Protein 3FI9 (pdb70)

Sequence (641 aa):
SLSYLTEEKLTIVGAAGMIGSNMAQTAAMMRLTPNLCLYDPFAVGLEGVAEEIRHCGFEGLNLTFTSDIKEALTDAKYIVSSGGTREDLLKGNAEIAAQLGKDIKSYCPDCKHVIIIFNPADITGLVTLIYSGLKPSQVTTLAGLDSTRLQSELAKHFGIKQSLVTNTRTYGGHGEQMAVFASTAKVNGTPLTDLIGTDKLTNEQWAELKQRVVKGGANIIKLRGRSSFQSPSYVSIEMIRAAMGGEAFRWPAGCYVNVPGFEHIMMAMETTITKDGVKHSDINQLGNEAERAALKESYSHLAKLRDEVIAMGIIPAIADWLSYLTEEKLTIVGAAGMIGSNMAQTAAMMRLTPNLCLYDPFAVGLEGVAEEIRHCGFEGLNLTFTSDIKEALTDAKYIVSSGGTREDLLKGNAEIAAQLGKDIKSYCPDCKHVIIIFNPADITGLVTLIYSGLKPSQVTTLAGLDSTRLQSELAKHFGIKQSLVTNTRTYGGHGEQMAVFASTAKVNGTPLTDLIGTDKLTNEQWAELKQRVVKGGANIIKLRGRSSFQSPSYVSIEMIRAAMGGEAFRWPAGCYVNVPGFEHIMMAMETTITKDGVKHSDINQLGNEAERAALKESYSHLAKLRDEVIAMGIIPAIADW

Structure (mmCIF, N/CA/C/O backbone):
data_3FI9
#
_entry.id   3FI9
#
_cell.length_a   71.385
_cell.length_b   74.133
_cell.length_c   135.296
_cell.angle_alpha   90.000
_cell.angle_beta   90.000
_cell.angle_gamma   90.000
#
_symmetry.space_group_name_H-M   'P 21 21 21'
#
loop_
_entity.id
_entity.type
_entity.pdbx_description
1 polymer 'Malate dehydrogenase'
2 water water
#
loop_
_atom_site.group_PDB
_atom_site.id
_atom_site.type_symbol
_atom_site.label_atom_id
_atom_site.label_alt_id
_atom_site.label_comp_id
_atom_site.label_asym_id
_atom_site.label_entity_id
_atom_site.label_seq_id
_atom_site.pdbx_PDB_ins_code
_atom_site.Cartn_x
_atom_site.Cartn_y
_atom_site.Cartn_z
_atom_site.occupancy
_atom_site.B_iso_or_equiv
_atom_site.auth_seq_id
_atom_site.auth_comp_id
_atom_site.auth_asym_id
_atom_site.auth_atom_id
_atom_site.pdbx_PDB_model_num
ATOM 1 N N . SER A 1 2 ? 30.800 53.699 -7.326 1.00 38.01 0 SER A N 1
ATOM 2 C CA . SER A 1 2 ? 30.707 54.420 -6.030 1.00 37.00 0 SER A CA 1
ATOM 3 C C . SER A 1 2 ? 30.418 53.452 -4.890 1.00 35.99 0 SER A C 1
ATOM 4 O O . SER A 1 2 ? 29.812 52.398 -5.099 1.00 36.35 0 SER A O 1
ATOM 7 N N . LEU A 1 3 ? 30.860 53.822 -3.691 1.00 33.73 1 LEU A N 1
ATOM 8 C CA . LEU A 1 3 ? 30.451 53.157 -2.472 1.00 31.38 1 LEU A CA 1
ATOM 9 C C . LEU A 1 3 ? 28.970 53.421 -2.262 1.00 28.57 1 LEU A C 1
ATOM 10 O O . LEU A 1 3 ? 28.421 54.285 -2.882 1.00 27.00 1 LEU A O 1
ATOM 12 N N . SER A 1 4 ? 28.318 52.641 -1.408 1.00 26.20 2 SER A N 1
ATOM 13 C CA . SER A 1 4 ? 26.970 52.958 -0.979 1.00 23.99 2 SER A CA 1
ATOM 14 C C . SER A 1 4 ? 27.034 54.077 0.074 1.00 22.14 2 SER A C 1
ATOM 15 O O . SER A 1 4 ? 28.061 54.271 0.720 1.00 21.69 2 SER A O 1
ATOM 18 N N . TYR A 1 5 ? 25.941 54.806 0.255 1.00 19.21 3 TYR A N 1
ATOM 19 C CA . TYR A 1 5 ? 25.904 55.850 1.290 1.00 19.04 3 TYR A CA 1
ATOM 20 C C . TYR A 1 5 ? 26.134 55.218 2.638 1.00 19.04 3 TYR A C 1
ATOM 21 O O . TYR A 1 5 ? 25.677 54.084 2.898 1.00 17.81 3 TYR A O 1
ATOM 30 N N . LEU A 1 6 ? 26.803 55.946 3.524 1.00 19.07 4 LEU A N 1
ATOM 31 C CA . LEU A 1 6 ? 27.164 55.366 4.837 1.00 19.97 4 LEU A CA 1
ATOM 32 C C . LEU A 1 6 ? 25.934 55.186 5.721 1.00 19.53 4 LEU A C 1
ATOM 33 O O . LEU A 1 6 ? 25.858 54.259 6.522 1.00 20.40 4 LEU A O 1
ATOM 38 N N . THR A 1 7 ? 24.986 56.091 5.616 1.00 19.98 5 THR A N 1
ATOM 39 C CA . THR A 1 7 ? 23.796 55.973 6.402 1.00 21.01 5 THR A CA 1
ATOM 40 C C . THR A 1 7 ? 22.663 56.660 5.647 1.00 21.60 5 THR A C 1
ATOM 41 O O . THR A 1 7 ? 22.924 57.363 4.669 1.00 21.88 5 THR A O 1
ATOM 45 N N . GLU A 1 8 ? 21.417 56.454 6.070 1.00 20.27 6 GLU A N 1
ATOM 46 C CA . GLU A 1 8 ? 20.304 57.260 5.555 1.00 20.96 6 GLU A CA 1
ATOM 47 C C . GLU A 1 8 ? 19.934 58.410 6.510 1.00 19.96 6 GLU A C 1
ATOM 48 O O . GLU A 1 8 ? 19.090 59.256 6.206 1.00 19.51 6 GLU A O 1
ATOM 54 N N . GLU A 1 9 ? 20.541 58.447 7.691 1.00 19.49 7 GLU A N 1
ATOM 55 C CA . GLU A 1 9 ? 20.181 59.495 8.653 1.00 19.74 7 GLU A CA 1
ATOM 56 C C . GLU A 1 9 ? 20.582 60.902 8.171 1.00 19.66 7 GLU A C 1
ATOM 57 O O . GLU A 1 9 ? 21.515 61.042 7.404 1.00 19.63 7 GLU A O 1
ATOM 63 N N . LYS A 1 10 ? 19.864 61.920 8.632 1.00 18.02 8 LYS A N 1
ATOM 64 C CA . LYS A 1 10 ? 20.036 63.298 8.147 1.00 17.64 8 LYS A CA 1
ATOM 65 C C . LYS A 1 10 ? 21.276 63.943 8.769 1.00 18.57 8 LYS A C 1
ATOM 66 O O . LYS A 1 10 ? 21.522 63.836 9.992 1.00 18.44 8 LYS A O 1
ATOM 72 N N . LEU A 1 11 ? 22.078 64.528 7.879 1.00 17.58 9 LEU A N 1
ATOM 73 C CA . LEU A 1 11 ? 23.197 65.365 8.229 1.00 17.95 9 LEU A CA 1
ATOM 74 C C . LEU A 1 11 ? 22.846 66.811 7.878 1.00 17.27 9 LEU A C 1
ATOM 75 O O . LEU A 1 11 ? 22.514 67.171 6.716 1.00 17.01 9 LEU A O 1
ATOM 80 N N . THR A 1 12 ? 22.909 67.653 8.895 1.00 16.75 10 THR A N 1
ATOM 81 C CA . THR A 1 12 ? 22.708 69.072 8.690 1.00 15.66 10 THR A CA 1
ATOM 82 C C . THR A 1 12 ? 23.966 69.924 8.867 1.00 16.18 10 THR A C 1
ATOM 83 O O . THR A 1 12 ? 24.624 69.921 9.925 1.00 16.30 10 THR A O 1
ATOM 87 N N . ILE A 1 13 ? 24.249 70.716 7.850 1.00 16.07 11 ILE A N 1
ATOM 88 C CA . ILE A 1 13 ? 25.370 71.664 7.902 1.00 16.56 11 ILE A CA 1
ATOM 89 C C . ILE A 1 13 ? 24.834 72.994 8.294 1.00 16.58 11 ILE A C 1
ATOM 90 O O . ILE A 1 13 ? 23.988 73.528 7.594 1.00 17.11 11 ILE A O 1
ATOM 95 N N . VAL A 1 14 ? 25.304 73.548 9.414 1.00 16.28 12 VAL A N 1
ATOM 96 C CA . VAL A 1 14 ? 24.915 74.895 9.777 1.00 16.75 12 VAL A CA 1
ATOM 97 C C . VAL A 1 14 ? 25.983 75.882 9.299 1.00 16.48 12 VAL A C 1
ATOM 98 O O . VAL A 1 14 ? 27.156 75.632 9.474 1.00 16.04 12 VAL A O 1
ATOM 102 N N . GLY A 1 15 ? 25.580 76.978 8.667 1.00 14.64 13 GLY A N 1
ATOM 103 C CA . GLY A 1 15 ? 26.551 77.922 8.150 1.00 17.17 13 GLY A CA 1
ATOM 104 C C . GLY A 1 15 ? 26.901 77.589 6.717 1.00 16.50 13 GLY A C 1
ATOM 105 O O . GLY A 1 15 ? 27.980 77.919 6.256 1.00 17.04 13 GLY A O 1
ATOM 106 N N . ALA A 1 16 ? 25.977 76.917 6.031 1.00 16.88 14 ALA A N 1
ATOM 107 C CA . ALA A 1 16 ? 26.221 76.356 4.687 1.00 17.41 14 ALA A CA 1
ATOM 108 C C . ALA A 1 16 ? 26.393 77.387 3.555 1.00 18.05 14 ALA A C 1
ATOM 109 O O . ALA A 1 16 ? 26.892 77.042 2.478 1.00 16.25 14 ALA A O 1
ATOM 111 N N . ALA A 1 17 ? 25.976 78.643 3.776 1.00 18.24 15 ALA A N 1
ATOM 112 C CA . ALA A 1 17 ? 26.077 79.630 2.696 1.00 19.35 15 ALA A CA 1
ATOM 113 C C . ALA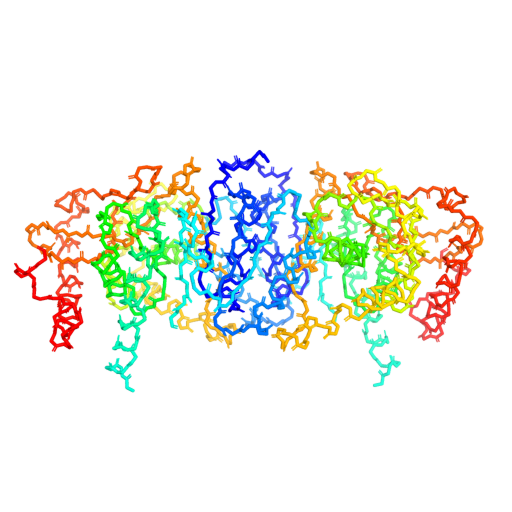 A 1 17 ? 27.497 80.149 2.501 1.00 19.16 15 ALA A C 1
ATOM 114 O O . ALA A 1 17 ? 27.820 80.677 1.444 1.00 19.64 15 ALA A O 1
ATOM 116 N N . GLY A 1 18 ? 28.319 80.024 3.545 1.00 18.99 16 GLY A N 1
ATOM 117 C CA . GLY A 1 18 ? 29.706 80.463 3.521 1.00 18.52 16 GLY A CA 1
ATOM 118 C C . GLY A 1 18 ? 30.705 79.610 2.736 1.00 18.45 16 GLY A C 1
ATOM 119 O O . GLY A 1 18 ? 30.389 78.516 2.226 1.00 17.89 16 GLY A O 1
ATOM 120 N N . MET A 1 19 ? 31.918 80.140 2.623 1.00 17.85 17 MET A N 1
ATOM 121 C CA . MET A 1 19 ? 32.990 79.469 1.917 1.00 17.72 17 MET A CA 1
ATOM 122 C C . MET A 1 19 ? 33.340 78.139 2.574 1.00 17.24 17 MET A C 1
ATOM 123 O O . MET A 1 19 ? 33.480 77.108 1.896 1.00 15.71 17 MET A O 1
ATOM 128 N N . ILE A 1 20 ? 33.446 78.133 3.896 1.00 15.80 18 ILE A N 1
ATOM 129 C CA . ILE A 1 20 ? 33.578 76.855 4.594 1.00 15.09 18 ILE A CA 1
ATOM 130 C C . ILE A 1 20 ? 32.359 75.881 4.466 1.00 16.21 18 ILE A C 1
ATOM 131 O O . ILE A 1 20 ? 32.508 74.692 4.088 1.00 13.82 18 ILE A O 1
ATOM 136 N N . GLY A 1 21 ? 31.170 76.367 4.813 1.00 15.68 19 GLY A N 1
ATOM 137 C CA . GLY A 1 21 ? 29.965 75.488 4.771 1.00 15.66 19 GLY A CA 1
ATOM 138 C C . GLY A 1 21 ? 29.671 74.955 3.372 1.00 14.92 19 GLY A C 1
ATOM 139 O O . GLY A 1 21 ? 29.222 73.813 3.201 1.00 15.74 19 GLY A O 1
ATOM 140 N N . SER A 1 22 ? 29.875 75.781 2.359 1.00 15.20 20 SER A N 1
ATOM 141 C CA . SER A 1 22 ? 29.596 75.321 0.981 1.00 15.13 20 SER A CA 1
ATOM 142 C C . SER A 1 22 ? 30.576 74.172 0.589 1.00 14.08 20 SER A C 1
ATOM 143 O O . SER A 1 22 ? 30.214 73.166 -0.087 1.00 14.51 20 SER A O 1
ATOM 146 N N . ASN A 1 23 ? 31.830 74.333 0.993 1.00 14.34 21 ASN A N 1
ATOM 147 C CA . ASN A 1 23 ? 32.840 73.305 0.741 1.00 13.40 21 ASN A CA 1
ATOM 148 C C . ASN A 1 23 ? 32.479 72.067 1.528 1.00 13.88 21 ASN A C 1
ATOM 149 O O . ASN A 1 23 ? 32.642 70.971 1.043 1.00 13.74 21 ASN A O 1
ATOM 154 N N . MET A 1 24 ? 31.919 72.232 2.728 1.00 13.36 22 MET A N 1
ATOM 155 C CA . MET A 1 24 ? 31.502 71.075 3.513 1.00 13.21 22 MET A CA 1
ATOM 156 C C . MET A 1 24 ? 30.401 70.308 2.800 1.00 14.53 22 MET A C 1
ATOM 157 O O . MET A 1 24 ? 30.382 69.078 2.815 1.00 14.49 22 MET A O 1
ATOM 162 N N . ALA A 1 25 ? 29.506 71.042 2.174 1.00 14.49 23 ALA A N 1
ATOM 163 C CA . ALA A 1 25 ? 28.400 70.406 1.503 1.00 13.52 23 ALA A CA 1
ATOM 164 C C . ALA A 1 25 ? 28.911 69.544 0.372 1.00 13.57 23 ALA A C 1
ATOM 165 O O . ALA A 1 25 ? 28.446 68.432 0.184 1.00 13.26 23 ALA A O 1
ATOM 167 N N . GLN A 1 26 ? 29.834 70.080 -0.406 1.00 12.69 24 GLN A N 1
ATOM 168 C CA . GLN A 1 26 ? 30.412 69.345 -1.534 1.00 13.40 24 GLN A CA 1
ATOM 169 C C . GLN A 1 26 ? 31.194 68.142 -0.979 1.00 14.11 24 GLN A C 1
ATOM 170 O O . GLN A 1 26 ? 31.144 67.070 -1.521 1.00 13.66 24 GLN A O 1
ATOM 176 N N . THR A 1 27 ? 31.906 68.327 0.131 1.00 13.67 25 THR A N 1
ATOM 177 C CA . THR A 1 27 ? 32.689 67.231 0.681 1.00 14.07 25 THR A CA 1
ATOM 178 C C . THR A 1 27 ? 31.813 66.107 1.216 1.00 14.86 25 THR A C 1
ATOM 179 O O . THR A 1 27 ? 32.106 64.898 1.015 1.00 15.87 25 THR A O 1
ATOM 183 N N . ALA A 1 28 ? 30.761 66.480 1.924 1.00 13.50 26 ALA A N 1
ATOM 184 C CA . ALA A 1 28 ? 29.854 65.466 2.477 1.00 13.98 26 ALA A CA 1
ATOM 185 C C . ALA A 1 28 ? 29.187 64.667 1.357 1.00 14.93 26 ALA A C 1
ATOM 186 O O . ALA A 1 28 ? 29.046 63.436 1.442 1.00 13.96 26 ALA A O 1
ATOM 188 N N . ALA A 1 29 ? 28.785 65.366 0.309 1.00 14.80 27 ALA A N 1
ATOM 189 C CA . ALA A 1 29 ? 28.192 64.689 -0.849 1.00 15.76 27 ALA A CA 1
ATOM 190 C C . ALA A 1 29 ? 29.194 63.776 -1.544 1.00 15.89 27 ALA A C 1
ATOM 191 O O . ALA A 1 29 ? 28.868 62.642 -1.880 1.00 16.38 27 ALA A O 1
ATOM 193 N N . MET A 1 30 ? 30.428 64.243 -1.780 1.00 14.76 28 MET A N 1
ATOM 194 C CA . MET A 1 30 ? 31.407 63.355 -2.403 1.00 14.30 28 MET A CA 1
ATOM 195 C C . MET A 1 30 ? 31.655 62.104 -1.590 1.00 15.11 28 MET A C 1
ATOM 196 O O . MET A 1 30 ? 31.870 61.008 -2.140 1.00 14.87 28 MET A O 1
ATOM 201 N N . MET A 1 31 ? 31.706 62.274 -0.263 1.00 14.78 29 MET A N 1
ATOM 202 C CA . MET A 1 31 ? 32.013 61.154 0.630 1.00 14.01 29 MET A CA 1
ATOM 203 C C . MET A 1 31 ? 30.817 60.176 0.756 1.00 14.52 29 MET A C 1
ATOM 204 O O . MET A 1 31 ? 30.924 59.169 1.417 1.00 14.36 29 MET A O 1
ATOM 209 N N . ARG A 1 32 ? 29.681 60.548 0.173 1.00 14.18 30 ARG A N 1
ATOM 210 C CA . ARG A 1 32 ? 28.454 59.764 0.252 1.00 14.08 30 ARG A CA 1
ATOM 211 C C . ARG A 1 32 ? 28.143 59.365 1.682 1.00 14.60 30 ARG A C 1
ATOM 212 O O . ARG A 1 32 ? 27.930 58.185 1.980 1.00 14.60 30 ARG A O 1
ATOM 220 N N . LEU A 1 33 ? 28.102 60.368 2.567 1.00 14.97 31 LEU A N 1
ATOM 221 C CA . LEU A 1 33 ? 27.826 60.095 3.978 1.00 14.60 31 LEU A CA 1
ATOM 222 C C . LEU A 1 33 ? 26.352 59.732 4.128 1.00 13.98 31 LEU A C 1
ATOM 223 O O . LEU A 1 33 ? 26.026 58.710 4.751 1.00 15.28 31 LEU A O 1
ATOM 228 N N . THR A 1 34 ? 25.489 60.563 3.560 1.00 15.84 32 THR A N 1
ATOM 229 C CA . THR A 1 34 ? 24.025 60.317 3.555 1.00 15.97 32 THR A CA 1
ATOM 230 C C . THR A 1 34 ? 23.405 61.026 2.346 1.00 17.34 32 THR A C 1
ATOM 231 O O . THR A 1 34 ? 23.799 62.159 1.994 1.00 16.11 32 THR A O 1
ATOM 235 N N . PRO A 1 35 ? 22.340 60.449 1.786 1.00 16.65 33 PRO A N 1
ATOM 236 C CA . PRO A 1 35 ? 21.609 61.178 0.757 1.00 17.04 33 PRO A CA 1
ATOM 237 C C . PRO A 1 35 ? 20.828 62.360 1.347 1.00 17.25 33 PRO A C 1
ATOM 238 O O . PRO A 1 35 ? 20.515 63.340 0.641 1.00 18.80 33 PRO A O 1
ATOM 242 N N . ASN A 1 36 ? 20.547 62.294 2.649 1.00 16.20 34 ASN A N 1
ATOM 243 C CA . ASN A 1 36 ? 19.724 63.318 3.276 1.00 17.23 34 ASN A CA 1
ATOM 244 C C . ASN A 1 36 ? 20.617 64.392 3.877 1.00 16.58 34 ASN A C 1
ATOM 245 O O . ASN A 1 36 ? 20.884 64.439 5.078 1.00 17.49 34 ASN A O 1
ATOM 250 N N . LEU A 1 37 ? 21.131 65.220 2.989 1.00 17.12 35 LEU A N 1
ATOM 251 C CA . LEU A 1 37 ? 22.053 66.282 3.384 1.00 16.29 35 LEU A CA 1
ATOM 252 C C . LEU A 1 37 ? 21.275 67.580 3.389 1.00 15.26 35 LEU A C 1
ATOM 253 O O . LEU A 1 37 ? 20.674 67.963 2.387 1.00 15.60 35 LEU A O 1
ATOM 258 N N . CYS A 1 38 ? 21.256 68.257 4.537 1.00 15.68 36 CYS A N 1
ATOM 259 C CA . CYS A 1 38 ? 20.457 69.462 4.696 1.00 16.37 36 CYS A CA 1
ATOM 260 C C . CYS A 1 38 ? 21.335 70.669 5.000 1.00 15.92 36 CYS A C 1
ATOM 261 O O . CYS A 1 38 ? 22.195 70.613 5.900 1.00 14.84 36 CYS A O 1
ATOM 264 N N . LEU A 1 39 ? 21.142 71.736 4.222 1.00 15.00 37 LEU A N 1
ATOM 265 C CA . LEU A 1 39 ? 21.970 72.929 4.324 1.00 15.47 37 LEU A CA 1
ATOM 266 C C . LEU A 1 39 ? 21.173 74.044 4.985 1.00 17.22 37 LEU A C 1
ATOM 267 O O . LEU A 1 39 ? 20.071 74.423 4.500 1.00 17.18 37 LEU A O 1
ATOM 272 N N . TYR A 1 40 ? 21.704 74.577 6.097 1.00 17.18 38 TYR A N 1
ATOM 273 C CA . TYR A 1 40 ? 20.997 75.643 6.811 1.00 17.44 38 TYR A CA 1
ATOM 274 C C . TYR A 1 40 ? 21.872 76.908 6.864 1.00 17.79 38 TYR A C 1
ATOM 275 O O . TYR A 1 40 ? 23.071 76.815 7.149 1.00 16.99 38 TYR A O 1
ATOM 284 N N . ASP A 1 41 ? 21.284 78.071 6.577 1.00 17.78 39 ASP A N 1
ATOM 285 C CA . ASP A 1 41 ? 21.939 79.333 6.813 1.00 19.05 39 ASP A CA 1
ATOM 286 C C . ASP A 1 41 ? 20.842 80.373 6.909 1.00 20.94 39 ASP A C 1
ATOM 287 O O . ASP A 1 41 ? 19.871 80.338 6.117 1.00 21.44 39 ASP A O 1
ATOM 292 N N . PRO A 1 42 ? 21.001 81.335 7.839 1.00 22.36 40 PRO A N 1
ATOM 293 C CA . PRO A 1 42 ? 20.090 82.533 7.851 1.00 23.26 40 PRO A CA 1
ATOM 294 C C . PRO A 1 42 ? 20.159 83.330 6.565 1.00 24.11 40 PRO A C 1
ATOM 295 O O . PRO A 1 42 ? 19.220 84.058 6.253 1.00 25.04 40 PRO A O 1
ATOM 299 N N . PHE A 1 43 ? 21.257 83.234 5.816 1.00 24.77 41 PHE A N 1
ATOM 300 C CA . PHE A 1 43 ? 21.405 84.067 4.613 1.00 25.29 41 PHE A CA 1
ATOM 301 C C . PHE A 1 43 ? 20.784 83.348 3.423 1.00 25.54 41 PHE A C 1
ATOM 302 O O . PHE A 1 43 ? 21.463 82.599 2.723 1.00 25.51 41 PHE A O 1
ATOM 310 N N . ALA A 1 44 ? 19.490 83.570 3.190 1.00 25.46 42 ALA A N 1
ATOM 311 C CA . ALA A 1 44 ? 18.740 82.714 2.265 1.00 25.78 42 ALA A CA 1
ATOM 312 C C . ALA A 1 44 ? 19.244 82.812 0.816 1.00 25.15 42 ALA A C 1
ATOM 313 O O . ALA A 1 44 ? 19.252 81.831 0.082 1.00 25.90 42 ALA A O 1
ATOM 315 N N . VAL A 1 45 ? 19.668 83.986 0.389 1.00 24.13 43 VAL A N 1
ATOM 316 C CA . VAL A 1 45 ? 20.060 84.111 -1.003 1.00 23.78 43 VAL A CA 1
ATOM 317 C C . VAL A 1 45 ? 21.399 83.399 -1.267 1.00 22.69 43 VAL A C 1
ATOM 318 O O . VAL A 1 45 ? 21.527 82.650 -2.229 1.00 23.45 43 VAL A O 1
ATOM 322 N N . GLY A 1 46 ? 22.360 83.590 -0.373 1.00 21.89 44 GLY A N 1
ATOM 323 C CA . GLY A 1 46 ? 23.633 82.954 -0.503 1.00 20.33 44 GLY A CA 1
ATOM 324 C C . GLY A 1 46 ? 23.441 81.469 -0.422 1.00 19.84 44 GLY A C 1
ATOM 325 O O . GLY A 1 46 ? 24.075 80.760 -1.180 1.00 21.45 44 GLY A O 1
ATOM 326 N N . LEU A 1 47 ? 22.538 81.012 0.463 1.00 18.24 45 LEU A N 1
ATOM 327 C CA . LEU A 1 47 ? 22.254 79.588 0.652 1.00 18.75 45 LEU A CA 1
ATOM 328 C C . LEU A 1 47 ? 21.740 78.984 -0.635 1.00 18.54 45 LEU A C 1
ATOM 329 O O . LEU A 1 47 ? 22.143 77.894 -1.030 1.00 15.18 45 LEU A O 1
ATOM 334 N N . GLU A 1 48 ? 20.804 79.684 -1.269 1.00 17.74 46 GLU A N 1
ATOM 335 C CA . GLU A 1 48 ? 20.240 79.158 -2.499 1.00 18.78 46 GLU A CA 1
ATOM 336 C C . GLU A 1 48 ? 21.307 78.967 -3.580 1.00 17.61 46 GLU A C 1
ATOM 337 O O . GLU A 1 48 ? 21.219 78.017 -4.358 1.00 17.96 46 GLU A O 1
ATOM 343 N N . GLY A 1 49 ? 22.288 79.867 -3.643 1.00 16.75 47 GLY A N 1
ATOM 344 C CA . GLY A 1 49 ? 23.310 79.769 -4.683 1.00 16.44 47 GLY A CA 1
ATOM 345 C C . GLY A 1 49 ? 24.174 78.551 -4.416 1.00 15.62 47 GLY A C 1
ATOM 346 O O . GLY A 1 49 ? 24.649 77.890 -5.358 1.00 16.30 47 GLY A O 1
ATOM 347 N N . VAL A 1 50 ? 24.408 78.287 -3.131 1.00 15.88 48 VAL A N 1
ATOM 348 C CA . VAL A 1 50 ? 25.185 77.119 -2.751 1.00 15.96 48 VAL A CA 1
ATOM 349 C C . VAL A 1 50 ? 24.450 75.852 -3.161 1.00 16.96 48 VAL A C 1
ATOM 350 O O . VAL A 1 50 ? 25.067 74.985 -3.753 1.00 16.96 48 VAL A O 1
ATOM 354 N N . ALA A 1 51 ? 23.156 75.744 -2.814 1.00 16.33 49 ALA A N 1
ATOM 355 C CA . ALA A 1 51 ? 22.371 74.549 -3.139 1.00 17.68 49 ALA A CA 1
ATOM 356 C C . ALA A 1 51 ? 22.333 74.304 -4.649 1.00 16.99 49 ALA A C 1
ATOM 357 O O . ALA A 1 51 ? 22.409 73.173 -5.081 1.00 18.33 49 ALA A O 1
ATOM 359 N N . GLU A 1 52 ? 22.188 75.379 -5.422 1.00 19.08 50 GLU A N 1
ATOM 360 C CA . GLU A 1 52 ? 22.147 75.290 -6.888 1.00 19.40 50 GLU A CA 1
ATOM 361 C C . GLU A 1 52 ? 23.464 74.694 -7.380 1.00 18.14 50 GLU A C 1
ATOM 362 O O . GLU A 1 52 ? 23.467 73.789 -8.201 1.00 18.81 50 GLU A O 1
ATOM 368 N N . GLU A 1 53 ? 24.580 75.162 -6.849 1.00 17.41 51 GLU A N 1
ATOM 369 C CA . GLU A 1 53 ? 25.884 74.598 -7.231 1.00 16.70 51 GLU A CA 1
ATOM 370 C C . GLU A 1 53 ? 25.982 73.089 -6.911 1.00 17.04 51 GLU A C 1
ATOM 371 O O . GLU A 1 53 ? 26.467 72.310 -7.721 1.00 16.82 51 GLU A O 1
ATOM 377 N N . ILE A 1 54 ? 25.537 72.684 -5.727 1.00 15.26 52 ILE A N 1
ATOM 378 C CA . ILE A 1 54 ? 25.603 71.271 -5.359 1.00 15.41 52 ILE A CA 1
ATOM 379 C C . ILE A 1 54 ? 24.735 70.435 -6.288 1.00 14.74 52 ILE A C 1
ATOM 380 O O . ILE A 1 54 ? 25.162 69.403 -6.821 1.00 13.61 52 ILE A O 1
ATOM 385 N N . ARG A 1 55 ? 23.520 70.918 -6.523 1.00 15.45 53 ARG A N 1
ATOM 386 C CA . ARG A 1 55 ? 22.628 70.238 -7.444 1.00 14.80 53 ARG A CA 1
ATOM 387 C C . ARG A 1 55 ? 23.250 70.047 -8.845 1.00 14.97 53 ARG A C 1
ATOM 388 O O . ARG A 1 55 ? 23.045 69.027 -9.472 1.00 16.19 53 ARG A O 1
ATOM 396 N N . HIS A 1 56 ? 23.959 71.044 -9.325 1.00 14.86 54 HIS A N 1
ATOM 397 C CA . HIS A 1 56 ? 24.572 70.987 -10.646 1.00 15.31 54 HIS A CA 1
ATOM 398 C C . HIS A 1 56 ? 25.822 70.082 -10.740 1.00 15.25 54 HIS A C 1
ATOM 399 O O . HIS A 1 56 ? 26.331 69.839 -11.844 1.00 14.46 54 HIS A O 1
ATOM 406 N N . CYS A 1 57 ? 26.320 69.591 -9.597 1.00 14.42 55 CYS A N 1
ATOM 407 C CA . CYS A 1 57 ? 27.408 68.588 -9.617 1.00 14.74 55 CYS A CA 1
ATOM 408 C C . CYS A 1 57 ? 26.880 67.242 -10.071 1.00 15.18 55 CYS A C 1
ATOM 409 O O . CYS A 1 57 ? 27.647 66.386 -10.545 1.00 15.87 55 CYS A O 1
ATOM 412 N N . GLY A 1 58 ? 25.586 67.027 -9.853 1.00 16.09 56 GLY A N 1
ATOM 413 C CA . GLY A 1 58 ? 24.927 65.751 -10.225 1.00 15.42 56 GLY A CA 1
ATOM 414 C C . GLY A 1 58 ? 25.328 64.580 -9.351 1.00 17.35 56 GLY A C 1
ATOM 415 O O . GLY A 1 58 ? 25.732 63.534 -9.871 1.00 16.36 56 GLY A O 1
ATOM 416 N N . PHE A 1 59 ? 25.235 64.736 -8.028 1.00 16.80 57 PHE A N 1
ATOM 417 C CA . PHE A 1 59 ? 25.572 63.648 -7.133 1.00 17.26 57 PHE A CA 1
ATOM 418 C C . PHE A 1 59 ? 24.475 62.602 -7.154 1.00 18.50 57 PHE A C 1
ATOM 419 O O . PHE A 1 59 ? 23.332 62.912 -6.796 1.00 17.55 57 PHE A O 1
ATOM 427 N N . GLU A 1 60 ? 24.847 61.363 -7.522 1.00 19.57 58 GLU A N 1
ATOM 428 C CA . GLU A 1 60 ? 23.872 60.262 -7.681 1.00 21.09 58 GLU A CA 1
ATOM 429 C C . GLU A 1 60 ? 23.151 59.935 -6.359 1.00 20.71 58 GLU A C 1
ATOM 430 O O . GLU A 1 60 ? 23.798 59.616 -5.355 1.00 20.83 58 GLU A O 1
ATOM 436 N N . GLY A 1 61 ? 21.820 60.010 -6.357 1.00 19.24 59 GLY A N 1
ATOM 437 C CA . GLY A 1 61 ? 21.023 59.644 -5.157 1.00 19.09 59 GLY A CA 1
ATOM 438 C C . GLY A 1 61 ? 20.937 60.682 -4.042 1.00 17.57 59 GLY A C 1
ATOM 439 O O . GLY A 1 61 ? 20.358 60.433 -2.958 1.00 15.70 59 GLY A O 1
ATOM 440 N N . LEU A 1 62 ? 21.519 61.856 -4.271 1.00 16.64 60 LEU A N 1
ATOM 441 C CA . LEU A 1 62 ? 21.514 62.855 -3.213 1.00 17.18 60 LEU A CA 1
ATOM 442 C C . LEU A 1 62 ? 20.104 63.411 -3.069 1.00 18.05 60 LEU A C 1
ATOM 443 O O . LEU A 1 62 ? 19.476 63.729 -4.070 1.00 19.48 60 LEU A O 1
ATOM 448 N N . ASN A 1 63 ? 19.642 63.563 -1.848 1.00 17.56 61 ASN A N 1
ATOM 449 C CA . ASN A 1 63 ? 18.368 64.243 -1.561 1.00 19.64 61 ASN A CA 1
ATOM 450 C C . ASN A 1 63 ? 18.663 65.582 -0.848 1.00 17.71 61 ASN A C 1
ATOM 451 O O . ASN A 1 63 ? 18.400 65.728 0.354 1.00 17.03 61 ASN A O 1
ATOM 456 N N . LEU A 1 64 ? 19.222 66.541 -1.560 1.00 18.21 62 LEU A N 1
ATOM 457 C CA . LEU A 1 64 ? 19.641 67.779 -0.921 1.00 17.55 62 LEU A CA 1
ATOM 458 C C . LEU A 1 64 ? 18.423 68.649 -0.515 1.00 18.69 62 LEU A C 1
ATOM 459 O O . LEU A 1 64 ? 17.485 68.808 -1.284 1.00 18.17 62 LEU A O 1
ATOM 464 N N . THR A 1 65 ? 18.460 69.209 0.682 1.00 18.54 63 THR A N 1
ATOM 465 C CA . THR A 1 65 ? 17.450 70.144 1.129 1.00 18.64 63 THR A CA 1
ATOM 466 C C . THR A 1 65 ? 18.188 71.390 1.616 1.00 19.47 63 THR A C 1
ATOM 467 O O . THR A 1 65 ? 19.354 71.324 2.018 1.00 19.32 63 THR A O 1
ATOM 471 N N . PHE A 1 66 ? 17.541 72.539 1.535 1.00 19.13 64 PHE A N 1
ATOM 472 C CA . PHE A 1 66 ? 18.128 73.727 2.147 1.00 19.73 64 PHE A CA 1
ATOM 473 C C . PHE A 1 66 ? 17.041 74.555 2.764 1.00 20.15 64 PHE A C 1
ATOM 474 O O . PHE A 1 66 ? 15.890 74.539 2.297 1.00 18.84 64 PHE A O 1
ATOM 482 N N . THR A 1 67 ? 17.402 75.273 3.820 1.00 20.91 65 THR A N 1
ATOM 483 C CA . THR A 1 67 ? 16.423 76.051 4.549 1.00 20.51 65 THR A CA 1
ATOM 484 C C . THR A 1 67 ? 17.089 77.094 5.439 1.00 21.17 65 THR A C 1
ATOM 485 O O . THR A 1 67 ? 18.232 76.905 5.920 1.00 19.77 65 THR A O 1
ATOM 489 N N . SER A 1 68 ? 16.378 78.206 5.646 1.00 21.60 66 SER A N 1
ATOM 490 C CA . SER A 1 68 ? 16.776 79.220 6.642 1.00 22.04 66 SER A CA 1
ATOM 491 C C . SER A 1 68 ? 15.946 79.161 7.925 1.00 22.58 66 SER A C 1
ATOM 492 O O . SER A 1 68 ? 16.030 80.078 8.761 1.00 22.66 66 SER A O 1
ATOM 495 N N . ASP A 1 69 ? 15.180 78.085 8.072 1.00 22.41 67 ASP A N 1
ATOM 496 C CA . ASP A 1 69 ? 14.345 77.829 9.246 1.00 23.62 67 ASP A CA 1
ATOM 497 C C . ASP A 1 69 ? 15.010 76.751 10.080 1.00 24.00 67 ASP A C 1
ATOM 498 O O . ASP A 1 69 ? 15.134 75.591 9.651 1.00 24.15 67 ASP A O 1
ATOM 503 N N . ILE A 1 70 ? 15.437 77.125 11.280 1.00 24.51 68 ILE A N 1
ATOM 504 C CA . ILE A 1 70 ? 16.175 76.185 12.093 1.00 25.35 68 ILE A CA 1
ATOM 505 C C . ILE A 1 70 ? 15.373 74.965 12.509 1.00 24.08 68 ILE A C 1
ATOM 506 O O . ILE A 1 70 ? 15.925 73.914 12.601 1.00 23.09 68 ILE A O 1
ATOM 511 N N . LYS A 1 71 ? 14.072 75.111 12.790 1.00 23.82 69 LYS A N 1
ATOM 512 C CA . LYS A 1 71 ? 13.267 73.953 13.138 1.00 23.79 69 LYS A CA 1
ATOM 513 C C . LYS A 1 71 ? 13.278 72.947 11.997 1.00 23.30 69 LYS A C 1
ATOM 514 O O . LYS A 1 71 ? 13.426 71.762 12.216 1.00 22.97 69 LYS A O 1
ATOM 520 N N . GLU A 1 72 ? 13.106 73.430 10.778 1.00 23.67 70 GLU A N 1
ATOM 521 C CA . GLU A 1 72 ? 13.087 72.527 9.623 1.00 23.84 70 GLU A CA 1
ATOM 522 C C . GLU A 1 72 ? 14.411 71.786 9.442 1.00 22.45 70 GLU A C 1
ATOM 523 O O . GLU A 1 72 ? 14.436 70.569 9.201 1.00 23.41 70 GLU A O 1
ATOM 529 N N . ALA A 1 73 ? 15.490 72.529 9.606 1.00 21.27 71 ALA A N 1
ATOM 530 C CA . ALA A 1 73 ? 16.873 72.050 9.436 1.00 21.52 71 ALA A CA 1
ATOM 531 C C . ALA A 1 73 ? 17.243 71.005 10.483 1.00 21.73 71 ALA A C 1
ATOM 532 O O . ALA A 1 73 ? 17.879 69.997 10.176 1.00 20.72 71 ALA A O 1
ATOM 534 N N . LEU A 1 74 ? 16.886 71.265 11.741 1.00 22.27 72 LEU A N 1
ATOM 535 C CA . LEU A 1 74 ? 17.251 70.302 12.801 1.00 22.52 72 LEU A CA 1
ATOM 536 C C . LEU A 1 74 ? 16.268 69.141 12.973 1.00 22.06 72 LEU A C 1
ATOM 537 O O . LEU A 1 74 ? 16.597 68.098 13.541 1.00 22.46 72 LEU A O 1
ATOM 542 N N . THR A 1 75 ? 15.048 69.281 12.478 1.00 23.29 73 THR A N 1
ATOM 543 C CA . THR A 1 75 ? 14.099 68.139 12.565 1.00 23.85 73 THR A CA 1
ATOM 544 C C . THR A 1 75 ? 14.606 66.879 11.866 1.00 24.45 73 THR A C 1
ATOM 545 O O . THR A 1 75 ? 14.936 66.921 10.685 1.00 25.00 73 THR A O 1
ATOM 549 N N . ASP A 1 76 ? 14.673 65.764 12.600 1.00 24.98 74 ASP A N 1
ATOM 550 C CA . ASP A 1 76 ? 15.221 64.486 12.108 1.00 24.51 74 ASP A CA 1
ATOM 551 C C . ASP A 1 76 ? 16.758 64.512 11.997 1.00 23.77 74 ASP A C 1
ATOM 552 O O . ASP A 1 76 ? 17.368 63.493 11.655 1.00 24.93 74 ASP A O 1
ATOM 557 N N . ALA A 1 77 ? 17.399 65.639 12.306 1.00 23.74 75 ALA A N 1
ATOM 558 C CA . ALA A 1 77 ? 18.881 65.702 12.226 1.00 22.47 75 ALA A CA 1
ATOM 559 C C . ALA A 1 77 ? 19.469 64.686 13.186 1.00 21.66 75 ALA A C 1
ATOM 560 O O . ALA A 1 77 ? 19.099 64.677 14.354 1.00 22.28 75 ALA A O 1
ATOM 562 N N . LYS A 1 78 ? 20.372 63.832 12.719 1.00 19.90 76 LYS A N 1
ATOM 563 C CA . LYS A 1 78 ? 21.143 62.988 13.612 1.00 19.37 76 LYS A CA 1
ATOM 564 C C . LYS A 1 78 ? 22.624 63.366 13.713 1.00 18.25 76 LYS A C 1
ATOM 565 O O . LYS A 1 78 ? 23.312 62.921 14.627 1.00 17.81 76 LYS A O 1
ATO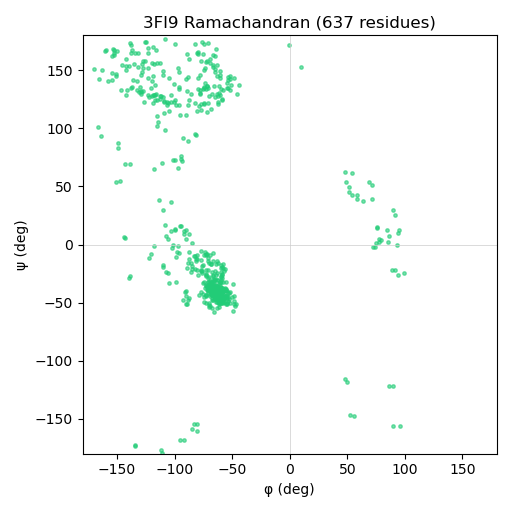M 571 N N . TYR A 1 79 ? 23.107 64.099 12.729 1.00 17.91 77 TYR A N 1
ATOM 572 C CA . TYR A 1 79 ? 24.494 64.634 12.735 1.00 17.06 77 TYR A CA 1
ATOM 573 C C . TYR A 1 79 ? 24.421 66.072 12.354 1.00 17.86 77 TYR A C 1
ATOM 574 O O . TYR A 1 79 ? 23.631 66.461 11.494 1.00 18.33 77 TYR A O 1
ATOM 583 N N . ILE A 1 80 ? 25.244 66.890 13.017 1.00 17.51 78 ILE A N 1
ATOM 584 C CA . ILE A 1 80 ? 25.258 68.298 12.752 1.00 16.99 78 ILE A CA 1
ATOM 585 C C . ILE A 1 80 ? 26.691 68.768 12.725 1.00 17.28 78 ILE A C 1
ATOM 586 O O . ILE A 1 80 ? 27.476 68.419 13.614 1.00 17.45 78 ILE A O 1
ATOM 591 N N . VAL A 1 81 ? 27.028 69.579 11.735 1.00 16.43 79 VAL A N 1
ATOM 592 C CA . VAL A 1 81 ? 28.329 70.237 11.719 1.00 15.94 79 VAL A CA 1
ATOM 593 C C . VAL A 1 81 ? 28.081 71.709 11.557 1.00 17.20 79 VAL A C 1
ATOM 594 O O . VAL A 1 81 ? 27.490 72.109 10.579 1.00 16.70 79 VAL A O 1
ATOM 598 N N . SER A 1 82 ? 28.565 72.528 12.488 1.00 18.17 80 SER A N 1
ATOM 599 C CA . SER A 1 82 ? 28.372 73.994 12.357 1.00 17.37 80 SER A CA 1
ATOM 600 C C . SER A 1 82 ? 29.594 74.851 12.179 1.00 18.59 80 SER A C 1
ATOM 601 O O . SER A 1 82 ? 30.503 74.814 13.025 1.00 17.68 80 SER A O 1
ATOM 604 N N . SER A 1 83 ? 29.601 75.645 11.104 1.00 17.99 81 SER A N 1
ATOM 605 C CA . SER A 1 83 ? 30.545 76.740 11.002 1.00 21.77 81 SER A CA 1
ATOM 606 C C . SER A 1 83 ? 29.787 78.028 11.129 1.00 22.73 81 SER A C 1
ATOM 607 O O . SER A 1 83 ? 30.176 79.017 10.543 1.00 24.09 81 SER A O 1
ATOM 610 N N . GLY A 1 84 ? 28.679 78.018 11.857 1.00 23.06 82 GLY A N 1
ATOM 611 C CA . GLY A 1 84 ? 27.844 79.225 11.892 1.00 24.00 82 GLY A CA 1
ATOM 612 C C . GLY A 1 84 ? 28.185 80.079 13.077 1.00 24.65 82 GLY A C 1
ATOM 613 O O . GLY A 1 84 ? 27.425 80.129 14.023 1.00 26.63 82 GLY A O 1
ATOM 614 N N . GLY A 1 85 ? 29.324 80.761 13.026 1.00 25.29 83 GLY A N 1
ATOM 615 C CA . GLY A 1 85 ? 29.703 81.688 14.098 1.00 25.44 83 GLY A CA 1
ATOM 616 C C . GLY A 1 85 ? 29.031 83.073 14.020 1.00 26.38 83 GLY A C 1
ATOM 617 O O . GLY A 1 85 ? 28.107 83.281 13.220 1.00 25.95 83 GLY A O 1
ATOM 618 N N . THR A 1 93 ? 35.203 94.690 19.947 1.00 45.46 91 THR A N 1
ATOM 619 C CA . THR A 1 93 ? 35.959 94.352 21.152 1.00 45.51 91 THR A CA 1
ATOM 620 C C . THR A 1 93 ? 36.094 92.836 21.316 1.00 45.38 91 THR A C 1
ATOM 621 O O . THR A 1 93 ? 35.245 92.079 20.838 1.00 45.41 91 THR A O 1
ATOM 625 N N . ARG A 1 94 ? 37.162 92.403 21.980 1.00 45.20 92 ARG A N 1
ATOM 626 C CA . ARG A 1 94 ? 37.414 90.977 22.202 1.00 45.48 92 ARG A CA 1
ATOM 627 C C . ARG A 1 94 ? 36.292 90.376 23.033 1.00 45.37 92 ARG A C 1
ATOM 628 O O . ARG A 1 94 ? 35.895 89.230 22.815 1.00 45.76 92 ARG A O 1
ATOM 630 N N . GLU A 1 95 ? 35.787 91.156 23.987 1.00 44.87 93 GLU A N 1
ATOM 631 C CA . GLU A 1 95 ? 34.723 90.685 24.853 1.00 44.34 93 GLU A CA 1
ATOM 632 C C . GLU A 1 95 ? 33.452 90.513 24.037 1.00 44.00 93 GLU A C 1
ATOM 633 O O . GLU A 1 95 ? 32.660 89.623 24.301 1.00 43.52 93 GLU A O 1
ATOM 635 N N . ASP A 1 96 ? 33.263 91.373 23.043 1.00 43.59 94 ASP A N 1
ATOM 636 C CA . ASP A 1 96 ? 32.042 91.349 22.248 1.00 43.14 94 ASP A CA 1
ATOM 637 C C . ASP A 1 96 ? 31.956 90.144 21.278 1.00 41.81 94 ASP A C 1
ATOM 638 O O . ASP A 1 96 ? 30.913 89.496 21.160 1.00 41.63 94 ASP A O 1
ATOM 643 N N . LEU A 1 97 ? 33.051 89.841 20.597 1.00 40.62 95 LEU A N 1
ATOM 644 C CA . LEU A 1 97 ? 33.121 88.637 19.765 1.00 39.31 95 LEU A CA 1
ATOM 645 C C . LEU A 1 97 ? 32.967 87.368 20.610 1.00 37.49 95 LEU A C 1
ATOM 646 O O . LEU A 1 97 ? 32.319 86.407 20.197 1.00 36.12 95 LEU A O 1
ATOM 651 N N . LEU A 1 98 ? 33.589 87.382 21.785 1.00 35.01 96 LEU A N 1
ATOM 652 C CA . LEU A 1 98 ? 33.548 86.261 22.701 1.00 33.40 96 LEU A CA 1
ATOM 653 C C . LEU A 1 98 ? 32.114 85.985 23.132 1.00 31.87 96 LEU A C 1
ATOM 654 O O . LEU A 1 98 ? 31.615 84.868 23.009 1.00 31.19 96 LEU A O 1
ATOM 659 N N . LYS A 1 99 ? 31.461 87.026 23.626 1.00 30.79 97 LYS A N 1
ATOM 660 C CA . LYS A 1 99 ? 30.069 86.960 24.036 1.00 30.05 97 LYS A CA 1
ATOM 661 C C . LYS A 1 99 ? 29.153 86.608 22.864 1.00 28.78 9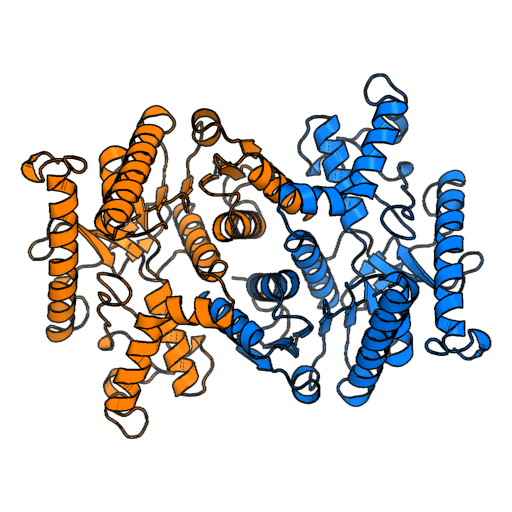7 LYS A C 1
ATOM 662 O O . LYS A 1 99 ? 28.237 85.793 23.000 1.00 28.23 97 LYS A O 1
ATOM 668 N N . GLY A 1 100 ? 29.395 87.241 21.721 1.00 27.07 98 GLY A N 1
ATOM 669 C CA . GLY A 1 100 ? 28.602 86.986 20.537 1.00 25.74 98 GLY A CA 1
ATOM 670 C C . GLY A 1 100 ? 28.675 85.531 20.113 1.00 24.38 98 GLY A C 1
ATOM 671 O O . GLY A 1 100 ? 27.644 84.892 19.849 1.00 23.92 98 GLY A O 1
ATOM 672 N N . ASN A 1 101 ? 29.878 84.973 20.075 1.00 23.87 99 ASN A N 1
ATOM 673 C CA . ASN A 1 101 ? 29.995 83.555 19.692 1.00 23.73 99 ASN A CA 1
ATOM 674 C C . ASN A 1 101 ? 29.511 82.596 20.778 1.00 23.44 99 ASN A C 1
ATOM 675 O O . ASN A 1 101 ? 28.948 81.519 20.474 1.00 22.72 99 ASN A O 1
ATOM 680 N N . ALA A 1 102 ? 29.729 82.963 22.041 1.00 22.47 100 ALA A N 1
ATOM 681 C CA . ALA A 1 102 ? 29.192 82.123 23.113 1.00 22.98 100 ALA A CA 1
ATOM 682 C C . ALA A 1 102 ? 27.667 82.075 23.033 1.00 22.45 100 ALA A C 1
ATOM 683 O O . ALA A 1 102 ? 27.060 81.000 23.246 1.00 21.79 100 ALA A O 1
ATOM 685 N N . GLU A 1 103 ? 27.051 83.221 22.745 1.00 22.70 101 GLU A N 1
ATOM 686 C CA . GLU A 1 103 ? 25.573 83.297 22.603 1.00 23.42 101 GLU A CA 1
ATOM 687 C C . GLU A 1 103 ? 25.055 82.491 21.406 1.00 22.25 101 GLU A C 1
ATOM 688 O O . GLU A 1 103 ? 24.007 81.871 21.490 1.00 22.26 101 GLU A O 1
ATOM 694 N N . ILE A 1 104 ? 25.743 82.530 20.274 1.00 21.29 102 ILE A N 1
ATOM 695 C CA . ILE A 1 104 ? 25.231 81.730 19.149 1.00 21.26 102 ILE A CA 1
ATOM 696 C C . ILE A 1 104 ? 25.404 80.261 19.481 1.00 19.16 102 ILE A C 1
ATOM 697 O O . ILE A 1 104 ? 24.559 79.450 19.144 1.00 16.51 102 ILE A O 1
ATOM 702 N N . ALA A 1 105 ? 26.478 79.930 20.192 1.00 19.38 103 ALA A N 1
ATOM 703 C CA . ALA A 1 105 ? 26.693 78.544 20.607 1.00 19.25 103 ALA A CA 1
ATOM 704 C C . ALA A 1 105 ? 25.598 78.119 21.592 1.00 19.23 103 ALA A C 1
ATOM 705 O O . ALA A 1 105 ? 25.105 77.009 21.520 1.00 17.79 103 ALA A O 1
ATOM 707 N N . ALA A 1 106 ? 25.195 78.994 22.512 1.00 19.58 104 ALA A N 1
ATOM 708 C CA . ALA A 1 106 ? 24.085 78.590 23.464 1.00 19.48 104 ALA A CA 1
ATOM 709 C C . ALA A 1 106 ? 22.762 78.341 22.743 1.00 18.98 104 ALA A C 1
ATOM 710 O O . ALA A 1 106 ? 22.016 77.362 23.014 1.00 19.05 104 ALA A O 1
ATOM 712 N N . GLN A 1 107 ? 22.460 79.248 21.841 1.00 19.53 105 GLN A N 1
ATOM 713 C CA . GLN A 1 107 ? 21.269 79.127 21.002 1.00 20.86 105 GLN A CA 1
ATOM 714 C C . GLN A 1 107 ? 21.299 77.875 20.164 1.00 20.03 105 GLN A C 1
ATOM 715 O O . GLN A 1 107 ? 20.263 77.255 19.987 1.00 20.86 105 GLN A O 1
ATOM 721 N N . LEU A 1 108 ? 22.470 77.465 19.653 1.00 19.52 106 LEU A N 1
ATOM 722 C CA . LEU A 1 108 ? 22.516 76.203 18.913 1.00 19.49 106 LEU A CA 1
ATOM 723 C C . LEU A 1 108 ? 22.217 75.021 19.823 1.00 18.64 106 LEU A C 1
ATOM 724 O O . LEU A 1 108 ? 21.455 74.136 19.464 1.00 17.67 106 LEU A O 1
ATOM 729 N N . GLY A 1 109 ? 22.811 75.011 21.015 1.00 18.90 107 GLY A N 1
ATOM 730 C CA . GLY A 1 109 ? 22.433 74.008 22.006 1.00 19.66 107 GLY A CA 1
ATOM 731 C C . GLY A 1 109 ? 20.922 73.973 22.313 1.00 19.43 107 GLY A C 1
ATOM 732 O O . GLY A 1 109 ? 20.298 72.912 22.313 1.00 20.26 107 GLY A O 1
ATOM 733 N N . LYS A 1 110 ? 20.333 75.111 22.628 1.00 19.76 108 LYS A N 1
ATOM 734 C CA . LYS A 1 110 ? 18.893 75.159 22.953 1.00 20.62 108 LYS A CA 1
ATOM 735 C C . LYS A 1 110 ? 18.044 74.574 21.795 1.00 20.26 108 LYS A C 1
ATOM 736 O O . LYS A 1 110 ? 17.055 73.847 21.992 1.00 19.49 108 LYS A O 1
ATOM 742 N N . ASP A 1 111 ? 18.465 74.892 20.574 1.00 20.93 109 ASP A N 1
ATOM 743 C CA . ASP A 1 111 ? 17.770 74.437 19.346 1.00 20.89 109 ASP A CA 1
ATOM 744 C C . ASP A 1 111 ? 17.886 72.940 19.157 1.00 21.11 109 ASP A C 1
ATOM 745 O O . ASP A 1 111 ? 16.928 72.264 18.737 1.00 20.98 109 ASP A O 1
ATOM 750 N N . ILE A 1 112 ? 19.067 72.413 19.445 1.00 20.50 110 ILE A N 1
ATOM 751 C CA . ILE A 1 112 ? 19.275 70.977 19.367 1.00 21.12 110 ILE A CA 1
ATOM 752 C C . ILE A 1 112 ? 18.358 70.356 20.404 1.00 21.65 110 ILE A C 1
ATOM 753 O O . ILE A 1 112 ? 17.801 69.278 20.181 1.00 20.70 110 ILE A O 1
ATOM 758 N N . LYS A 1 113 ? 18.189 71.036 21.540 1.00 21.57 111 LYS A N 1
ATOM 759 C CA . LYS A 1 113 ? 17.452 70.430 22.642 1.00 22.94 111 LYS A CA 1
ATOM 760 C C . LYS A 1 113 ? 15.964 70.368 22.325 1.00 23.09 111 LYS A C 1
ATOM 761 O O . LYS A 1 113 ? 15.287 69.384 22.639 1.00 22.74 111 LYS A O 1
ATOM 767 N N . SER A 1 114 ? 15.491 71.406 21.652 1.00 24.71 112 SER A N 1
ATOM 768 C CA . SER A 1 114 ? 14.094 71.529 21.256 1.00 25.64 112 SER A CA 1
ATOM 769 C C . SER A 1 114 ? 13.749 70.632 20.087 1.00 25.68 112 SER A C 1
ATOM 770 O O . SER A 1 114 ? 12.698 70.001 20.088 1.00 25.72 112 SER A O 1
ATOM 773 N N . TYR A 1 115 ? 14.633 70.583 19.093 1.00 24.77 113 TYR A N 1
ATOM 774 C CA . TYR A 1 115 ? 14.290 69.978 17.800 1.00 25.68 113 TYR A CA 1
ATOM 775 C C . TYR A 1 115 ? 14.939 68.619 17.493 1.00 25.13 113 TYR A C 1
ATOM 776 O O . TYR A 1 115 ? 14.416 67.843 16.692 1.00 25.49 113 TYR A O 1
ATOM 785 N N . CYS A 1 116 ? 16.071 68.307 18.125 1.00 23.61 114 CYS A N 1
ATOM 786 C CA . CYS A 1 116 ? 16.701 67.019 17.876 1.00 23.97 114 CYS A CA 1
ATOM 787 C C . CYS A 1 116 ? 17.518 66.486 19.080 1.00 24.23 114 CYS A C 1
ATOM 788 O O . CYS A 1 116 ? 18.699 66.137 18.962 1.00 24.33 114 CYS A O 1
ATOM 791 N N . PRO A 1 117 ? 16.866 66.410 20.257 1.00 24.30 115 PRO A N 1
ATOM 792 C CA . PRO A 1 117 ? 17.538 65.960 21.472 1.00 24.36 115 PRO A CA 1
ATOM 793 C C . PRO A 1 117 ? 18.108 64.572 21.280 1.00 24.77 115 PRO A C 1
ATOM 794 O O . PRO A 1 117 ? 19.040 64.197 22.009 1.00 26.57 115 PRO A O 1
ATOM 798 N N . ASP A 1 118 ? 17.592 63.822 20.296 1.00 24.75 116 ASP A N 1
ATOM 799 C CA . ASP A 1 118 ? 18.139 62.488 19.925 1.00 25.04 116 ASP A CA 1
ATOM 800 C C . ASP A 1 118 ? 19.285 62.488 18.890 1.00 24.61 116 ASP A C 1
ATOM 801 O O . ASP A 1 118 ? 19.693 61.419 18.407 1.00 23.93 116 ASP A O 1
ATOM 806 N N . CYS A 1 119 ? 19.806 63.669 18.565 1.00 23.93 117 CYS A N 1
ATOM 807 C CA . CYS A 1 119 ? 21.001 63.815 17.704 1.00 24.22 117 CYS A CA 1
ATOM 808 C C . CYS A 1 119 ? 22.102 62.881 18.179 1.00 23.21 117 CYS A C 1
ATOM 809 O O . CYS A 1 119 ? 22.256 62.692 19.383 1.00 24.47 117 CYS A O 1
ATOM 812 N N . LYS A 1 120 ? 22.882 62.304 17.264 1.00 20.27 118 LYS A N 1
ATOM 813 C CA . LYS A 1 120 ? 23.941 61.383 17.646 1.00 20.67 118 LYS A CA 1
ATOM 814 C C . LYS A 1 120 ? 25.278 62.130 17.895 1.00 20.44 118 LYS A C 1
ATOM 815 O O . LYS A 1 120 ? 25.997 61.828 18.827 1.00 21.26 118 LYS A O 1
ATOM 821 N N . HIS A 1 121 ? 25.620 63.059 17.020 1.00 17.55 119 HIS A N 1
ATOM 822 C CA . HIS A 1 121 ? 26.895 63.789 17.158 1.00 16.99 119 HIS A CA 1
ATOM 823 C C . HIS A 1 121 ? 26.863 65.185 16.607 1.00 15.70 119 HIS A C 1
ATOM 824 O O . HIS A 1 121 ? 26.239 65.442 15.584 1.00 15.12 119 HIS A O 1
ATOM 831 N N . VAL A 1 122 ? 27.606 66.095 17.242 1.00 15.22 120 VAL A N 1
ATOM 832 C CA . VAL A 1 122 ? 27.592 67.464 16.826 1.00 15.91 120 VAL A CA 1
ATOM 833 C C . VAL A 1 122 ? 29.036 67.943 16.851 1.00 15.48 120 VAL A C 1
ATOM 834 O O . VAL A 1 122 ? 29.746 67.666 17.813 1.00 14.56 120 VAL A O 1
ATOM 838 N N . ILE A 1 123 ? 29.426 68.651 15.799 1.00 15.58 121 ILE A N 1
ATOM 839 C CA . ILE A 1 123 ? 30.774 69.241 15.675 1.00 15.36 121 ILE A CA 1
ATOM 840 C C . ILE A 1 123 ? 30.691 70.741 15.493 1.00 15.32 121 ILE A C 1
ATOM 841 O O . ILE A 1 123 ? 30.000 71.261 14.581 1.00 15.02 121 ILE A O 1
ATOM 846 N N . ILE A 1 124 ? 31.428 71.460 16.348 1.00 16.32 122 ILE A N 1
ATOM 847 C CA . ILE A 1 124 ? 31.387 72.890 16.367 1.00 16.56 122 ILE A CA 1
ATOM 848 C C . ILE A 1 124 ? 32.752 73.377 15.868 1.00 18.05 122 ILE A C 1
ATOM 849 O O . ILE A 1 124 ? 33.778 72.926 16.393 1.00 18.08 122 ILE A O 1
ATOM 854 N N . ILE A 1 125 ? 32.800 74.261 14.871 1.00 17.84 123 ILE A N 1
ATOM 855 C CA . ILE A 1 125 ? 34.127 74.640 14.374 1.00 20.32 123 ILE A CA 1
ATOM 856 C C . ILE A 1 125 ? 34.443 76.132 14.477 1.00 21.51 123 ILE A C 1
ATOM 857 O O . ILE A 1 125 ? 35.599 76.539 14.300 1.00 22.72 123 ILE A O 1
ATOM 862 N N . PHE A 1 126 ? 33.448 76.922 14.836 1.00 21.07 124 PHE A N 1
ATOM 863 C CA . PHE A 1 126 ? 33.630 78.345 14.972 1.00 22.19 124 PHE A CA 1
ATOM 864 C C . PHE A 1 126 ? 34.298 78.723 16.307 1.00 23.24 124 PHE A C 1
ATOM 865 O O . PHE A 1 126 ? 34.109 78.082 17.348 1.00 22.82 124 PHE A O 1
ATOM 873 N N . ASN A 1 127 ? 35.151 79.729 16.246 1.00 23.90 125 ASN A N 1
ATOM 874 C CA . ASN A 1 127 ? 35.964 80.069 17.400 1.00 25.43 125 ASN A CA 1
ATOM 875 C C . ASN A 1 127 ? 35.279 81.037 18.351 1.00 25.52 125 ASN A C 1
ATOM 876 O O . ASN A 1 127 ? 34.344 81.726 17.963 1.00 25.10 125 ASN A O 1
ATOM 881 N N . PRO A 1 128 ? 35.745 81.081 19.606 1.00 26.19 126 PRO A N 1
ATOM 882 C CA . PRO A 1 128 ? 36.839 80.245 20.121 1.00 25.89 126 PRO A CA 1
ATOM 883 C C . PRO A 1 128 ? 36.311 78.850 20.481 1.00 25.79 126 PRO A C 1
ATOM 884 O O . PRO A 1 128 ? 35.473 78.735 21.374 1.00 25.08 126 PRO A O 1
ATOM 888 N N . ALA A 1 129 ? 36.770 77.805 19.779 1.00 24.89 127 ALA A N 1
ATOM 889 C CA . ALA A 1 129 ? 36.137 76.468 19.892 1.00 25.01 127 ALA A CA 1
ATOM 890 C C . ALA A 1 129 ? 36.120 75.820 21.277 1.00 24.64 127 ALA A C 1
ATOM 891 O O . ALA A 1 129 ? 35.196 75.062 21.590 1.00 23.90 127 ALA A O 1
ATOM 893 N N . ASP A 1 130 ? 37.093 76.141 22.137 1.00 25.51 128 ASP A N 1
ATOM 894 C CA . ASP A 1 130 ? 37.020 75.667 23.538 1.00 26.26 128 ASP A CA 1
ATOM 895 C C . ASP A 1 130 ? 35.774 76.176 24.263 1.00 24.85 128 ASP A C 1
ATOM 896 O O . ASP A 1 130 ? 35.260 75.517 25.156 1.00 25.57 128 ASP A O 1
ATOM 901 N N . ILE A 1 131 ? 35.326 77.369 23.913 1.00 23.84 129 ILE A N 1
ATOM 902 C CA . ILE A 1 131 ? 34.166 77.957 24.570 1.00 22.02 129 ILE A CA 1
ATOM 903 C C . ILE A 1 131 ? 32.948 77.514 23.816 1.00 21.00 129 ILE A C 1
ATOM 904 O O . ILE A 1 131 ? 32.010 76.989 24.405 1.00 21.28 129 ILE A O 1
ATOM 909 N N . THR A 1 132 ? 32.957 77.702 22.495 1.00 20.29 130 THR A N 1
ATOM 910 C CA . THR A 1 132 ? 31.756 77.402 21.700 1.00 18.37 130 THR A CA 1
ATOM 911 C C . THR A 1 132 ? 31.352 75.948 21.785 1.00 18.91 130 THR A C 1
ATOM 912 O O . THR A 1 132 ? 30.160 75.599 21.913 1.00 18.03 130 THR A O 1
ATOM 916 N N . GLY A 1 133 ? 32.341 75.067 21.688 1.00 17.43 131 GLY A N 1
ATOM 917 C CA . GLY A 1 133 ? 32.059 73.683 21.862 1.00 18.33 131 GLY A CA 1
ATOM 918 C C . GLY A 1 133 ? 31.526 73.366 23.256 1.00 17.88 131 GLY A C 1
ATOM 919 O O . GLY A 1 133 ? 30.608 72.536 23.391 1.00 17.33 131 GLY A O 1
ATOM 920 N N . LEU A 1 134 ? 32.089 73.984 24.300 1.00 17.27 132 LEU A N 1
ATOM 921 C CA . LEU A 1 134 ? 31.626 73.630 25.681 1.00 17.37 132 LEU A CA 1
ATOM 922 C C . LEU A 1 134 ? 30.205 74.170 25.942 1.00 17.31 132 LEU A C 1
ATOM 923 O O . LEU A 1 134 ? 29.354 73.508 26.548 1.00 18.39 132 LEU A O 1
ATOM 928 N N . VAL A 1 135 ? 29.949 75.374 25.452 1.00 17.29 133 VAL A N 1
ATOM 929 C CA . VAL A 1 135 ? 28.628 75.982 25.619 1.00 17.15 133 VAL A CA 1
ATOM 930 C C . VAL A 1 135 ? 27.602 75.175 24.851 1.00 17.44 133 VAL A C 1
ATOM 931 O O . VAL A 1 135 ? 26.508 74.879 25.356 1.00 16.96 133 VAL A O 1
ATOM 935 N N . THR A 1 136 ? 27.932 74.798 23.620 1.00 17.91 134 THR A N 1
ATOM 936 C CA . THR A 1 136 ? 26.976 73.948 22.900 1.00 18.27 134 THR A CA 1
ATOM 937 C C . THR A 1 136 ? 26.664 72.663 23.632 1.00 19.27 134 THR A C 1
ATOM 938 O O . THR A 1 136 ? 25.493 72.277 23.718 1.00 20.07 134 THR A O 1
ATOM 942 N N . LEU A 1 137 ? 27.699 71.942 24.104 1.00 18.27 135 LEU A N 1
ATOM 943 C CA . LEU A 1 137 ? 27.497 70.725 24.878 1.00 18.67 135 LEU A CA 1
ATOM 944 C C . LEU A 1 137 ? 26.540 70.950 26.059 1.00 19.14 135 LEU A C 1
ATOM 945 O O . LEU A 1 137 ? 25.577 70.201 26.263 1.00 18.41 135 LEU A O 1
ATOM 950 N N . ILE A 1 138 ? 26.816 71.988 26.838 1.00 18.11 136 ILE A N 1
ATOM 951 C CA . ILE A 1 138 ? 26.037 72.268 28.040 1.00 19.66 136 ILE A CA 1
ATOM 952 C C . ILE A 1 138 ? 24.551 72.555 27.745 1.00 20.08 136 ILE A C 1
ATOM 953 O O . ILE A 1 138 ? 23.654 71.889 28.302 1.00 21.52 136 ILE A O 1
ATOM 958 N N . TYR A 1 139 ? 24.295 73.456 26.803 1.00 19.34 137 TYR A N 1
ATOM 959 C CA . TYR A 1 139 ? 22.919 73.774 26.432 1.00 19.24 137 TYR A CA 1
ATOM 960 C C . TYR A 1 139 ? 22.180 72.693 25.613 1.00 20.45 137 TYR A C 1
ATOM 961 O O . TYR A 1 139 ? 20.937 72.664 25.591 1.00 19.87 137 TYR A O 1
ATOM 970 N N . SER A 1 140 ? 22.922 71.814 24.941 1.00 18.92 138 SER A N 1
ATOM 971 C CA . SER A 1 140 ? 22.299 70.844 24.041 1.00 19.30 138 SER A CA 1
ATOM 972 C C . SER A 1 140 ? 21.667 69.689 24.817 1.00 19.85 138 SER A C 1
ATOM 973 O O . SER A 1 140 ? 20.824 68.963 24.281 1.00 20.37 138 SER A O 1
ATOM 976 N N . GLY A 1 141 ? 22.134 69.464 26.043 1.00 20.94 139 GLY A N 1
ATOM 977 C CA . GLY A 1 141 ? 21.684 68.309 26.847 1.00 21.12 139 GLY A CA 1
ATOM 978 C C . GLY A 1 141 ? 22.306 66.986 26.441 1.00 21.77 139 GLY A C 1
ATOM 979 O O . GLY A 1 141 ? 21.933 65.933 26.985 1.00 21.82 139 GLY A O 1
ATOM 980 N N . LEU A 1 142 ? 23.247 67.011 25.484 1.00 20.08 140 LEU A N 1
ATOM 981 C CA . LEU A 1 142 ? 23.824 65.764 24.985 1.00 20.01 140 LEU A CA 1
ATOM 982 C C . LEU A 1 142 ? 24.887 65.255 25.967 1.00 20.57 140 LEU A C 1
ATOM 983 O O . LEU A 1 142 ? 25.300 66.004 26.843 1.00 21.44 140 LEU A O 1
ATOM 988 N N . LYS A 1 143 ? 25.278 63.979 25.844 1.00 21.47 141 LYS A N 1
ATOM 989 C CA . LYS A 1 143 ? 26.438 63.425 26.566 1.00 22.23 141 LYS A CA 1
ATOM 990 C C . LYS A 1 143 ? 27.784 63.999 26.061 1.00 22.28 141 LYS A C 1
ATOM 991 O O . LYS A 1 143 ? 27.886 64.456 24.913 1.00 22.01 141 LYS A O 1
ATOM 997 N N . PRO A 1 144 ? 28.825 63.977 26.912 1.00 22.43 142 PRO A N 1
ATOM 998 C CA . PRO A 1 144 ? 30.140 64.480 26.443 1.00 21.93 142 PRO A CA 1
ATOM 999 C C . PRO A 1 144 ? 30.670 63.742 25.213 1.00 21.40 142 PRO A C 1
ATOM 1000 O O . PRO A 1 144 ? 31.356 64.345 24.382 1.00 20.78 142 PRO A O 1
ATOM 1004 N N . SER A 1 145 ? 30.356 62.446 25.082 1.00 19.97 143 SER A N 1
ATOM 1005 C CA . SER A 1 145 ? 30.808 61.708 23.931 1.00 19.50 143 SER A CA 1
ATOM 1006 C C . SER A 1 145 ? 30.173 62.159 22.596 1.00 18.85 143 SER A C 1
ATOM 1007 O O . SER A 1 145 ? 30.591 61.728 21.524 1.00 18.90 143 SER A O 1
ATOM 1010 N N . GLN A 1 146 ? 29.193 63.050 22.651 1.00 18.47 144 GLN A N 1
ATOM 1011 C CA . GLN A 1 146 ? 28.453 63.395 21.451 1.00 17.87 144 GLN A CA 1
ATOM 1012 C C . GLN A 1 146 ? 28.861 64.716 20.825 1.00 17.17 144 GLN A C 1
ATOM 1013 O O . GLN A 1 146 ? 28.280 65.120 19.824 1.00 18.78 144 GLN A O 1
ATOM 1019 N N . VAL A 1 147 ? 29.784 65.447 21.442 1.00 16.99 145 VAL A N 1
ATOM 1020 C CA . VAL A 1 147 ? 30.177 66.761 20.900 1.00 16.90 145 VAL A CA 1
ATOM 1021 C C . VAL A 1 147 ? 31.681 66.883 20.767 1.00 17.12 145 VAL A C 1
ATOM 1022 O O . VAL A 1 147 ? 32.384 66.604 21.724 1.00 18.92 145 VAL A O 1
ATOM 1026 N N . THR A 1 148 ? 32.167 67.292 19.587 1.00 17.06 146 THR A N 1
ATOM 1027 C CA . THR A 1 148 ? 33.601 67.555 19.363 1.00 17.18 146 THR A CA 1
ATOM 1028 C C . THR A 1 148 ? 33.785 68.905 18.675 1.00 16.71 146 THR A C 1
ATOM 1029 O O . THR A 1 148 ? 32.828 69.495 18.159 1.00 16.10 146 THR A O 1
ATOM 1033 N N . THR A 1 149 ? 35.020 69.412 18.687 1.00 15.56 147 THR A N 1
ATOM 1034 C CA . THR A 1 149 ? 35.358 70.577 17.907 1.00 14.82 147 THR A CA 1
ATOM 1035 C C . THR A 1 149 ? 36.519 70.249 16.966 1.00 14.75 147 THR A C 1
ATOM 1036 O O . THR A 1 149 ? 37.310 69.374 17.247 1.00 13.85 147 THR A O 1
ATOM 1040 N N . LEU A 1 150 ? 36.587 70.950 15.837 1.00 15.70 148 LEU A N 1
ATOM 1041 C CA . LEU A 1 150 ? 37.746 70.922 14.959 1.00 15.44 148 LEU A CA 1
ATOM 1042 C C . LEU A 1 150 ? 38.968 71.472 15.722 1.00 16.09 148 LEU A C 1
ATOM 1043 O O . LEU A 1 150 ? 38.954 72.625 16.180 1.00 18.08 148 LEU A O 1
ATOM 1048 N N . ALA A 1 151 ? 40.006 70.650 15.843 1.00 16.13 149 ALA A N 1
ATOM 1049 C CA . ALA A 1 151 ? 41.213 70.997 16.538 1.00 18.57 149 ALA A CA 1
ATOM 1050 C C . ALA A 1 151 ? 42.450 70.403 15.868 1.00 19.03 149 ALA A C 1
ATOM 1051 O O . ALA A 1 151 ? 43.543 70.509 16.430 1.00 19.92 149 ALA A O 1
ATOM 1053 N N . GLY A 1 152 ? 42.287 69.780 14.692 1.00 18.11 150 GLY A N 1
ATOM 1054 C CA . GLY A 1 152 ? 43.387 68.977 14.075 1.00 18.71 150 GLY A CA 1
ATOM 1055 C C . GLY A 1 152 ? 44.332 69.805 13.182 1.00 18.92 150 GLY A C 1
ATOM 1056 O O . GLY A 1 152 ? 45.419 69.344 12.782 1.00 18.71 150 GLY A O 1
ATOM 1057 N N . LEU A 1 153 ? 43.900 71.006 12.807 1.00 18.30 151 LEU A N 1
ATOM 1058 C CA . LEU A 1 153 ? 44.700 71.828 11.865 1.00 18.13 151 LEU A CA 1
ATOM 1059 C C . LEU A 1 153 ? 46.064 72.195 12.421 1.00 17.30 151 LEU A C 1
ATOM 1060 O O . LEU A 1 153 ? 46.995 72.362 11.645 1.00 16.47 151 LEU A O 1
ATOM 1065 N N . ASP A 1 154 ? 46.193 72.343 13.734 1.00 16.38 152 ASP A N 1
ATOM 1066 C CA . ASP A 1 154 ? 47.522 72.643 14.294 1.00 18.52 152 ASP A CA 1
ATOM 1067 C C . ASP A 1 154 ? 48.446 71.437 14.015 1.00 17.91 152 ASP A C 1
ATOM 1068 O O . ASP A 1 154 ? 49.630 71.606 13.695 1.00 17.43 152 ASP A O 1
ATOM 1073 N N . SER A 1 155 ? 47.885 70.232 14.113 1.00 15.56 153 SER A N 1
ATOM 1074 C CA . SER A 1 155 ? 48.659 69.020 13.862 1.00 15.27 153 SER A CA 1
ATOM 1075 C C . SER A 1 155 ? 49.023 68.795 12.371 1.00 15.65 153 SER A C 1
ATOM 1076 O O . SER A 1 155 ? 50.141 68.369 12.060 1.00 14.55 153 SER A O 1
ATOM 1079 N N . THR A 1 156 ? 48.108 69.105 11.447 1.00 15.78 154 THR A N 1
ATOM 1080 C CA . THR A 1 156 ? 48.391 68.924 10.003 1.00 15.26 154 THR A CA 1
ATOM 1081 C C . THR A 1 156 ? 49.334 70.023 9.549 1.00 14.41 154 THR A C 1
ATOM 1082 O O . THR A 1 156 ? 50.205 69.797 8.697 1.00 14.57 154 THR A O 1
ATOM 1086 N N . ARG A 1 157 ? 49.216 71.191 10.160 1.00 14.32 155 ARG A N 1
ATOM 1087 C CA . ARG A 1 157 ? 50.118 72.278 9.801 1.00 14.53 155 ARG A CA 1
ATOM 1088 C C . ARG A 1 157 ? 51.523 71.939 10.342 1.00 14.44 155 ARG A C 1
ATOM 1089 O O . ARG A 1 157 ? 52.524 72.105 9.658 1.00 15.36 155 ARG A O 1
ATOM 1097 N N . LEU A 1 158 ? 51.595 71.410 11.547 1.00 14.53 156 LEU A N 1
ATOM 1098 C CA . LEU A 1 158 ? 52.917 70.981 12.034 1.00 15.07 156 LEU A CA 1
ATOM 1099 C C . LEU A 1 158 ? 53.531 69.919 11.114 1.00 15.36 156 LEU A C 1
ATOM 1100 O O . LEU A 1 158 ? 54.725 69.958 10.805 1.00 15.79 156 LEU A O 1
ATOM 1105 N N . GLN A 1 159 ? 52.715 68.969 10.682 1.00 14.19 157 GLN A N 1
ATOM 1106 C CA . GLN A 1 159 ? 53.183 67.949 9.743 1.00 14.68 157 GLN A CA 1
ATOM 1107 C C . GLN A 1 159 ? 53.704 68.575 8.463 1.00 15.12 157 GLN A C 1
ATOM 1108 O O . GLN A 1 159 ? 54.800 68.237 7.981 1.00 16.73 157 GLN A O 1
ATOM 1114 N N . SER A 1 160 ? 52.926 69.485 7.900 1.00 15.14 158 SER A N 1
ATOM 1115 C CA . SER A 1 160 ? 53.338 70.149 6.674 1.00 15.98 158 SER A CA 1
ATOM 1116 C C . SER A 1 160 ? 54.651 70.938 6.825 1.00 16.41 158 SER A C 1
ATOM 1117 O O . SER A 1 160 ? 55.579 70.812 6.016 1.00 16.59 158 SER A O 1
ATOM 1120 N N . GLU A 1 161 ? 54.727 71.740 7.872 1.00 16.37 159 GLU A N 1
ATOM 1121 C CA . GLU A 1 161 ? 55.900 72.568 8.107 1.00 16.73 159 GLU A CA 1
ATOM 1122 C C . GLU A 1 161 ? 57.148 71.717 8.325 1.00 16.21 159 GLU A C 1
ATOM 1123 O O . GLU A 1 161 ? 58.189 72.042 7.777 1.00 17.40 159 GLU A O 1
ATOM 1129 N N . LEU A 1 162 ? 57.038 70.594 9.056 1.00 16.73 160 LEU A N 1
ATOM 1130 C CA . LEU A 1 162 ? 58.148 69.620 9.185 1.00 16.24 160 LEU A CA 1
ATOM 1131 C C . LEU A 1 162 ? 58.550 68.976 7.860 1.00 17.00 160 LEU A C 1
ATOM 1132 O O . LEU A 1 162 ? 59.758 68.860 7.552 1.00 16.28 160 LEU A O 1
ATOM 1137 N N . ALA A 1 163 ? 57.564 68.570 7.060 1.00 15.77 161 ALA A N 1
ATOM 1138 C CA . ALA A 1 163 ? 57.886 67.987 5.761 1.00 16.41 161 ALA A CA 1
ATOM 1139 C C . ALA A 1 163 ? 58.583 68.998 4.829 1.00 17.36 161 ALA A C 1
ATOM 1140 O O . ALA A 1 163 ? 59.555 68.649 4.156 1.00 17.31 161 ALA A O 1
ATOM 1142 N N . LYS A 1 164 ? 58.146 70.249 4.854 1.00 18.15 162 LYS A N 1
ATOM 1143 C CA . LYS A 1 164 ? 58.820 71.302 4.085 1.00 20.24 162 LYS A CA 1
ATOM 1144 C C . LYS A 1 164 ? 60.275 71.533 4.522 1.00 21.04 162 LYS A C 1
ATOM 1145 O O . LYS A 1 164 ? 61.170 71.673 3.673 1.00 20.97 162 LYS A O 1
ATOM 1151 N N . HIS A 1 165 ? 60.494 71.626 5.838 1.00 21.59 163 HIS A N 1
ATOM 1152 C CA . HIS A 1 165 ? 61.843 71.782 6.400 1.00 22.78 163 HIS A CA 1
ATOM 1153 C C . HIS A 1 165 ? 62.783 70.682 5.916 1.00 22.76 163 HIS A C 1
ATOM 1154 O O . HIS A 1 165 ? 63.913 70.946 5.500 1.00 22.17 163 HIS A O 1
ATOM 1161 N N . PHE A 1 166 ? 62.313 69.448 5.971 1.00 22.86 164 PHE A N 1
ATOM 1162 C CA . PHE A 1 166 ? 63.162 68.283 5.660 1.00 23.32 164 PHE A CA 1
ATOM 1163 C C . PHE A 1 166 ? 63.154 67.964 4.175 1.00 23.81 164 PHE A C 1
ATOM 1164 O O . PHE A 1 166 ? 63.923 67.145 3.702 1.00 23.51 164 PHE A O 1
ATOM 1172 N N . GLY A 1 167 ? 62.305 68.669 3.434 1.00 23.67 165 GLY A N 1
ATOM 1173 C CA . GLY A 1 167 ? 62.225 68.469 2.001 1.00 23.91 165 GLY A CA 1
ATOM 1174 C C . GLY A 1 167 ? 61.750 67.074 1.655 1.00 23.12 165 GLY A C 1
ATOM 1175 O O . GLY A 1 167 ? 62.255 66.472 0.710 1.00 23.50 165 GLY A O 1
ATOM 1176 N N . ILE A 1 168 ? 60.809 66.523 2.426 1.00 22.30 166 ILE A N 1
ATOM 1177 C CA . ILE A 1 168 ? 60.295 65.185 2.133 1.00 21.66 166 ILE A CA 1
ATOM 1178 C C . ILE A 1 168 ? 58.782 65.151 1.938 1.00 21.35 166 ILE A C 1
ATOM 1179 O O . ILE A 1 168 ? 58.051 66.068 2.318 1.00 20.80 166 ILE A O 1
ATOM 1184 N N . LYS A 1 169 ? 58.315 64.063 1.375 1.00 20.17 167 LYS A N 1
ATOM 1185 C CA . LYS A 1 169 ? 56.872 63.924 1.211 1.00 19.87 167 LYS A CA 1
ATOM 1186 C C . LYS A 1 169 ? 56.108 64.008 2.566 1.00 18.72 167 LYS A C 1
ATOM 1187 O O . LYS A 1 169 ? 56.447 63.330 3.554 1.00 18.23 167 LYS A O 1
ATOM 1193 N N . GLN A 1 170 ? 55.048 64.804 2.600 1.00 16.52 168 GLN A N 1
ATOM 1194 C CA . GLN A 1 170 ? 54.411 65.111 3.871 1.00 16.17 168 GLN A CA 1
ATOM 1195 C C . GLN A 1 170 ? 54.012 63.919 4.737 1.00 17.40 168 GLN A C 1
ATOM 1196 O O . GLN A 1 170 ? 54.191 63.957 5.954 1.00 16.67 168 GLN A O 1
ATOM 1202 N N . SER A 1 171 ? 53.470 62.872 4.109 1.00 16.54 169 SER A N 1
ATOM 1203 C CA . SER A 1 171 ? 52.976 61.675 4.810 1.00 19.11 169 SER A CA 1
ATOM 1204 C C . SER A 1 171 ? 54.081 60.942 5.537 1.00 18.25 169 SER A C 1
ATOM 1205 O O . SER A 1 171 ? 53.807 60.098 6.364 1.00 18.50 169 SER A O 1
ATOM 1208 N N . LEU A 1 172 ? 55.327 61.275 5.232 1.00 19.06 170 LEU A N 1
ATOM 1209 C CA . LEU A 1 172 ? 56.466 60.610 5.881 1.00 19.47 170 LEU A CA 1
ATOM 1210 C C . LEU A 1 172 ? 56.760 61.184 7.263 1.00 20.18 170 LEU A C 1
ATOM 1211 O O . LEU A 1 172 ? 57.565 60.638 8.014 1.00 20.96 170 LEU A O 1
ATOM 1216 N N . VAL A 1 173 ? 56.110 62.289 7.601 1.00 20.71 171 VAL A N 1
ATOM 1217 C CA . VAL A 1 173 ? 56.210 62.830 8.969 1.00 19.74 171 VAL A CA 1
ATOM 1218 C C . VAL A 1 173 ? 54.976 62.260 9.712 1.00 20.89 171 VAL A C 1
ATOM 1219 O O . VAL A 1 173 ? 53.848 62.625 9.414 1.00 21.47 171 VAL A O 1
ATOM 1223 N N . THR A 1 174 ? 55.180 61.373 10.666 1.00 19.97 172 THR A N 1
ATOM 1224 C CA . THR A 1 174 ? 54.053 60.628 11.165 1.00 20.79 172 THR A CA 1
ATOM 1225 C C . THR A 1 174 ? 53.737 61.064 12.586 1.00 21.33 172 THR A C 1
ATOM 1226 O O . THR A 1 174 ? 54.627 61.497 13.306 1.00 20.45 172 THR A O 1
ATOM 1230 N N . ASN A 1 175 ? 52.456 61.003 12.967 1.00 21.96 173 ASN A N 1
ATOM 1231 C CA . ASN A 1 175 ? 52.062 61.223 14.368 1.00 22.50 173 ASN A CA 1
ATOM 1232 C C . ASN A 1 175 ? 52.466 62.582 14.948 1.00 22.20 173 ASN A C 1
ATOM 1233 O O . ASN A 1 175 ? 52.888 62.671 16.124 1.00 21.80 173 ASN A O 1
ATOM 1238 N N . THR A 1 176 ? 52.291 63.646 14.167 1.00 20.79 174 THR A N 1
ATOM 1239 C CA . THR A 1 176 ? 52.561 64.994 14.667 1.00 21.52 174 THR A CA 1
ATOM 1240 C C . THR A 1 176 ? 51.337 65.377 15.486 1.00 20.41 174 THR A C 1
ATOM 1241 O O . THR A 1 176 ? 50.189 65.180 15.039 1.00 20.93 174 THR A O 1
ATOM 1245 N N . ARG A 1 177 ? 51.565 65.921 16.669 1.00 18.97 175 ARG A N 1
ATOM 1246 C CA . ARG A 1 177 ? 50.471 66.151 17.599 1.00 18.61 175 ARG A CA 1
ATOM 1247 C C . ARG A 1 177 ? 50.646 67.451 18.353 1.00 18.12 175 ARG A C 1
ATOM 1248 O O . ARG A 1 177 ? 51.716 67.703 18.887 1.00 17.95 175 ARG A O 1
ATOM 1256 N N . THR A 1 178 ? 49.602 68.291 18.360 1.00 18.99 176 THR A N 1
ATOM 1257 C CA . THR A 1 178 ? 49.505 69.352 19.341 1.00 18.35 176 THR A CA 1
ATOM 1258 C C . THR A 1 178 ? 48.229 69.080 20.159 1.00 18.04 176 THR A C 1
ATOM 1259 O O . THR A 1 178 ? 47.204 68.670 19.609 1.00 18.81 176 THR A O 1
ATOM 1263 N N . TYR A 1 179 ? 48.267 69.391 21.450 1.00 17.48 177 TYR A N 1
ATOM 1264 C CA . TYR A 1 179 ? 47.109 69.271 22.318 1.00 18.10 177 TYR A CA 1
ATOM 1265 C C . TYR A 1 179 ? 46.821 70.597 23.040 1.00 18.97 177 TYR A C 1
ATOM 1266 O O . TYR A 1 179 ? 47.579 71.596 22.908 1.00 19.60 177 TYR A O 1
ATOM 1275 N N . GLY A 1 180 ? 45.702 70.629 23.766 1.00 18.94 178 GLY A N 1
ATOM 1276 C CA . GLY A 1 180 ? 45.318 71.836 24.547 1.00 19.45 178 GLY A CA 1
ATOM 1277 C C . GLY A 1 180 ? 44.468 72.833 23.788 1.00 19.98 178 GLY A C 1
ATOM 1278 O O . GLY A 1 180 ? 43.400 72.479 23.296 1.00 20.27 178 GLY A O 1
ATOM 1279 N N . GLY A 1 181 ? 44.962 74.067 23.682 1.00 19.54 179 GLY A N 1
ATOM 1280 C CA . GLY A 1 181 ? 44.262 75.156 22.972 1.00 20.82 179 GLY A CA 1
ATOM 1281 C C . GLY A 1 181 ? 44.816 75.204 21.569 1.00 21.48 179 GLY A C 1
ATOM 1282 O O . GLY A 1 181 ? 45.555 74.302 21.172 1.00 21.01 179 GLY A O 1
ATOM 1283 N N . HIS A 1 182 ? 44.501 76.251 20.822 1.00 22.44 180 HIS A N 1
ATOM 1284 C CA . HIS A 1 182 ? 45.040 76.408 19.483 1.00 24.44 180 HIS A CA 1
ATOM 1285 C C . HIS A 1 182 ? 45.878 77.663 19.295 1.00 25.15 180 HIS A C 1
ATOM 1286 O O . HIS A 1 182 ? 45.892 78.564 20.151 1.00 25.39 180 HIS A O 1
ATOM 1293 N N . GLY A 1 183 ? 46.549 77.724 18.151 1.00 25.57 181 GLY A N 1
ATOM 1294 C CA . GLY A 1 183 ? 47.447 78.803 17.824 1.00 25.27 181 GLY A CA 1
ATOM 1295 C C . GLY A 1 183 ? 48.420 79.044 18.973 1.00 25.46 181 GLY A C 1
ATOM 1296 O O . GLY A 1 183 ? 49.199 78.163 19.394 1.00 24.59 181 GLY A O 1
ATOM 1297 N N . GLU A 1 184 ? 48.338 80.233 19.523 1.00 25.25 182 GLU A N 1
ATOM 1298 C CA . GLU A 1 184 ? 49.312 80.643 20.517 1.00 25.52 182 GLU A CA 1
ATOM 1299 C C . GLU A 1 184 ? 49.184 79.765 21.740 1.00 25.78 182 GLU A C 1
ATOM 1300 O O . GLU A 1 184 ? 50.127 79.652 22.505 1.00 25.91 182 GLU A O 1
ATOM 1302 N N . GLN A 1 185 ? 48.017 79.149 21.934 1.00 25.24 183 GLN A N 1
ATOM 1303 C CA . GLN A 1 185 ? 47.832 78.300 23.123 1.00 24.97 183 GLN A CA 1
ATOM 1304 C C . GLN A 1 185 ? 47.990 76.811 22.843 1.00 23.83 183 GLN A C 1
ATOM 1305 O O . GLN A 1 185 ? 47.619 75.965 23.674 1.00 23.73 183 GLN A O 1
ATOM 1311 N N . MET A 1 186 ? 48.526 76.463 21.683 1.00 22.17 184 MET A N 1
ATOM 1312 C CA . MET A 1 186 ? 48.714 75.035 21.430 1.00 20.97 184 MET A CA 1
ATOM 1313 C C . MET A 1 186 ? 49.869 74.532 22.275 1.00 21.19 184 MET A C 1
ATOM 1314 O O . MET A 1 186 ? 50.799 75.286 22.551 1.00 21.62 184 MET A O 1
ATOM 1319 N N . ALA A 1 187 ? 49.826 73.246 22.624 1.00 19.86 185 ALA A N 1
ATOM 1320 C CA . ALA A 1 187 ? 50.954 72.547 23.259 1.00 20.43 185 ALA A CA 1
ATOM 1321 C C . ALA A 1 187 ? 51.471 71.450 22.306 1.00 20.28 185 ALA A C 1
ATOM 1322 O O . ALA A 1 187 ? 50.784 70.468 22.061 1.00 18.95 185 ALA A O 1
ATOM 1324 N N . VAL A 1 188 ? 52.667 71.655 21.767 1.00 20.58 186 VAL A N 1
ATOM 1325 C CA . VAL A 1 188 ? 53.305 70.727 20.854 1.00 20.53 186 VAL A CA 1
ATOM 1326 C C . VAL A 1 188 ? 53.919 69.551 21.623 1.00 20.51 186 VAL A C 1
ATOM 1327 O O . VAL A 1 188 ? 54.748 69.735 22.527 1.00 21.07 186 VAL A O 1
ATOM 1331 N N . PHE A 1 189 ? 53.454 68.347 21.327 1.00 19.12 187 PHE A N 1
ATOM 1332 C CA . PHE A 1 189 ? 54.018 67.124 21.912 1.00 19.13 187 PHE A CA 1
ATOM 1333 C C . PHE A 1 189 ? 54.974 66.466 20.927 1.00 19.66 187 PHE A C 1
ATOM 1334 O O . PHE A 1 189 ? 54.664 65.432 20.333 1.00 19.82 187 PHE A O 1
ATOM 1342 N N . ALA A 1 190 ? 56.141 67.072 20.748 1.00 20.03 188 ALA A N 1
ATOM 1343 C CA . ALA A 1 190 ? 57.117 66.539 19.753 1.00 21.38 188 ALA A CA 1
ATOM 1344 C C . ALA A 1 190 ? 57.552 65.091 20.026 1.00 21.50 188 ALA A C 1
ATOM 1345 O O . ALA A 1 190 ? 57.972 64.342 19.125 1.00 21.02 188 ALA A O 1
ATOM 1347 N N . SER A 1 191 ? 57.486 64.665 21.274 1.00 21.99 189 SER A N 1
ATOM 1348 C CA . SER A 1 191 ? 57.809 63.281 21.539 1.00 21.84 189 SER A CA 1
ATOM 1349 C C . SER A 1 191 ? 56.933 62.257 20.759 1.00 22.80 189 SER A C 1
ATOM 1350 O O . SER A 1 191 ? 57.309 61.103 20.660 1.00 23.17 189 SER A O 1
ATOM 1353 N N . THR A 1 192 ? 55.784 62.654 20.210 1.00 22.39 190 THR A N 1
ATOM 1354 C CA . THR A 1 192 ? 54.929 61.701 19.505 1.00 22.13 190 THR A CA 1
ATOM 1355 C C . THR A 1 192 ? 55.384 61.455 18.065 1.00 21.76 190 THR A C 1
ATOM 1356 O O . THR A 1 192 ? 54.981 60.479 17.458 1.00 22.37 190 THR A O 1
ATOM 1360 N N . ALA A 1 193 ? 56.153 62.367 17.499 1.00 20.33 191 ALA A N 1
ATOM 1361 C CA . ALA A 1 193 ? 56.355 62.389 16.048 1.00 20.03 191 ALA A CA 1
ATOM 1362 C C . ALA A 1 193 ? 57.639 61.714 15.549 1.00 19.84 191 ALA A C 1
ATOM 1363 O O . ALA A 1 193 ? 58.648 61.687 16.233 1.00 19.98 191 ALA A O 1
ATOM 1365 N N . LYS A 1 194 ? 57.579 61.218 14.316 1.00 20.02 192 LYS A N 1
ATOM 1366 C CA . LYS A 1 194 ? 58.767 60.719 13.619 1.00 20.42 192 LYS A CA 1
ATOM 1367 C C . LYS A 1 194 ? 58.882 61.358 12.259 1.00 21.21 192 LYS A C 1
ATOM 1368 O O . LYS A 1 194 ? 57.875 61.629 11.608 1.00 20.82 192 LYS A O 1
ATOM 1374 N N . VAL A 1 195 ? 60.112 61.537 11.799 1.00 21.82 193 VAL A N 1
ATOM 1375 C CA . VAL A 1 195 ? 60.338 62.112 10.499 1.00 22.40 193 VAL A CA 1
ATOM 1376 C C . VAL A 1 195 ? 60.986 61.057 9.624 1.00 23.26 193 VAL A C 1
ATOM 1377 O O . VAL A 1 195 ? 62.187 60.798 9.755 1.00 23.51 193 VAL A O 1
ATOM 1381 N N . ASN A 1 196 ? 60.202 60.440 8.740 1.00 23.87 194 ASN A N 1
ATOM 1382 C CA . ASN A 1 196 ? 60.688 59.304 7.957 1.00 25.05 194 ASN A CA 1
ATOM 1383 C C . ASN A 1 196 ? 61.315 58.236 8.854 1.00 25.00 194 ASN A C 1
ATOM 1384 O O . ASN A 1 196 ? 62.401 57.729 8.557 1.00 25.15 194 ASN A O 1
ATOM 1389 N N . GLY A 1 197 ? 60.647 57.908 9.960 1.00 24.78 195 GLY A N 1
ATOM 1390 C CA . GLY A 1 197 ? 61.124 56.867 10.864 1.00 23.01 195 GLY A CA 1
ATOM 1391 C C . GLY A 1 197 ? 61.979 57.288 12.060 1.00 22.74 195 GLY A C 1
ATOM 1392 O O . GLY A 1 197 ? 62.014 56.601 13.096 1.00 23.32 195 GLY A O 1
ATOM 1393 N N . THR A 1 198 ? 62.657 58.408 11.936 1.00 22.73 196 THR A N 1
ATOM 1394 C CA . THR A 1 198 ? 63.469 58.968 13.030 1.00 23.22 196 THR A CA 1
ATOM 1395 C C . THR A 1 198 ? 62.660 59.888 13.967 1.00 22.87 196 THR A C 1
ATOM 1396 O O . THR A 1 198 ? 62.042 60.863 13.503 1.00 22.32 196 THR A O 1
ATOM 1400 N N . PRO A 1 199 ? 62.669 59.588 15.278 1.00 22.74 197 PRO A N 1
ATOM 1401 C CA . PRO A 1 199 ? 61.931 60.398 16.240 1.00 22.14 197 PRO A CA 1
ATOM 1402 C C . PRO A 1 199 ? 62.285 61.863 16.095 1.00 21.56 197 PRO A C 1
ATOM 1403 O O . PRO A 1 199 ? 63.438 62.211 15.942 1.00 20.15 197 PRO A O 1
ATOM 1407 N N . LEU A 1 200 ? 61.262 62.703 16.064 1.00 20.99 198 LEU A N 1
ATOM 1408 C CA . LEU A 1 200 ? 61.470 64.125 15.968 1.00 20.36 198 LEU A CA 1
ATOM 1409 C C . LEU A 1 200 ? 62.385 64.637 17.099 1.00 21.66 198 LEU A C 1
ATOM 1410 O O . LEU A 1 200 ? 63.195 65.567 16.903 1.00 22.31 198 LEU A O 1
ATOM 1415 N N . THR A 1 201 ? 62.315 64.007 18.268 1.00 22.76 199 THR A N 1
ATOM 1416 C CA . THR A 1 201 ? 63.063 64.554 19.403 1.00 25.16 199 THR A CA 1
ATOM 1417 C C . THR A 1 201 ? 64.554 64.220 19.284 1.00 26.30 199 THR A C 1
ATOM 1418 O O . THR A 1 201 ? 65.372 64.842 19.953 1.00 27.52 199 THR A O 1
ATOM 1422 N N . ASP A 1 202 ? 64.902 63.297 18.388 1.00 25.99 200 ASP A N 1
ATOM 1423 C CA . ASP A 1 202 ? 66.299 63.049 18.041 1.00 27.08 200 ASP A CA 1
ATOM 1424 C C . ASP A 1 202 ? 66.835 64.061 17.045 1.00 26.78 200 ASP A C 1
ATOM 1425 O O . ASP A 1 202 ? 68.032 64.117 16.803 1.00 27.09 200 ASP A O 1
ATOM 1430 N N . LEU A 1 203 ? 65.952 64.845 16.428 1.00 26.20 201 LEU A N 1
ATOM 1431 C CA . LEU A 1 203 ? 66.404 65.767 15.389 1.00 24.99 201 LEU A CA 1
ATOM 1432 C C . LEU A 1 203 ? 66.435 67.192 15.869 1.00 24.50 201 LEU A C 1
ATOM 1433 O O . LEU A 1 203 ? 67.281 67.956 15.431 1.00 23.81 201 LEU A O 1
ATOM 1438 N N . ILE A 1 204 ? 65.514 67.549 16.764 1.00 25.11 202 ILE A N 1
ATOM 1439 C CA . ILE A 1 204 ? 65.452 68.926 17.285 1.00 26.16 202 ILE A CA 1
ATOM 1440 C C . ILE A 1 204 ? 66.735 69.299 18.037 1.00 27.73 202 ILE A C 1
ATOM 1441 O O . ILE A 1 204 ? 67.162 68.574 18.932 1.00 27.69 202 ILE A O 1
ATOM 1446 N N . GLY A 1 205 ? 67.342 70.431 17.676 1.00 29.49 203 GLY A N 1
ATOM 1447 C CA . GLY A 1 205 ? 68.596 70.866 18.301 1.00 31.59 203 GLY A CA 1
ATOM 1448 C C . GLY A 1 205 ? 69.850 70.249 17.699 1.00 33.24 203 GLY A C 1
ATOM 1449 O O . GLY A 1 205 ? 70.918 70.327 18.298 1.00 34.06 203 GLY A O 1
ATOM 1450 N N . THR A 1 206 ? 69.721 69.605 16.535 1.00 33.45 204 THR A N 1
ATOM 1451 C CA . THR A 1 206 ? 70.865 69.104 15.783 1.00 33.68 204 THR A CA 1
ATOM 1452 C C . THR A 1 206 ? 71.060 69.963 14.544 1.00 34.49 204 THR A C 1
ATOM 1453 O O . THR A 1 206 ? 70.247 70.868 14.271 1.00 34.06 204 THR A O 1
ATOM 1457 N N . ASP A 1 207 ? 72.107 69.674 13.773 1.00 34.22 205 ASP A N 1
ATOM 1458 C CA . ASP A 1 207 ? 72.365 70.408 12.531 1.00 34.72 205 ASP A CA 1
ATOM 1459 C C . ASP A 1 207 ? 71.220 70.298 11.514 1.00 33.85 205 ASP A C 1
ATOM 1460 O O . ASP A 1 207 ? 71.126 71.105 10.595 1.00 34.26 205 ASP A O 1
ATOM 1465 N N . LYS A 1 208 ? 70.376 69.289 11.663 1.00 33.10 206 LYS A N 1
ATOM 1466 C CA . LYS A 1 208 ? 69.267 69.065 10.728 1.00 32.06 206 LYS A CA 1
ATOM 1467 C C . LYS A 1 208 ? 68.014 69.875 11.078 1.00 30.82 206 LYS A C 1
ATOM 1468 O O . LYS A 1 208 ? 67.111 70.052 10.248 1.00 29.88 206 LYS A O 1
ATOM 1474 N N . LEU A 1 209 ? 67.971 70.385 12.300 1.00 29.08 207 LEU A N 1
ATOM 1475 C CA . LEU A 1 209 ? 66.851 71.204 12.752 1.00 27.21 207 LEU A CA 1
ATOM 1476 C C . LEU A 1 209 ? 67.332 71.903 13.992 1.00 27.41 207 LEU A C 1
ATOM 1477 O O . LEU A 1 209 ? 67.271 71.339 15.099 1.00 26.54 207 LEU A O 1
ATOM 1482 N N . THR A 1 210 ? 67.845 73.119 13.809 1.00 27.26 208 THR A N 1
ATOM 1483 C CA . THR A 1 210 ? 68.489 73.791 14.898 1.00 27.85 208 THR A CA 1
ATOM 1484 C C . THR A 1 210 ? 67.422 74.293 15.844 1.00 28.51 208 THR A C 1
ATOM 1485 O O . THR A 1 210 ? 66.246 74.399 15.498 1.00 27.80 208 THR A O 1
ATOM 1489 N N . ASN A 1 211 ? 67.859 74.635 17.039 1.00 29.38 209 ASN A N 1
ATOM 1490 C CA . ASN A 1 211 ? 67.006 75.262 18.023 1.00 29.90 209 ASN A CA 1
ATOM 1491 C C . ASN A 1 211 ? 66.193 76.393 17.424 1.00 29.94 209 ASN A C 1
ATOM 1492 O O . ASN A 1 211 ? 64.978 76.440 17.603 1.00 30.28 209 ASN A O 1
ATOM 1497 N N . GLU A 1 212 ? 66.854 77.315 16.723 1.00 29.50 210 GLU A N 1
ATOM 1498 C CA . GLU A 1 212 ? 66.163 78.493 16.188 1.00 29.37 210 GLU A CA 1
ATOM 1499 C C . GLU A 1 212 ? 65.231 78.146 15.039 1.00 27.83 210 GLU A C 1
ATOM 1500 O O . GLU A 1 212 ? 64.173 78.747 14.882 1.00 27.80 210 GLU A O 1
ATOM 1506 N N . GLN A 1 213 ? 65.617 77.183 14.225 1.00 27.31 211 GLN A N 1
ATOM 1507 C CA . GLN A 1 213 ? 64.731 76.754 13.133 1.00 26.24 211 GLN A CA 1
ATOM 1508 C C . GLN A 1 213 ? 63.440 76.128 13.708 1.00 25.47 211 GLN A C 1
ATOM 1509 O O . GLN A 1 213 ? 62.344 76.349 13.198 1.00 24.53 211 GLN A O 1
ATOM 1515 N N . TRP A 1 214 ? 63.577 75.356 14.776 1.00 24.97 212 TRP A N 1
ATOM 1516 C CA . TRP A 1 214 ? 62.423 74.722 15.391 1.00 25.07 212 TRP A CA 1
ATOM 1517 C C . TRP A 1 214 ? 61.480 75.801 15.947 1.00 25.57 212 TRP A C 1
ATOM 1518 O O . TRP A 1 214 ? 60.263 75.760 15.705 1.00 26.17 212 TRP A O 1
ATOM 1529 N N . ALA A 1 215 ? 62.029 76.785 16.662 1.00 25.81 213 ALA A N 1
ATOM 1530 C CA . ALA A 1 215 ? 61.204 77.892 17.142 1.00 25.77 213 ALA A CA 1
ATOM 1531 C C . ALA A 1 215 ? 60.474 78.567 15.974 1.00 25.99 213 ALA A C 1
ATOM 1532 O O . ALA A 1 215 ? 59.272 78.860 16.068 1.00 25.87 213 ALA A O 1
ATOM 1534 N N . GLU A 1 216 ? 61.189 78.826 14.880 1.00 25.02 214 GLU A N 1
ATOM 1535 C CA . GLU A 1 216 ? 60.580 79.506 13.750 1.00 25.60 214 GLU A CA 1
ATOM 1536 C C . GLU A 1 216 ? 59.513 78.601 13.110 1.00 24.60 214 GLU A C 1
ATOM 1537 O O . GLU A 1 216 ? 58.455 79.057 12.705 1.00 24.96 214 GLU A O 1
ATOM 1543 N N . LEU A 1 217 ? 59.805 77.320 13.030 1.00 23.67 215 LEU A N 1
ATOM 1544 C CA . LEU A 1 217 ? 58.855 76.364 12.459 1.00 23.19 215 LEU A CA 1
ATOM 1545 C C . LEU A 1 217 ? 57.568 76.319 13.305 1.00 22.75 215 LEU A C 1
ATOM 1546 O O . LEU A 1 217 ? 56.451 76.400 12.770 1.00 21.18 215 LEU A O 1
ATOM 1551 N N . LYS A 1 218 ? 57.713 76.199 14.621 1.00 22.37 216 LYS A N 1
ATOM 1552 C CA . LYS A 1 218 ? 56.544 76.241 15.491 1.00 23.12 216 LYS A CA 1
ATOM 1553 C C . LYS A 1 218 ? 55.724 77.521 15.307 1.00 23.94 216 LYS A C 1
ATOM 1554 O O . LYS A 1 218 ? 54.471 77.497 15.298 1.00 23.49 216 LYS A O 1
ATOM 1560 N N . GLN A 1 219 ? 56.427 78.646 15.151 1.00 23.23 217 GLN A N 1
ATOM 1561 C CA . GLN A 1 219 ? 55.750 79.916 14.947 1.00 23.79 217 GLN A CA 1
ATOM 1562 C C . GLN A 1 219 ? 54.997 79.947 13.608 1.00 21.90 217 GLN A C 1
ATOM 1563 O O . GLN A 1 219 ? 53.952 80.595 13.513 1.00 22.46 217 GLN A O 1
ATOM 1569 N N . ARG A 1 220 ? 55.482 79.246 12.580 1.00 20.64 218 ARG A N 1
ATOM 1570 C CA . ARG A 1 220 ? 54.726 79.212 11.309 1.00 19.49 218 ARG A CA 1
ATOM 1571 C C . ARG A 1 220 ? 53.437 78.403 11.479 1.00 19.13 218 ARG A C 1
ATOM 1572 O O . ARG A 1 220 ? 52.466 78.639 10.767 1.00 18.89 218 ARG A O 1
ATOM 1580 N N . VAL A 1 221 ? 53.443 77.435 12.397 1.00 18.13 219 VAL A N 1
ATOM 1581 C CA . VAL A 1 221 ? 52.206 76.727 12.748 1.00 18.57 219 VAL A CA 1
ATOM 1582 C C . VAL A 1 221 ? 51.246 77.629 13.500 1.00 20.09 219 VAL A C 1
ATOM 1583 O O . VAL A 1 221 ? 50.098 77.788 13.102 1.00 18.09 219 VAL A O 1
ATOM 1587 N N . VAL A 1 222 ? 51.736 78.258 14.578 1.00 21.48 220 VAL A N 1
ATOM 1588 C CA . VAL A 1 222 ? 50.934 79.234 15.337 1.00 22.74 220 VAL A CA 1
ATOM 1589 C C . VAL A 1 222 ? 50.240 80.291 14.458 1.00 24.20 220 VAL A C 1
ATOM 1590 O O . VAL A 1 222 ? 49.042 80.605 14.645 1.00 24.56 220 VAL A O 1
ATOM 1594 N N . LYS A 1 223 ? 50.987 80.828 13.496 1.00 24.36 221 LYS A N 1
ATOM 1595 C CA . LYS A 1 223 ? 50.515 81.869 12.579 1.00 24.99 221 LYS A CA 1
ATOM 1596 C C . LYS A 1 223 ? 49.978 81.303 11.263 1.00 24.52 221 LYS A C 1
ATOM 1597 O O . LYS A 1 223 ? 49.830 82.028 10.297 1.00 23.10 221 LYS A O 1
ATOM 1603 N N . GLY A 1 224 ? 49.697 80.004 11.242 1.00 24.31 222 GLY A N 1
ATOM 1604 C CA . GLY A 1 224 ? 49.272 79.352 9.995 1.00 23.64 222 GLY A CA 1
ATOM 1605 C C . GLY A 1 224 ? 48.014 79.955 9.376 1.00 23.57 222 GLY A C 1
ATOM 1606 O O . GLY A 1 224 ? 47.914 80.048 8.154 1.00 23.78 222 GLY A O 1
ATOM 1607 N N . GLY A 1 225 ? 47.037 80.320 10.205 1.00 23.80 223 GLY A N 1
ATOM 1608 C CA . GLY A 1 225 ? 45.788 80.973 9.722 1.00 22.54 223 GLY A CA 1
ATOM 1609 C C . GLY A 1 225 ? 45.964 82.392 9.150 1.00 21.96 223 GLY A C 1
ATOM 1610 O O . GLY A 1 225 ? 45.414 82.726 8.084 1.00 20.99 223 GLY A O 1
ATOM 1611 N N . ALA A 1 226 ? 46.719 83.232 9.854 1.00 20.23 224 ALA A N 1
ATOM 1612 C CA . ALA A 1 226 ? 47.192 84.505 9.294 1.00 19.50 224 ALA A CA 1
ATOM 1613 C C . ALA A 1 226 ? 47.931 84.368 7.967 1.00 19.58 224 ALA A C 1
ATOM 1614 O O . ALA A 1 226 ? 47.798 85.199 7.062 1.00 19.61 224 ALA A O 1
ATOM 1616 N N . ASN A 1 227 ? 48.781 83.347 7.861 1.00 19.95 225 ASN A N 1
ATOM 1617 C CA . ASN A 1 227 ? 49.534 83.133 6.626 1.00 19.90 225 ASN A CA 1
ATOM 1618 C C . ASN A 1 227 ? 48.565 82.798 5.465 1.00 19.37 225 ASN A C 1
ATOM 1619 O O . ASN A 1 227 ? 48.702 83.351 4.372 1.00 17.85 225 ASN A O 1
ATOM 1624 N N . ILE A 1 228 ? 47.590 81.898 5.678 1.00 18.87 226 ILE A N 1
ATOM 1625 C CA . ILE A 1 228 ? 46.614 81.631 4.596 1.00 18.55 226 ILE A CA 1
ATOM 1626 C C . ILE A 1 228 ? 45.936 82.958 4.183 1.00 19.81 226 ILE A C 1
ATOM 1627 O O . ILE A 1 228 ? 45.788 83.258 3.009 1.00 20.11 226 ILE A O 1
ATOM 1632 N N . ILE A 1 229 ? 45.549 83.764 5.156 1.00 22.22 227 ILE A N 1
ATOM 1633 C CA . ILE A 1 229 ? 44.904 85.052 4.853 1.00 24.00 227 ILE A CA 1
ATOM 1634 C C . ILE A 1 229 ? 45.791 85.948 4.001 1.00 24.91 227 ILE A C 1
ATOM 1635 O O . ILE A 1 229 ? 45.329 86.603 3.044 1.00 25.24 227 ILE A O 1
ATOM 1640 N N . LYS A 1 230 ? 47.072 85.956 4.322 1.00 25.33 228 LYS A N 1
ATOM 1641 C CA . LYS A 1 230 ? 48.006 86.830 3.616 1.00 26.39 228 LYS A CA 1
ATOM 1642 C C . LYS A 1 230 ? 48.190 86.282 2.198 1.00 25.51 228 LYS A C 1
ATOM 1643 O O . LYS A 1 230 ? 48.402 87.007 1.252 1.00 24.83 228 LYS A O 1
ATOM 1649 N N . LEU A 1 231 ? 48.110 84.975 2.045 1.00 24.28 229 LEU A N 1
ATOM 1650 C CA . LEU A 1 231 ? 48.398 84.409 0.722 1.00 24.43 229 LEU A CA 1
ATOM 1651 C C . LEU A 1 231 ? 47.147 84.288 -0.161 1.00 24.54 229 LEU A C 1
ATOM 1652 O O . LEU A 1 231 ? 47.222 84.563 -1.358 1.00 23.20 229 LEU A O 1
ATOM 1657 N N . ARG A 1 232 ? 46.020 83.861 0.431 1.00 23.79 230 ARG A N 1
ATOM 1658 C CA . ARG A 1 232 ? 44.777 83.695 -0.305 1.00 24.36 230 ARG A CA 1
ATOM 1659 C C . ARG A 1 232 ? 43.925 84.917 -0.336 1.00 25.41 230 ARG A C 1
ATOM 1660 O O . ARG A 1 232 ? 43.032 84.977 -1.154 1.00 26.86 230 ARG A O 1
ATOM 1668 N N . GLY A 1 233 ? 44.122 85.856 0.585 1.00 25.72 231 GLY A N 1
ATOM 1669 C CA . GLY A 1 233 ? 43.260 87.036 0.618 1.00 26.90 231 GLY A CA 1
ATOM 1670 C C . GLY A 1 233 ? 41.979 86.807 1.402 1.00 27.62 231 GLY A C 1
ATOM 1671 O O . GLY A 1 233 ? 41.150 87.692 1.477 1.00 29.18 231 GLY A O 1
ATOM 1672 N N . ARG A 1 234 ? 41.808 85.621 1.994 1.00 27.27 232 ARG A N 1
ATOM 1673 C CA . ARG A 1 234 ? 40.661 85.341 2.871 1.00 27.20 232 ARG A CA 1
ATOM 1674 C C . ARG A 1 234 ? 41.079 84.251 3.847 1.00 25.44 232 ARG A C 1
ATOM 1675 O O . ARG A 1 234 ? 42.124 83.656 3.666 1.00 25.43 232 ARG A O 1
ATOM 1683 N N . SER A 1 235 ? 40.292 84.011 4.881 1.00 24.02 233 SER A N 1
ATOM 1684 C CA . SER A 1 235 ? 40.577 82.915 5.831 1.00 24.39 233 SER A CA 1
ATOM 1685 C C . SER A 1 235 ? 40.520 81.550 5.152 1.00 22.88 233 SER A C 1
ATOM 1686 O O . SER A 1 235 ? 39.829 81.386 4.144 1.00 21.90 233 SER A O 1
ATOM 1689 N N . SER A 1 236 ? 41.242 80.575 5.710 1.00 21.91 234 SER A N 1
ATOM 1690 C CA . SER A 1 236 ? 41.183 79.202 5.213 1.00 21.40 234 SER A CA 1
ATOM 1691 C C . SER A 1 236 ? 39.733 78.697 5.159 1.00 19.44 234 SER A C 1
ATOM 1692 O O . SER A 1 236 ? 38.925 79.001 6.030 1.00 19.62 234 SER A O 1
ATOM 1695 N N . PHE A 1 237 ? 39.387 77.937 4.134 1.00 18.96 235 PHE A N 1
ATOM 1696 C CA . PHE A 1 237 ? 38.029 77.381 4.081 1.00 17.36 235 PHE A CA 1
ATOM 1697 C C . PHE A 1 237 ? 38.021 75.947 3.594 1.00 17.54 235 PHE A C 1
ATOM 1698 O O . PHE A 1 237 ? 37.144 75.131 3.983 1.00 17.82 235 PHE A O 1
ATOM 1706 N N . GLN A 1 238 ? 39.011 75.589 2.796 1.00 15.82 236 GLN A N 1
ATOM 1707 C CA . GLN A 1 238 ? 39.014 74.226 2.308 1.00 16.08 236 GLN A CA 1
ATOM 1708 C C . GLN A 1 238 ? 39.536 73.255 3.375 1.00 15.64 236 GLN A C 1
ATOM 1709 O O . GLN A 1 238 ? 38.936 72.157 3.583 1.00 15.49 236 GLN A O 1
ATOM 1715 N N . SER A 1 239 ? 40.618 73.614 4.080 1.00 13.87 237 SER A N 1
ATOM 1716 C CA . SER A 1 239 ? 41.101 72.647 5.083 1.00 14.73 237 SER A CA 1
ATOM 1717 C C . SER A 1 239 ? 40.176 72.458 6.308 1.00 14.47 237 SER A C 1
ATOM 1718 O O . SER A 1 239 ? 39.930 71.327 6.703 1.00 14.93 237 SER A O 1
ATOM 1721 N N . PRO A 1 240 ? 39.649 73.561 6.897 1.00 15.10 238 PRO A N 1
ATOM 1722 C CA . PRO A 1 240 ? 38.750 73.357 8.008 1.00 15.09 238 PRO A CA 1
ATOM 1723 C C . PRO A 1 240 ? 37.533 72.570 7.570 1.00 15.81 238 PRO A C 1
ATOM 1724 O O . PRO A 1 240 ? 37.003 71.815 8.348 1.00 16.20 238 PRO A O 1
ATOM 1728 N N . SER A 1 241 ? 37.098 72.775 6.339 1.00 15.06 239 SER A N 1
ATOM 1729 C CA . SER A 1 241 ? 35.931 72.075 5.815 1.00 16.26 239 SER A CA 1
ATOM 1730 C C . SER A 1 241 ? 36.216 70.596 5.699 1.00 16.26 239 SER A C 1
ATOM 1731 O O . SER A 1 241 ? 35.522 69.743 6.284 1.00 16.87 239 SER A O 1
ATOM 1734 N N . TYR A 1 242 ? 37.249 70.263 4.929 1.00 15.89 240 TYR A N 1
ATOM 1735 C CA . TYR A 1 242 ? 37.543 68.864 4.681 1.00 15.71 240 TYR A CA 1
ATOM 1736 C C . TYR A 1 242 ? 37.773 68.093 6.009 1.00 15.66 240 TYR A C 1
ATOM 1737 O O . TYR A 1 242 ? 37.233 67.012 6.218 1.00 12.05 240 TYR A O 1
ATOM 1746 N N . VAL A 1 243 ? 38.537 68.681 6.922 1.00 15.46 241 VAL A N 1
ATOM 1747 C CA . VAL A 1 243 ? 38.915 67.946 8.153 1.00 14.42 241 VAL A CA 1
ATOM 1748 C C . VAL A 1 243 ? 37.672 67.696 9.055 1.00 15.49 241 VAL A C 1
ATOM 1749 O O . VAL A 1 243 ? 37.420 66.561 9.531 1.00 13.47 241 VAL A O 1
ATOM 1753 N N . SER A 1 244 ? 36.855 68.744 9.191 1.00 15.16 242 SER A N 1
ATOM 1754 C CA . SER A 1 244 ? 35.580 68.643 9.909 1.00 15.43 242 SER A CA 1
ATOM 1755 C C . SER A 1 244 ? 34.682 67.548 9.314 1.00 15.49 242 SER A C 1
ATOM 1756 O O . SER A 1 244 ? 34.018 66.795 10.036 1.00 15.53 242 SER A O 1
ATOM 1759 N N . ILE A 1 245 ? 34.612 67.508 8.005 1.00 15.29 243 ILE A N 1
ATOM 1760 C CA . ILE A 1 245 ? 33.742 66.475 7.418 1.00 15.89 243 ILE A CA 1
ATOM 1761 C C . ILE A 1 245 ? 34.335 65.070 7.582 1.00 15.26 243 ILE A C 1
ATOM 1762 O O . ILE A 1 245 ? 33.576 64.084 7.728 1.00 14.47 243 ILE A O 1
ATOM 1767 N N . GLU A 1 246 ? 35.665 64.952 7.569 1.00 14.33 244 GLU A N 1
ATOM 1768 C CA . GLU A 1 246 ? 36.247 63.650 7.914 1.00 14.31 244 GLU A CA 1
ATOM 1769 C C . GLU A 1 246 ? 35.837 63.300 9.312 1.00 13.86 244 GLU A C 1
ATOM 1770 O O . GLU A 1 246 ? 35.601 62.111 9.595 1.00 13.56 244 GLU A O 1
ATOM 1776 N N . MET A 1 247 ? 35.802 64.297 10.221 1.00 13.00 245 MET A N 1
ATOM 1777 C CA . MET A 1 247 ? 35.346 63.993 11.614 1.00 13.62 245 MET A CA 1
ATOM 1778 C C . MET A 1 247 ? 33.910 63.439 11.653 1.00 14.32 245 MET A C 1
ATOM 1779 O O . MET A 1 247 ? 33.666 62.416 12.349 1.00 14.73 245 MET A O 1
ATOM 1784 N N . ILE A 1 248 ? 32.960 64.114 10.997 1.00 14.13 246 ILE A N 1
ATOM 1785 C CA . ILE A 1 248 ? 31.562 63.636 11.052 1.00 15.96 246 ILE A CA 1
ATOM 1786 C C . ILE A 1 248 ? 31.423 62.257 10.334 1.00 16.65 246 ILE A C 1
ATOM 1787 O O . ILE A 1 248 ? 30.662 61.372 10.748 1.00 17.63 246 ILE A O 1
ATOM 1792 N N . ARG A 1 249 ? 32.190 62.049 9.280 1.00 17.57 247 ARG A N 1
ATOM 1793 C CA . ARG A 1 249 ? 32.233 60.701 8.705 1.00 18.37 247 ARG A CA 1
ATOM 1794 C C . ARG A 1 249 ? 32.595 59.609 9.738 1.00 19.24 247 ARG A C 1
ATOM 1795 O O . ARG A 1 249 ? 31.968 58.550 9.769 1.00 19.59 247 ARG A O 1
ATOM 1803 N N . ALA A 1 250 ? 33.593 59.863 10.585 1.00 18.75 248 ALA A N 1
ATOM 1804 C CA . ALA A 1 250 ? 33.983 58.914 11.632 1.00 19.15 248 ALA A CA 1
ATOM 1805 C C . ALA A 1 250 ? 32.853 58.695 12.624 1.00 18.59 248 ALA A C 1
ATOM 1806 O O . ALA A 1 250 ? 32.575 57.574 13.027 1.00 19.43 248 ALA A O 1
ATOM 1808 N N . ALA A 1 251 ? 32.214 59.780 13.039 1.00 18.83 249 ALA A N 1
ATOM 1809 C CA . ALA A 1 251 ? 31.088 59.684 13.972 1.00 19.51 249 ALA A CA 1
ATOM 1810 C C . ALA A 1 251 ? 29.915 58.918 13.375 1.00 20.41 249 ALA A C 1
ATOM 1811 O O . ALA A 1 251 ? 29.090 58.417 14.119 1.00 20.13 249 ALA A O 1
ATOM 1813 N N . MET A 1 252 ? 29.822 58.890 12.046 1.00 21.52 250 MET A N 1
ATOM 1814 C CA . MET A 1 252 ? 28.701 58.230 11.370 1.00 21.86 250 MET A CA 1
ATOM 1815 C C . MET A 1 252 ? 29.023 56.752 11.100 1.00 23.34 250 MET A C 1
ATOM 1816 O O . MET A 1 252 ? 28.231 56.060 10.441 1.00 24.18 250 MET A O 1
ATOM 1821 N N . GLY A 1 253 ? 30.178 56.285 11.587 1.00 23.17 251 GLY A N 1
ATOM 1822 C CA . GLY A 1 253 ? 30.590 54.878 11.485 1.00 24.52 251 GLY A CA 1
ATOM 1823 C C . GLY A 1 253 ? 31.468 54.571 10.285 1.00 25.04 251 GLY A C 1
ATOM 1824 O O . GLY A 1 253 ? 31.746 53.403 9.974 1.00 24.79 251 GLY A O 1
ATOM 1825 N N . GLY A 1 254 ? 31.920 55.624 9.609 1.00 24.97 252 GLY A N 1
ATOM 1826 C CA . GLY A 1 254 ? 32.856 55.483 8.520 1.00 24.44 252 GLY A CA 1
ATOM 1827 C C . GLY A 1 254 ? 34.282 55.325 8.998 1.00 25.25 252 GLY A C 1
ATOM 1828 O O . GLY A 1 254 ? 34.551 54.955 10.155 1.00 25.12 252 GLY A O 1
ATOM 1829 N N . GLU A 1 255 ? 35.187 55.593 8.076 1.00 25.32 253 GLU A N 1
ATOM 1830 C CA . GLU A 1 255 ? 36.617 55.555 8.293 1.00 26.49 253 GLU A CA 1
ATOM 1831 C C . GLU A 1 255 ? 37.000 56.391 9.538 1.00 25.84 253 GLU A C 1
ATOM 1832 O O . GLU A 1 255 ? 36.455 57.454 9.762 1.00 22.96 253 GLU A O 1
ATOM 1838 N N . ALA A 1 256 ? 37.902 55.880 10.367 1.00 25.75 254 ALA A N 1
ATOM 1839 C CA . ALA A 1 256 ? 38.307 56.588 11.572 1.00 26.09 254 ALA A CA 1
ATOM 1840 C C . ALA A 1 256 ? 39.050 57.872 11.249 1.00 25.79 254 ALA A C 1
ATOM 1841 O O . AL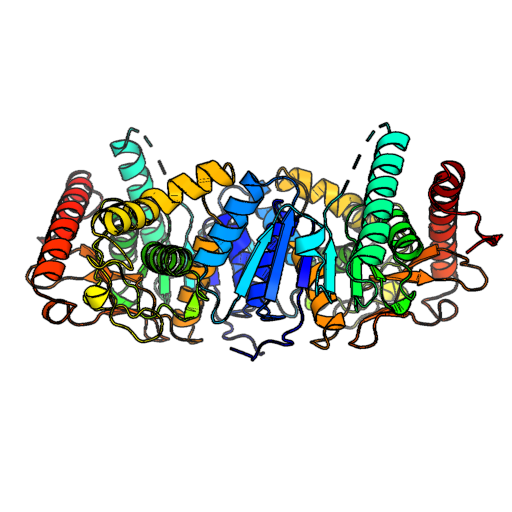A A 1 256 ? 39.670 58.049 10.169 1.00 25.48 254 ALA A O 1
ATOM 1843 N N . PHE A 1 257 ? 38.972 58.788 12.189 1.00 26.00 255 PHE A N 1
ATOM 1844 C CA . PHE A 1 257 ? 39.606 60.076 12.011 1.00 24.85 255 PHE A CA 1
ATOM 1845 C C . PHE A 1 257 ? 40.960 60.111 12.770 1.00 25.08 255 PHE A C 1
ATOM 1846 O O . PHE A 1 257 ? 41.011 59.842 13.960 1.00 25.48 255 PHE A O 1
ATOM 1854 N N . ARG A 1 258 ? 42.058 60.417 12.075 1.00 25.86 256 ARG A N 1
ATOM 1855 C CA . ARG A 1 258 ? 43.402 60.230 12.659 1.00 25.63 256 ARG A CA 1
ATOM 1856 C C . ARG A 1 258 ? 44.154 61.451 13.163 1.00 25.40 256 ARG A C 1
ATOM 1857 O O . ARG A 1 258 ? 45.399 61.490 13.034 1.00 26.67 256 ARG A O 1
ATOM 1859 N N . TRP A 1 259 ? 43.450 62.424 13.753 1.00 22.71 257 TRP A N 1
ATOM 1860 C CA . TRP A 1 259 ? 44.091 63.665 14.236 1.00 20.13 257 TRP A CA 1
ATOM 1861 C C . TRP A 1 259 ? 43.370 64.004 15.538 1.00 17.69 257 TRP A C 1
ATOM 1862 O O . TRP A 1 259 ? 42.288 63.543 15.787 1.00 16.78 257 TRP A O 1
ATOM 1873 N N . PRO A 1 260 ? 43.986 64.796 16.372 1.00 17.22 258 PRO A N 1
ATOM 1874 C CA . PRO A 1 260 ? 43.340 65.323 17.587 1.00 16.97 258 PRO A CA 1
ATOM 1875 C C . PRO A 1 260 ? 41.993 66.040 17.290 1.00 16.58 258 PRO A C 1
ATOM 1876 O O . PRO A 1 260 ? 41.861 66.700 16.242 1.00 17.09 258 PRO A O 1
ATOM 1880 N N . ALA A 1 261 ? 41.016 65.901 18.194 1.00 16.04 259 ALA A N 1
ATOM 1881 C CA . ALA A 1 261 ? 39.764 66.656 18.121 1.00 16.35 259 ALA A CA 1
ATOM 1882 C C . ALA A 1 261 ? 39.576 67.330 19.469 1.00 15.80 259 ALA A C 1
ATOM 1883 O O . ALA A 1 261 ? 40.150 66.899 20.461 1.00 15.19 259 ALA A O 1
ATOM 1885 N N . GLY A 1 262 ? 38.790 68.380 19.506 1.00 15.89 260 GLY A N 1
ATOM 1886 C CA . GLY A 1 262 ? 38.398 68.966 20.802 1.00 16.41 260 GLY A CA 1
ATOM 1887 C C . GLY A 1 262 ? 37.296 68.139 21.449 1.00 16.62 260 GLY A C 1
ATOM 1888 O O . GLY A 1 262 ? 36.324 67.718 20.778 1.00 16.87 260 GLY A O 1
ATOM 1889 N N . CYS A 1 263 ? 37.456 67.830 22.735 1.00 16.24 261 CYS A N 1
ATOM 1890 C CA . CYS A 1 263 ? 36.463 67.120 23.426 1.00 15.87 261 CYS A CA 1
ATOM 1891 C C . CYS A 1 263 ? 36.456 67.500 24.898 1.00 17.34 261 CYS A C 1
ATOM 1892 O O . CYS A 1 263 ? 37.386 68.165 25.382 1.00 16.90 261 CYS A O 1
ATOM 1895 N N . TYR A 1 264 ? 35.383 67.113 25.592 1.00 16.66 262 TYR A N 1
ATOM 1896 C CA . TYR A 1 264 ? 35.206 67.442 27.001 1.00 17.16 262 TYR A CA 1
ATOM 1897 C C . TYR A 1 264 ? 36.200 66.613 27.813 1.00 17.48 262 TYR A C 1
ATOM 1898 O O . TYR A 1 264 ? 36.339 65.406 27.595 1.00 18.26 262 TYR A O 1
ATOM 1907 N N . VAL A 1 265 ? 36.863 67.279 28.762 1.00 17.51 263 VAL A N 1
ATOM 1908 C CA . VAL A 1 265 ? 37.863 66.664 29.650 1.00 17.62 263 VAL A CA 1
ATOM 1909 C C . VAL A 1 265 ? 37.493 67.075 31.069 1.00 18.89 263 VAL A C 1
ATOM 1910 O O . VAL A 1 265 ? 37.263 68.251 31.347 1.00 17.51 263 VAL A O 1
ATOM 1914 N N . ASN A 1 266 ? 37.443 66.137 31.995 1.00 19.66 264 ASN A N 1
ATOM 1915 C CA . ASN A 1 266 ? 37.257 66.579 33.386 1.00 21.36 264 ASN A CA 1
ATOM 1916 C C . ASN A 1 266 ? 37.964 65.586 34.273 1.00 21.93 264 ASN A C 1
ATOM 1917 O O . ASN A 1 266 ? 37.345 64.662 34.718 1.00 22.66 264 ASN A O 1
ATOM 1922 N N . VAL A 1 267 ? 39.254 65.787 34.518 1.00 22.88 265 VAL A N 1
ATOM 1923 C CA . VAL A 1 267 ? 40.035 64.857 35.332 1.00 24.42 265 VAL A CA 1
ATOM 1924 C C . VAL A 1 267 ? 40.922 65.657 36.263 1.00 24.84 265 VAL A C 1
ATOM 1925 O O . VAL A 1 267 ? 41.108 66.858 36.084 1.00 23.23 265 VAL A O 1
ATOM 1929 N N . PRO A 1 268 ? 41.477 64.998 37.286 1.00 25.67 266 PRO A N 1
ATOM 1930 C CA . PRO A 1 268 ? 42.313 65.805 38.182 1.00 25.25 266 PRO A CA 1
ATOM 1931 C C . PRO A 1 268 ? 43.379 66.559 37.398 1.00 24.33 266 PRO A C 1
ATOM 1932 O O . PRO A 1 268 ? 44.006 65.974 36.525 1.00 24.50 266 PRO A O 1
ATOM 1936 N N . GLY A 1 269 ? 43.581 67.840 37.690 1.00 23.72 267 GLY A N 1
ATOM 1937 C CA . GLY A 1 269 ? 44.600 68.660 37.006 1.00 22.94 267 GLY A CA 1
ATOM 1938 C C . GLY A 1 269 ? 44.102 69.351 35.747 1.00 22.41 267 GLY A C 1
ATOM 1939 O O . GLY A 1 269 ? 44.651 70.367 35.313 1.00 22.67 267 GLY A O 1
ATOM 1940 N N . PHE A 1 270 ? 43.036 68.813 35.167 1.00 20.91 268 PHE A N 1
ATOM 1941 C CA . PHE A 1 270 ? 42.443 69.390 33.945 1.00 20.44 268 PHE A CA 1
ATOM 1942 C C . PHE A 1 270 ? 40.898 69.350 34.061 1.00 19.72 268 PHE A C 1
ATOM 1943 O O . PHE A 1 270 ? 40.239 68.577 33.404 1.00 17.68 268 PHE A O 1
ATOM 1951 N N . GLU A 1 271 ? 40.332 70.156 34.955 1.00 19.97 269 GLU A N 1
ATOM 1952 C CA . GLU A 1 271 ? 38.930 69.972 35.302 1.00 20.40 269 GLU A CA 1
ATOM 1953 C C . GLU A 1 271 ? 38.013 70.777 34.403 1.00 20.29 269 GLU A C 1
ATOM 1954 O O . GLU A 1 271 ? 38.345 71.912 34.062 1.00 19.74 269 GLU A O 1
ATOM 1960 N N . HIS A 1 272 ? 36.849 70.214 34.044 1.00 20.16 270 HIS A N 1
ATOM 1961 C CA . HIS A 1 272 ? 35.732 71.045 33.498 1.00 19.51 270 HIS A CA 1
ATOM 1962 C C . HIS A 1 272 ? 36.109 71.907 32.320 1.00 19.00 270 HIS A C 1
ATOM 1963 O O . HIS A 1 272 ? 36.031 73.145 32.378 1.00 18.42 270 HIS A O 1
ATOM 1970 N N . ILE A 1 273 ? 36.529 71.263 31.228 1.00 18.91 271 ILE A N 1
ATOM 1971 C CA . ILE A 1 273 ? 37.068 72.039 30.118 1.00 18.48 271 ILE A CA 1
ATOM 1972 C C . ILE A 1 273 ? 36.872 71.322 28.810 1.00 17.99 271 ILE A C 1
ATOM 1973 O O . ILE A 1 273 ? 36.572 70.111 28.797 1.00 18.77 271 ILE A O 1
ATOM 1978 N N . MET A 1 274 ? 37.028 72.035 27.696 1.00 19.12 272 MET A N 1
ATOM 1979 C CA . MET A 1 274 ? 37.129 71.339 26.371 1.00 20.93 272 MET A CA 1
ATOM 1980 C C . MET A 1 274 ? 38.525 71.652 25.836 1.00 20.08 272 MET A C 1
ATOM 1981 O O . MET A 1 274 ? 38.895 72.835 25.777 1.00 18.54 272 MET A O 1
ATOM 1986 N N . MET A 1 275 ? 39.260 70.615 25.430 1.00 17.85 273 MET A N 1
ATOM 1987 C CA . MET A 1 275 ? 40.641 70.743 24.947 1.00 18.00 273 MET A CA 1
ATOM 1988 C C . MET A 1 275 ? 40.841 69.816 23.759 1.00 16.92 273 MET A C 1
ATOM 1989 O O . MET A 1 275 ? 40.196 68.783 23.707 1.00 18.21 273 MET A O 1
ATOM 1994 N N . ALA A 1 276 ? 41.782 70.160 22.864 1.00 16.84 274 ALA A N 1
ATOM 1995 C CA . ALA A 1 276 ? 42.307 69.239 21.852 1.00 16.92 274 ALA A CA 1
ATOM 1996 C C . ALA A 1 276 ? 43.035 68.118 22.583 1.00 17.30 274 ALA A C 1
ATOM 1997 O O . ALA A 1 276 ? 43.887 68.390 23.444 1.00 16.69 274 ALA A O 1
ATOM 1999 N N . MET A 1 277 ? 42.662 66.881 22.270 1.00 17.68 275 MET A N 1
ATOM 2000 C CA . MET A 1 277 ? 43.120 65.711 22.993 1.00 18.01 275 MET A CA 1
ATOM 2001 C C . MET A 1 277 ? 43.461 64.587 22.028 1.00 18.26 275 MET A C 1
ATOM 2002 O O . MET A 1 277 ? 43.171 64.671 20.839 1.00 17.51 275 MET A O 1
ATOM 2007 N N . GLU A 1 278 ? 44.053 63.521 22.542 1.00 19.83 276 GLU A N 1
ATOM 2008 C CA . GLU A 1 278 ? 44.251 62.312 21.726 1.00 20.56 276 GLU A CA 1
ATOM 2009 C C . GLU A 1 278 ? 42.974 61.501 21.707 1.00 22.14 276 GLU A C 1
ATOM 2010 O O . GLU A 1 278 ? 42.730 60.653 22.579 1.00 22.54 276 GLU A O 1
ATOM 2016 N N . THR A 1 279 ? 42.179 61.739 20.672 1.00 22.67 277 THR A N 1
ATOM 2017 C CA . THR A 1 279 ? 40.817 61.268 20.630 1.00 23.09 277 THR A CA 1
ATOM 2018 C C . THR A 1 279 ? 40.645 60.218 19.560 1.00 23.74 277 THR A C 1
ATOM 2019 O O . THR A 1 279 ? 41.429 60.156 18.608 1.00 24.00 277 THR A O 1
ATOM 2023 N N . THR A 1 280 ? 39.625 59.380 19.723 1.00 24.44 278 THR A N 1
ATOM 2024 C CA . THR A 1 280 ? 39.128 58.584 18.618 1.00 25.03 278 THR A CA 1
ATOM 2025 C C . THR A 1 280 ? 37.624 58.802 18.563 1.00 23.43 278 THR A C 1
ATOM 2026 O O . THR A 1 280 ? 36.938 58.787 19.557 1.00 22.98 278 THR A O 1
ATOM 2030 N N . ILE A 1 281 ? 37.158 59.076 17.364 1.00 22.44 279 ILE A N 1
ATOM 2031 C CA . ILE A 1 281 ? 35.771 59.312 17.108 1.00 20.84 279 ILE A CA 1
ATOM 2032 C C . ILE A 1 281 ? 35.291 58.099 16.342 1.00 21.99 279 ILE A C 1
ATOM 2033 O O . ILE A 1 281 ? 35.892 57.701 15.345 1.00 23.22 279 ILE A O 1
ATOM 2038 N N . THR A 1 282 ? 34.264 57.436 16.856 1.00 22.76 280 THR A N 1
ATOM 2039 C CA . THR A 1 282 ? 33.701 56.290 16.150 1.00 23.25 280 THR A CA 1
ATOM 2040 C C . THR A 1 282 ? 32.170 56.440 16.161 1.00 23.74 280 THR A C 1
ATOM 2041 O O . THR A 1 282 ? 31.639 57.469 16.593 1.00 23.09 280 THR A O 1
ATOM 2045 N N . LYS A 1 283 ? 31.450 55.420 15.699 1.00 25.28 281 LYS A N 1
ATOM 2046 C CA . LYS A 1 283 ? 29.998 55.417 15.796 1.00 27.47 281 LYS A CA 1
ATOM 2047 C C . LYS A 1 283 ? 29.530 55.599 17.231 1.00 28.25 281 LYS A C 1
ATOM 2048 O O . LYS A 1 283 ? 28.382 55.980 17.475 1.00 28.80 281 LYS A O 1
ATOM 2054 N N . ASP A 1 284 ? 30.401 55.301 18.187 1.00 27.71 282 ASP A N 1
ATOM 2055 C CA . ASP A 1 284 ? 30.041 55.481 19.587 1.00 28.91 282 ASP A CA 1
ATOM 2056 C C . ASP A 1 284 ? 30.412 56.833 20.141 1.00 27.64 282 ASP A C 1
ATOM 2057 O O . ASP A 1 284 ? 30.345 57.035 21.348 1.00 28.82 282 ASP A O 1
ATOM 2062 N N . GLY A 1 285 ? 30.829 57.748 19.270 1.00 26.46 283 GLY A N 1
ATOM 2063 C CA . GLY A 1 285 ? 31.201 59.090 19.706 1.00 24.55 283 GLY A CA 1
ATOM 2064 C C . GLY A 1 285 ? 32.686 59.280 19.942 1.00 23.51 283 GLY A C 1
ATOM 2065 O O . GLY A 1 285 ? 33.507 58.538 19.417 1.00 22.51 283 GLY A O 1
ATOM 2066 N N . VAL A 1 286 ? 33.034 60.265 20.770 1.00 22.14 284 VAL A N 1
ATOM 2067 C CA . VAL A 1 286 ? 34.444 60.541 21.018 1.00 21.53 284 VAL A CA 1
ATOM 2068 C C . VAL A 1 286 ? 34.879 60.033 22.397 1.00 21.53 284 VAL A C 1
ATOM 2069 O O . VAL A 1 286 ? 34.116 60.093 23.375 1.00 22.22 284 VAL A O 1
ATOM 2073 N N . LYS A 1 287 ? 36.101 59.533 22.476 1.00 21.72 285 LYS A N 1
ATOM 2074 C CA . LYS A 1 287 ? 36.756 59.306 23.765 1.00 21.67 285 LYS A CA 1
ATOM 2075 C C . LYS A 1 287 ? 38.209 59.814 23.700 1.00 22.42 285 LYS A C 1
ATOM 2076 O O . LYS A 1 287 ? 38.797 59.894 22.630 1.00 21.16 285 LYS A O 1
ATOM 2078 N N . HIS A 1 288 ? 38.787 60.155 24.843 1.00 22.85 286 HIS A N 1
ATOM 2079 C CA . HIS A 1 288 ? 40.169 60.565 24.831 1.00 23.19 286 HIS A CA 1
ATOM 2080 C C . HIS A 1 288 ? 41.029 59.634 25.658 1.00 24.18 286 HIS A C 1
ATOM 2081 O O . HIS A 1 288 ? 40.540 58.965 26.575 1.00 23.51 286 HIS A O 1
ATOM 2088 N N . SER A 1 289 ? 42.310 59.588 25.330 1.00 24.72 287 SER A N 1
ATOM 2089 C CA . SER A 1 289 ? 43.233 58.729 26.058 1.00 25.82 287 SER A CA 1
ATOM 2090 C C . SER A 1 289 ? 43.586 59.349 27.421 1.00 25.05 287 SER A C 1
ATOM 2091 O O . SER A 1 289 ? 43.218 60.483 27.734 1.00 26.46 287 SER A O 1
ATOM 2094 N N . ASP A 1 290 ? 44.321 58.605 28.219 1.00 24.07 288 ASP A N 1
ATOM 2095 C CA . ASP A 1 290 ? 44.671 59.003 29.572 1.00 24.87 288 ASP A CA 1
ATOM 2096 C C . ASP A 1 290 ? 45.693 60.147 29.562 1.00 24.51 288 ASP A C 1
ATOM 2097 O O . ASP A 1 290 ? 46.836 59.986 29.135 1.00 23.09 288 ASP A O 1
ATOM 2102 N N . ILE A 1 291 ? 45.288 61.315 30.041 1.00 25.32 289 ILE A N 1
ATOM 2103 C CA . ILE A 1 291 ? 46.148 62.490 29.942 1.00 27.10 289 ILE A CA 1
ATOM 2104 C C . ILE A 1 291 ? 47.444 62.228 30.678 1.00 27.51 289 ILE A C 1
ATOM 2105 O O . ILE A 1 291 ? 48.517 62.707 30.286 1.00 27.16 289 ILE A O 1
ATOM 2110 N N . ASN A 1 292 ? 47.355 61.445 31.741 1.00 28.67 290 ASN A N 1
ATOM 2111 C CA . ASN A 1 292 ? 48.518 61.286 32.593 1.00 30.57 290 ASN A CA 1
ATOM 2112 C C . ASN A 1 292 ? 49.592 60.471 31.912 1.00 30.44 290 ASN A C 1
ATOM 2113 O O . ASN A 1 292 ? 50.728 60.465 32.365 1.00 31.71 290 ASN A O 1
ATOM 2118 N N . GLN A 1 293 ? 49.243 59.799 30.817 1.00 30.04 291 GLN A N 1
ATOM 2119 C CA . GLN A 1 293 ? 50.232 59.023 30.079 1.00 30.47 291 GLN A CA 1
ATOM 2120 C C . GLN A 1 293 ? 50.600 59.689 28.749 1.00 29.26 291 GLN A C 1
ATOM 2121 O O . GLN A 1 293 ? 51.316 59.100 27.938 1.00 28.75 291 GLN A O 1
ATOM 2127 N N . LEU A 1 294 ? 50.114 60.907 28.514 1.00 28.06 292 LEU A N 1
ATOM 2128 C CA . LEU A 1 294 ? 50.438 61.600 27.263 1.00 27.18 292 LEU A CA 1
ATOM 2129 C C . LEU A 1 294 ? 51.830 62.191 27.279 1.00 26.46 292 LEU A C 1
ATOM 2130 O O . LEU A 1 294 ? 52.182 62.946 28.186 1.00 27.15 292 LEU A O 1
ATOM 2135 N N . GLY A 1 295 ? 52.608 61.901 26.242 1.00 25.52 293 GLY A N 1
ATOM 2136 C CA . GLY A 1 295 ? 53.943 62.481 26.109 1.00 23.95 293 GLY A CA 1
ATOM 2137 C C . GLY A 1 295 ? 54.801 62.278 27.354 1.00 23.32 293 GLY A C 1
ATOM 2138 O O . GLY A 1 295 ? 54.695 61.249 28.035 1.00 23.16 293 GLY A O 1
ATOM 2139 N N . ASN A 1 296 ? 55.659 63.252 27.646 1.00 22.78 294 ASN A N 1
ATOM 2140 C CA . ASN A 1 296 ? 56.463 63.229 28.864 1.00 22.30 294 ASN A CA 1
ATOM 2141 C C . ASN A 1 296 ? 56.077 64.295 29.860 1.00 21.64 294 ASN A C 1
ATOM 2142 O O . ASN A 1 296 ? 55.163 65.086 29.633 1.00 20.69 294 ASN A O 1
ATOM 2147 N N . GLU A 1 297 ? 56.812 64.361 30.960 1.00 20.75 295 GLU A N 1
ATOM 2148 C CA . GLU A 1 297 ? 56.415 65.296 32.011 1.00 20.01 295 GLU A CA 1
ATOM 2149 C C . GLU A 1 297 ? 56.477 66.743 31.578 1.00 19.61 295 GLU A C 1
ATOM 2150 O O . GLU A 1 297 ? 55.593 67.525 31.922 1.00 20.25 295 GLU A O 1
ATOM 2156 N N . ALA A 1 298 ? 57.536 67.127 30.876 1.00 17.52 296 ALA A N 1
ATOM 2157 C CA . ALA A 1 298 ? 57.635 68.489 30.374 1.00 19.20 296 ALA A CA 1
ATOM 2158 C C . ALA A 1 298 ? 56.493 68.887 29.433 1.00 18.64 296 ALA A C 1
ATOM 2159 O O . ALA A 1 298 ? 55.976 70.008 29.511 1.00 20.31 296 ALA A O 1
ATOM 2161 N N . GLU A 1 299 ? 56.121 67.990 28.524 1.00 19.51 297 GLU A N 1
ATOM 2162 C CA . GLU A 1 299 ? 55.007 68.289 27.617 1.00 19.82 297 GLU A CA 1
ATOM 2163 C C . GLU A 1 299 ? 53.702 68.430 28.398 1.00 18.96 297 GLU A C 1
ATOM 2164 O O . GLU A 1 299 ? 52.913 69.327 28.123 1.00 18.22 297 GLU A O 1
ATOM 2170 N N . ARG A 1 300 ? 53.475 67.547 29.376 1.00 19.13 298 ARG A N 1
ATOM 2171 C CA . ARG A 1 300 ? 52.256 67.668 30.207 1.00 19.55 298 ARG A CA 1
ATOM 2172 C C . ARG A 1 300 ? 52.214 69.008 30.948 1.00 19.32 298 ARG A C 1
ATOM 2173 O O . ARG A 1 300 ? 51.137 69.598 31.155 1.00 19.20 298 ARG A O 1
ATOM 2181 N N . ALA A 1 301 ? 53.386 69.524 31.310 1.00 18.81 299 ALA A N 1
ATOM 2182 C CA . ALA A 1 301 ? 53.414 70.862 31.959 1.00 18.96 299 ALA A CA 1
ATOM 2183 C C . ALA A 1 301 ? 53.049 71.967 30.982 1.00 18.57 299 ALA A C 1
ATOM 2184 O O . ALA A 1 301 ? 52.437 72.986 31.346 1.00 18.63 299 ALA A O 1
ATOM 2186 N N . ALA A 1 302 ? 53.459 71.805 29.728 1.00 17.39 300 ALA A N 1
ATOM 2187 C CA . ALA A 1 302 ? 53.085 72.770 28.715 1.00 18.09 300 ALA A CA 1
ATOM 2188 C C . ALA A 1 302 ? 51.569 72.703 28.498 1.00 17.38 300 ALA A C 1
ATOM 2189 O O . ALA A 1 302 ? 50.908 73.734 28.342 1.00 19.15 300 ALA A O 1
ATOM 2191 N N . LEU A 1 303 ? 51.039 71.482 28.496 1.00 18.23 301 LEU A N 1
ATOM 2192 C CA . LEU A 1 303 ? 49.590 71.228 28.388 1.00 18.67 301 LEU A CA 1
ATOM 2193 C C . LEU A 1 303 ? 48.819 71.882 29.559 1.00 18.76 301 LEU A C 1
ATOM 2194 O O . LEU A 1 303 ? 47.750 72.468 29.367 1.00 18.72 301 LEU A O 1
ATOM 2199 N N . LYS A 1 304 ? 49.381 71.799 30.755 1.00 19.25 302 LYS A N 1
ATOM 2200 C CA . LYS A 1 304 ? 48.786 72.449 31.934 1.00 21.47 302 LYS A CA 1
ATOM 2201 C C . LYS A 1 304 ? 48.752 73.972 31.755 1.00 22.28 302 LYS A C 1
ATOM 2202 O O . LYS A 1 304 ? 47.759 74.619 32.080 1.00 22.76 302 LYS A O 1
ATOM 2208 N N . GLU A 1 305 ? 49.831 74.545 31.212 1.00 23.80 303 GLU A N 1
ATOM 2209 C CA . GLU A 1 305 ? 49.870 75.961 30.866 1.00 24.11 303 GLU A CA 1
ATOM 2210 C C . GLU A 1 305 ? 48.719 76.361 29.922 1.00 23.70 303 GLU A C 1
ATOM 2211 O O . GLU A 1 305 ? 48.037 77.364 30.136 1.00 22.14 303 GLU A O 1
ATOM 2217 N N . SER A 1 306 ? 48.567 75.612 28.831 1.00 20.89 304 SER A N 1
ATOM 2218 C CA . SER A 1 306 ? 47.460 75.808 27.899 1.00 21.09 304 SER A CA 1
ATOM 2219 C C . SER A 1 306 ? 46.101 75.650 28.649 1.00 20.26 304 SER A C 1
ATOM 2220 O O . SER A 1 306 ? 45.172 76.503 28.524 1.00 19.66 304 SER A O 1
ATOM 2223 N N . TYR A 1 307 ? 46.009 74.607 29.463 1.00 19.70 305 TYR A N 1
ATOM 2224 C CA . TYR A 1 307 ? 44.804 74.382 30.280 1.00 19.88 305 TYR A CA 1
ATOM 2225 C C . TYR A 1 307 ? 44.474 75.668 31.083 1.00 20.57 305 TYR A C 1
ATOM 2226 O O . TYR A 1 307 ? 43.334 76.120 31.084 1.00 21.13 305 TYR A O 1
ATOM 2235 N N . SER A 1 308 ? 45.468 76.277 31.729 1.00 20.44 306 SER A N 1
ATOM 2236 C CA . SER A 1 308 ? 45.219 77.456 32.580 1.00 21.12 306 SER A CA 1
ATOM 2237 C C . SER A 1 308 ? 44.640 78.648 31.821 1.00 21.66 306 SER A C 1
ATOM 2238 O O . SER A 1 308 ? 43.800 79.406 32.353 1.00 21.22 306 SER A O 1
ATOM 2241 N N . HIS A 1 309 ? 45.092 78.851 30.591 1.00 21.81 307 HIS A N 1
ATOM 2242 C CA . HIS A 1 309 ? 44.531 79.929 29.786 1.00 22.47 307 HIS A CA 1
ATOM 2243 C C . HIS A 1 309 ? 43.088 79.600 29.388 1.00 22.96 307 HIS A C 1
ATOM 2244 O O . HIS A 1 309 ? 42.211 80.489 29.365 1.00 22.89 307 HIS A O 1
ATOM 2251 N N . LEU A 1 310 ? 42.833 78.329 29.076 1.00 21.12 308 LEU A N 1
ATOM 2252 C CA . LEU A 1 310 ? 41.482 77.927 28.672 1.00 21.64 308 LEU A CA 1
ATOM 2253 C C . LEU A 1 310 ? 40.487 78.103 29.832 1.00 21.42 308 LEU A C 1
ATOM 2254 O O . LEU A 1 310 ? 39.349 78.551 29.630 1.00 19.96 308 LEU A O 1
ATOM 2259 N N . ALA A 1 311 ? 40.942 77.737 31.026 1.00 20.95 309 ALA A N 1
ATOM 2260 C CA . ALA A 1 311 ? 40.159 77.824 32.251 1.00 21.86 309 ALA A CA 1
ATOM 2261 C C . ALA A 1 311 ? 39.841 79.273 32.588 1.00 22.67 309 ALA A C 1
ATOM 2262 O O . ALA A 1 311 ? 38.726 79.598 33.006 1.00 22.81 309 ALA A O 1
ATOM 2264 N N . LYS A 1 312 ? 40.782 80.173 32.358 1.00 23.51 310 LYS A N 1
ATOM 2265 C CA . LYS A 1 312 ? 40.451 81.586 32.512 1.00 24.59 310 LYS A CA 1
ATOM 2266 C C . LYS A 1 312 ? 39.367 82.086 31.560 1.00 24.92 310 LYS A C 1
ATOM 2267 O O . LYS A 1 312 ? 38.492 82.872 31.967 1.00 23.13 310 LYS A O 1
ATOM 2273 N N . LEU A 1 313 ? 39.397 81.631 30.309 1.00 23.94 311 LEU A N 1
ATOM 2274 C CA . LEU A 1 313 ? 38.376 82.043 29.338 1.00 24.18 311 LEU A CA 1
ATOM 2275 C C . LEU A 1 313 ? 37.004 81.440 29.708 1.00 23.71 311 LEU A C 1
ATOM 2276 O O . LEU A 1 313 ? 35.980 82.117 29.631 1.00 23.35 311 LEU A O 1
ATOM 2281 N N . ARG A 1 314 ? 36.996 80.171 30.101 1.00 22.33 312 ARG A N 1
ATOM 2282 C CA . ARG A 1 314 ? 35.776 79.537 30.583 1.00 22.94 312 ARG A CA 1
ATOM 2283 C C . ARG A 1 314 ? 35.152 80.367 31.706 1.00 24.26 312 ARG A C 1
ATOM 2284 O O . ARG A 1 314 ? 33.953 80.603 31.699 1.00 24.29 312 ARG A O 1
ATOM 2292 N N . ASP A 1 315 ? 35.974 80.831 32.649 1.00 24.22 313 ASP A N 1
ATOM 2293 C CA . ASP A 1 315 ? 35.452 81.577 33.798 1.00 25.37 313 ASP A CA 1
ATOM 2294 C C . ASP A 1 315 ? 34.891 82.968 33.412 1.00 25.39 313 ASP A C 1
ATOM 2295 O O . ASP A 1 315 ? 33.907 83.425 34.002 1.00 25.62 313 ASP A O 1
ATOM 2300 N N . GLU A 1 316 ? 35.482 83.630 32.422 1.00 25.57 314 GLU A N 1
ATOM 2301 C CA . GLU A 1 316 ? 34.859 84.816 31.836 1.00 26.45 314 GLU A CA 1
ATOM 2302 C C . GLU A 1 316 ? 33.424 84.561 31.372 1.00 25.80 314 GLU A C 1
ATOM 2303 O O . GLU A 1 316 ? 32.509 85.343 31.649 1.00 24.98 314 GLU A O 1
ATOM 2309 N N . VAL A 1 317 ? 33.231 83.476 30.625 1.00 25.43 315 VAL A N 1
ATOM 2310 C CA . VAL A 1 317 ? 31.917 83.172 30.090 1.00 24.03 315 VAL A CA 1
ATOM 2311 C C . VAL A 1 317 ? 30.920 82.713 31.174 1.00 24.44 315 VAL A C 1
ATOM 2312 O O . VAL A 1 317 ? 29.696 82.883 31.031 1.00 23.85 315 VAL A O 1
ATOM 2316 N N . ILE A 1 318 ? 31.421 82.098 32.240 1.00 24.88 316 ILE A N 1
ATOM 2317 C CA . ILE A 1 318 ? 30.583 81.861 33.426 1.00 24.81 316 ILE A CA 1
ATOM 2318 C C . ILE A 1 318 ? 30.165 83.224 33.982 1.00 24.82 316 ILE A C 1
ATOM 2319 O O . ILE A 1 318 ? 29.010 83.427 34.368 1.00 23.62 316 ILE A O 1
ATOM 2324 N N . ALA A 1 319 ? 31.092 84.176 34.006 1.00 25.82 317 ALA A N 1
ATOM 2325 C CA . ALA A 1 319 ? 30.806 85.498 34.623 1.00 25.90 317 ALA A CA 1
ATOM 2326 C C . ALA A 1 319 ? 29.755 86.285 33.836 1.00 26.26 317 ALA A C 1
ATOM 2327 O O . ALA A 1 319 ? 29.036 87.134 34.393 1.00 26.72 317 ALA A O 1
ATOM 2329 N N . MET A 1 320 ? 29.667 86.000 32.542 1.00 24.99 318 MET A N 1
ATOM 2330 C CA . MET A 1 320 ? 28.703 86.642 31.666 1.00 25.01 318 MET A CA 1
ATOM 2331 C C . MET A 1 320 ? 27.344 85.974 31.945 1.00 24.51 318 MET A C 1
ATOM 2332 O O . MET A 1 320 ? 26.337 86.364 31.408 1.00 24.87 318 MET A O 1
ATOM 2337 N N . GLY A 1 321 ? 27.323 84.949 32.777 1.00 24.28 319 GLY A N 1
ATOM 2338 C CA . GLY A 1 321 ? 26.063 84.204 33.024 1.00 24.39 319 GLY A CA 1
ATOM 2339 C C . GLY A 1 321 ? 25.582 83.231 31.928 1.00 23.92 319 GLY A C 1
ATOM 2340 O O . GLY A 1 321 ? 24.421 82.769 31.948 1.00 22.88 319 GLY A O 1
ATOM 2341 N N . ILE A 1 322 ? 26.462 82.896 30.981 1.00 22.58 320 ILE A N 1
ATOM 2342 C CA . ILE A 1 322 ? 26.065 82.089 29.835 1.00 22.12 320 ILE A CA 1
ATOM 2343 C C . ILE A 1 322 ? 26.318 80.607 30.131 1.00 22.66 320 ILE A C 1
ATOM 2344 O O . ILE A 1 322 ? 25.464 79.723 29.931 1.00 21.54 320 ILE A O 1
ATOM 2349 N N . ILE A 1 323 ? 27.517 80.352 30.643 1.00 22.28 321 ILE A N 1
ATOM 2350 C CA . ILE A 1 323 ? 27.857 79.044 31.155 1.00 22.41 321 ILE A CA 1
ATOM 2351 C C . ILE A 1 323 ? 27.456 79.064 32.649 1.00 22.91 321 ILE A C 1
ATOM 2352 O O . ILE A 1 323 ? 27.784 80.013 33.371 1.00 23.84 321 ILE A O 1
ATOM 2357 N N . PRO A 1 324 ? 26.741 78.034 33.120 1.00 23.71 322 PRO A N 1
ATOM 2358 C CA . PRO A 1 324 ? 26.362 78.021 34.538 1.00 24.10 322 PRO A CA 1
ATOM 2359 C C . PRO A 1 324 ? 27.571 77.821 35.438 1.00 24.14 322 PRO A C 1
ATOM 2360 O O . PRO A 1 324 ? 28.622 77.357 34.963 1.00 23.26 322 PRO A O 1
ATOM 2364 N N . ALA A 1 325 ? 27.432 78.195 36.713 1.00 23.88 323 ALA A N 1
ATOM 2365 C CA . ALA A 1 325 ? 28.433 77.853 37.734 1.00 25.13 323 ALA A CA 1
ATOM 2366 C C . ALA A 1 325 ? 28.872 76.418 37.601 1.00 24.87 323 ALA A C 1
ATOM 2367 O O . ALA A 1 325 ? 28.057 75.499 37.427 1.00 24.41 323 ALA A O 1
ATOM 2369 N N . ILE A 1 326 ? 30.165 76.181 37.726 1.00 25.68 324 ILE A N 1
ATOM 2370 C CA . ILE A 1 326 ? 30.621 74.806 37.552 1.00 26.27 324 ILE A CA 1
ATOM 2371 C C . ILE A 1 326 ? 29.881 73.880 38.527 1.00 27.82 324 ILE A C 1
ATOM 2372 O O . ILE A 1 326 ? 29.479 72.777 38.169 1.00 27.23 324 ILE A O 1
ATOM 2377 N N . ALA A 1 327 ? 29.653 74.372 39.744 1.00 28.82 325 ALA A N 1
ATOM 2378 C CA . ALA A 1 327 ? 28.998 73.578 40.784 1.00 29.77 325 ALA A CA 1
ATOM 2379 C C . ALA A 1 327 ? 27.599 73.109 40.378 1.00 30.59 325 ALA A C 1
ATOM 2380 O O . ALA A 1 327 ? 27.066 72.143 40.948 1.00 31.31 325 ALA A O 1
ATOM 2382 N N . ASP A 1 328 ? 27.014 73.778 39.384 1.00 29.97 326 ASP A N 1
ATOM 2383 C CA . ASP A 1 328 ? 25.675 73.488 38.933 1.00 29.99 326 ASP A CA 1
ATOM 2384 C C . ASP A 1 328 ? 25.602 72.540 37.712 1.00 30.56 326 ASP A C 1
ATOM 2385 O O . ASP A 1 328 ? 24.516 72.106 37.337 1.00 29.93 326 ASP A O 1
ATOM 2390 N N . TRP A 1 329 ? 26.743 72.209 37.103 1.00 29.82 327 TRP A N 1
ATOM 2391 C CA . TRP A 1 329 ? 26.715 71.380 35.897 1.00 30.57 327 TRP A CA 1
ATOM 2392 C C . TRP A 1 329 ? 26.042 70.035 36.184 1.00 31.29 327 TRP A C 1
ATOM 2393 O O . TRP A 1 329 ? 26.295 69.417 37.239 1.00 32.76 327 TRP A O 1
ATOM 2404 N N . LEU B 1 3 ? 40.575 54.061 -1.323 1.00 33.55 1 LEU B N 1
ATOM 2405 C CA . LEU B 1 3 ? 41.135 52.996 -2.225 1.00 32.96 1 LEU B CA 1
ATOM 2406 C C . LEU B 1 3 ? 42.573 53.350 -2.548 1.00 31.97 1 LEU B C 1
ATOM 2407 O O . LEU B 1 3 ? 43.070 54.327 -2.013 1.00 32.15 1 LEU B O 1
ATOM 2409 N N . SER B 1 4 ? 43.233 52.564 -3.402 1.00 29.73 2 SER B N 1
ATOM 2410 C CA . SER B 1 4 ? 44.552 52.893 -3.917 1.00 28.15 2 SER B CA 1
ATOM 2411 C C . SER B 1 4 ? 44.479 54.026 -4.939 1.00 25.58 2 SER B C 1
ATOM 2412 O O . SER B 1 4 ? 43.462 54.227 -5.599 1.00 25.48 2 SER B O 1
ATOM 2415 N N . TYR B 1 5 ? 45.584 54.724 -5.127 1.00 23.15 3 TYR B N 1
ATOM 2416 C CA . TYR B 1 5 ? 45.607 55.784 -6.137 1.00 21.92 3 TYR B CA 1
ATOM 2417 C C . TYR B 1 5 ? 45.392 55.171 -7.494 1.00 21.97 3 TYR B C 1
ATOM 2418 O O . TYR B 1 5 ? 45.853 54.054 -7.760 1.00 21.55 3 TYR B O 1
ATOM 2427 N N . LEU B 1 6 ? 44.706 55.892 -8.368 1.00 21.47 4 LEU B N 1
ATOM 2428 C CA . LEU B 1 6 ? 44.322 55.329 -9.653 1.00 21.76 4 LEU B CA 1
ATOM 2429 C C . LEU B 1 6 ? 45.538 55.134 -10.531 1.00 21.78 4 LEU B C 1
ATOM 2430 O O . LEU B 1 6 ? 45.588 54.221 -11.342 1.00 20.80 4 LEU B O 1
ATOM 2435 N N . THR B 1 7 ? 46.531 56.007 -10.386 1.00 21.94 5 THR B N 1
ATOM 2436 C CA . THR B 1 7 ? 47.723 55.918 -11.225 1.00 22.01 5 THR B CA 1
ATOM 2437 C C . THR B 1 7 ? 48.834 56.676 -10.540 1.00 21.21 5 THR B C 1
ATOM 2438 O O . THR B 1 7 ? 48.575 57.431 -9.584 1.00 20.40 5 THR B O 1
ATOM 2442 N N . GLU B 1 8 ? 50.068 56.490 -11.003 1.00 20.47 6 GLU B N 1
ATOM 2443 C CA . GLU B 1 8 ? 51.178 57.295 -10.487 1.00 21.37 6 GLU B CA 1
ATOM 2444 C C . GLU B 1 8 ? 51.508 58.446 -11.429 1.00 19.96 6 GLU B C 1
ATOM 2445 O O . GLU B 1 8 ? 52.295 59.322 -11.100 1.00 20.65 6 GLU B O 1
ATOM 2451 N N . GLU B 1 9 ? 50.932 58.431 -12.623 1.00 18.99 7 GLU B N 1
ATOM 2452 C CA . GLU B 1 9 ? 51.233 59.461 -13.600 1.00 19.25 7 GLU B CA 1
ATOM 2453 C C . GLU B 1 9 ? 50.852 60.873 -13.087 1.00 19.06 7 GLU B C 1
ATOM 2454 O O . GLU B 1 9 ? 49.912 61.028 -12.288 1.00 18.49 7 GLU B O 1
ATOM 2460 N N . LYS B 1 10 ? 51.589 61.869 -13.543 1.00 17.59 8 LYS B N 1
ATOM 2461 C CA . LYS B 1 10 ? 51.398 63.241 -13.101 1.00 18.52 8 LYS B CA 1
ATOM 2462 C C . LYS B 1 10 ? 50.145 63.883 -13.705 1.00 18.51 8 LYS B C 1
ATOM 2463 O O . LYS B 1 10 ? 49.845 63.716 -14.914 1.00 18.35 8 LYS B O 1
ATOM 2469 N N . LEU B 1 11 ? 49.399 64.571 -12.834 1.00 17.29 9 LEU B N 1
ATOM 2470 C CA . LEU B 1 11 ? 48.236 65.362 -13.205 1.00 17.19 9 LEU B CA 1
ATOM 2471 C C . LEU B 1 11 ? 48.555 66.830 -12.857 1.00 16.77 9 LEU B C 1
ATOM 2472 O O . LEU B 1 11 ? 48.899 67.161 -11.708 1.00 18.25 9 LEU B O 1
ATOM 2477 N N . THR B 1 12 ? 48.455 67.703 -13.843 1.00 15.57 10 THR B N 1
ATOM 2478 C CA . THR B 1 12 ? 48.676 69.120 -13.628 1.00 15.34 10 THR B CA 1
ATOM 2479 C C . THR B 1 12 ? 47.418 69.958 -13.787 1.00 15.66 10 THR B C 1
ATOM 2480 O O . THR B 1 12 ? 46.728 69.892 -14.812 1.00 16.26 10 THR B O 1
ATOM 2484 N N . ILE B 1 13 ? 47.142 70.757 -12.774 1.00 15.12 11 ILE B N 1
ATOM 2485 C CA . ILE B 1 13 ? 46.005 71.690 -12.826 1.00 15.58 11 ILE B CA 1
ATOM 2486 C C . ILE B 1 13 ? 46.546 73.033 -13.198 1.00 15.25 11 ILE B C 1
ATOM 2487 O O . ILE B 1 13 ? 47.413 73.554 -12.503 1.00 15.72 11 ILE B O 1
ATOM 2492 N N . VAL B 1 14 ? 46.086 73.588 -14.321 1.00 16.32 12 VAL B N 1
ATOM 2493 C CA . VAL B 1 14 ? 46.484 74.948 -14.711 1.00 16.79 12 VAL B CA 1
ATOM 2494 C C . VAL B 1 14 ? 45.376 75.894 -14.231 1.00 17.94 12 VAL B C 1
ATOM 2495 O O . VAL B 1 14 ? 44.193 75.566 -14.382 1.00 19.34 12 VAL B O 1
ATOM 2499 N N . GLY B 1 15 ? 45.740 77.019 -13.625 1.00 16.76 13 GLY B N 1
ATOM 2500 C CA . GLY B 1 15 ? 44.751 77.977 -13.049 1.00 17.85 13 GLY B CA 1
ATOM 2501 C C . GLY B 1 15 ? 44.419 77.653 -11.608 1.00 17.30 13 GLY B C 1
ATOM 2502 O O . GLY B 1 15 ? 43.317 77.909 -11.146 1.00 18.21 13 GLY B O 1
ATOM 2503 N N . ALA B 1 16 ? 45.389 77.069 -10.903 1.00 16.64 14 ALA B N 1
ATOM 2504 C CA . ALA B 1 16 ? 45.168 76.425 -9.623 1.00 17.95 14 ALA B CA 1
ATOM 2505 C C . ALA B 1 16 ? 44.980 77.428 -8.468 1.00 18.21 14 ALA B C 1
ATOM 2506 O O . ALA B 1 16 ? 44.482 77.059 -7.412 1.00 18.06 14 ALA B O 1
ATOM 2508 N N . ALA B 1 17 ? 45.379 78.679 -8.667 1.00 17.95 15 ALA B N 1
ATOM 2509 C CA . ALA B 1 17 ? 45.251 79.678 -7.587 1.00 18.62 15 ALA B CA 1
ATOM 2510 C C . ALA B 1 17 ? 43.826 80.171 -7.403 1.00 17.86 15 ALA B C 1
ATOM 2511 O O . ALA B 1 17 ? 43.457 80.659 -6.331 1.00 20.31 15 ALA B O 1
ATOM 2513 N N . GLY B 1 18 ? 43.037 80.083 -8.462 1.00 18.17 16 GLY B N 1
ATOM 2514 C CA . GLY B 1 18 ? 41.652 80.503 -8.461 1.00 17.48 16 GLY B CA 1
ATOM 2515 C C . GLY B 1 18 ? 40.652 79.658 -7.679 1.00 18.31 16 GLY B C 1
ATOM 2516 O O . GLY B 1 18 ? 40.981 78.598 -7.116 1.00 17.25 16 GLY B O 1
ATOM 2517 N N . MET B 1 19 ? 39.413 80.159 -7.603 1.00 17.24 17 MET B N 1
ATOM 2518 C CA . MET B 1 19 ? 38.364 79.431 -6.871 1.00 17.80 17 MET B CA 1
ATOM 2519 C C . MET B 1 19 ? 38.031 78.099 -7.541 1.00 15.85 17 MET B C 1
ATOM 2520 O O . MET B 1 19 ? 37.785 77.100 -6.865 1.00 15.43 17 MET B O 1
ATOM 2525 N N . ILE B 1 20 ? 37.994 78.079 -8.861 1.00 15.62 18 ILE B N 1
ATOM 2526 C CA . ILE B 1 20 ? 37.739 76.823 -9.543 1.00 13.93 18 ILE B CA 1
ATOM 2527 C C . ILE B 1 20 ? 38.962 75.894 -9.391 1.00 15.39 18 ILE B C 1
ATOM 2528 O O . ILE B 1 20 ? 38.822 74.688 -9.043 1.00 14.01 18 ILE B O 1
ATOM 2533 N N . GLY B 1 21 ? 40.141 76.425 -9.707 1.00 14.21 19 GLY B N 1
ATOM 2534 C CA . GLY B 1 21 ? 41.347 75.583 -9.665 1.00 14.58 19 GLY B CA 1
ATOM 2535 C C . GLY B 1 21 ? 41.623 74.997 -8.282 1.00 13.69 19 GLY B C 1
ATOM 2536 O O . GLY B 1 21 ? 42.101 73.862 -8.163 1.00 15.70 19 GLY B O 1
ATOM 2537 N N . SER B 1 22 ? 41.367 75.770 -7.246 1.00 14.25 20 SER B N 1
ATOM 2538 C CA . SER B 1 22 ? 41.713 75.339 -5.893 1.00 14.61 20 SER B CA 1
ATOM 2539 C C . SER B 1 22 ? 40.745 74.235 -5.472 1.00 15.10 20 SER B C 1
ATOM 2540 O O . SER B 1 22 ? 41.122 73.293 -4.778 1.00 15.42 20 SER B O 1
ATOM 2543 N N . ASN B 1 23 ? 39.488 74.363 -5.906 1.00 14.70 21 ASN B N 1
ATOM 2544 C CA . ASN B 1 23 ? 38.498 73.346 -5.638 1.00 13.77 21 ASN B CA 1
ATOM 2545 C C . ASN B 1 23 ? 38.869 72.084 -6.440 1.00 14.20 21 ASN B C 1
ATOM 2546 O O . ASN B 1 23 ? 38.730 70.963 -5.919 1.00 12.65 21 ASN B O 1
ATOM 2551 N N . MET B 1 24 ? 39.375 72.264 -7.655 1.00 12.75 22 MET B N 1
ATOM 2552 C CA . MET B 1 24 ? 39.835 71.140 -8.462 1.00 13.84 22 MET B CA 1
ATOM 2553 C C . MET B 1 24 ? 40.954 70.369 -7.760 1.00 13.45 22 MET B C 1
ATOM 2554 O O . MET B 1 24 ? 41.005 69.141 -7.821 1.00 13.46 22 MET B O 1
ATOM 2559 N N . ALA B 1 25 ? 41.848 71.097 -7.096 1.00 14.40 23 ALA B N 1
ATOM 2560 C CA . ALA B 1 25 ? 42.975 70.486 -6.386 1.00 12.85 23 ALA B CA 1
ATOM 2561 C C . ALA B 1 25 ? 42.430 69.612 -5.272 1.00 13.17 23 ALA B C 1
ATOM 2562 O O . ALA B 1 25 ? 42.857 68.466 -5.081 1.00 13.19 23 ALA B O 1
ATOM 2564 N N . GLN B 1 26 ? 41.520 70.166 -4.474 1.00 13.54 24 GLN B N 1
ATOM 2565 C CA . GLN B 1 26 ? 40.957 69.353 -3.409 1.00 13.54 24 GLN B CA 1
ATOM 2566 C C . GLN B 1 26 ? 40.204 68.125 -3.960 1.00 13.70 24 GLN B C 1
ATOM 2567 O O . GLN B 1 26 ? 40.266 67.080 -3.378 1.00 13.83 24 GLN B O 1
ATOM 2573 N N . THR B 1 27 ? 39.433 68.293 -5.039 1.00 12.99 25 THR B N 1
ATOM 2574 C CA . THR B 1 27 ? 38.622 67.192 -5.568 1.00 12.92 25 THR B CA 1
ATOM 2575 C C . THR B 1 27 ? 39.516 66.067 -6.085 1.00 12.41 25 THR B C 1
ATOM 2576 O O . THR B 1 27 ? 39.240 64.860 -5.845 1.00 13.95 25 THR B O 1
ATOM 2580 N N . ALA B 1 28 ? 40.566 66.448 -6.801 1.00 11.46 26 ALA B N 1
ATOM 2581 C CA . ALA B 1 28 ? 41.516 65.466 -7.370 1.00 12.22 26 ALA B CA 1
ATOM 2582 C C . ALA B 1 28 ? 42.229 64.715 -6.257 1.00 12.96 26 ALA B C 1
ATOM 2583 O O . ALA B 1 28 ? 42.441 63.502 -6.357 1.00 12.45 26 ALA B O 1
ATOM 2585 N N . ALA B 1 29 ? 42.615 65.425 -5.200 1.00 12.65 27 ALA B N 1
ATOM 2586 C CA . ALA B 1 29 ? 43.240 64.756 -4.051 1.00 13.72 27 ALA B CA 1
ATOM 2587 C C . ALA B 1 29 ? 42.240 63.819 -3.380 1.00 14.28 27 ALA B C 1
ATOM 2588 O O . ALA B 1 29 ? 42.561 62.670 -3.086 1.00 15.76 27 ALA B O 1
ATOM 2590 N N . MET B 1 30 ? 41.012 64.282 -3.154 1.00 14.73 28 MET B N 1
ATOM 2591 C CA . MET B 1 30 ? 40.027 63.419 -2.518 1.00 14.88 28 MET B CA 1
ATOM 2592 C C . MET B 1 30 ? 39.768 62.149 -3.316 1.00 14.97 28 MET B C 1
ATOM 2593 O O . MET B 1 30 ? 39.585 61.056 -2.733 1.00 15.71 28 MET B O 1
ATOM 2598 N N . MET B 1 31 ? 39.708 62.286 -4.639 1.00 13.94 29 MET B N 1
ATOM 2599 C CA . MET B 1 31 ? 39.456 61.164 -5.531 1.00 13.78 29 MET B CA 1
ATOM 2600 C C . MET B 1 31 ? 40.631 60.189 -5.675 1.00 14.55 29 MET B C 1
ATOM 2601 O O . MET B 1 31 ? 40.481 59.111 -6.265 1.00 13.96 29 MET B O 1
ATOM 2606 N N . ARG B 1 32 ? 41.776 60.567 -5.125 1.00 14.40 30 ARG B N 1
ATOM 2607 C CA . ARG B 1 32 ? 42.991 59.741 -5.187 1.00 14.90 30 ARG B CA 1
ATOM 2608 C C . ARG B 1 32 ? 43.297 59.315 -6.601 1.00 15.54 30 ARG B C 1
ATOM 2609 O O . ARG B 1 32 ? 43.506 58.144 -6.903 1.00 14.75 30 ARG B O 1
ATOM 2617 N N . LEU B 1 33 ? 43.286 60.302 -7.486 1.00 15.70 31 LEU B N 1
ATOM 2618 C CA . LEU B 1 33 ? 43.588 60.081 -8.883 1.00 15.96 31 LEU B CA 1
ATOM 2619 C C . LEU B 1 33 ? 45.072 59.771 -9.018 1.00 15.74 31 LEU B C 1
ATOM 2620 O O . LEU B 1 33 ? 45.444 58.767 -9.614 1.00 16.27 31 LEU B O 1
ATOM 2625 N N . THR B 1 34 ? 45.915 60.628 -8.463 1.00 16.78 32 THR B N 1
ATOM 2626 C CA . THR B 1 34 ? 47.364 60.395 -8.484 1.00 15.95 32 THR B CA 1
ATOM 2627 C C . THR B 1 34 ? 48.030 61.035 -7.268 1.00 16.41 32 THR B C 1
ATOM 2628 O O . THR B 1 34 ? 47.604 62.080 -6.834 1.00 15.51 32 THR B O 1
ATOM 2632 N N . PRO B 1 35 ? 49.089 60.408 -6.701 1.00 16.24 33 PRO B N 1
ATOM 2633 C CA . PRO B 1 35 ? 49.788 61.162 -5.654 1.00 16.16 33 PRO B CA 1
ATOM 2634 C C . PRO B 1 35 ? 50.487 62.373 -6.267 1.00 16.97 33 PRO B C 1
ATOM 2635 O O . PRO B 1 35 ? 50.728 63.395 -5.581 1.00 17.73 33 PRO B O 1
ATOM 2639 N N . ASN B 1 36 ? 50.774 62.300 -7.566 1.00 17.12 34 ASN B N 1
ATOM 2640 C CA . ASN B 1 36 ? 51.603 63.333 -8.207 1.00 18.08 34 ASN B CA 1
ATOM 2641 C C . ASN B 1 36 ? 50.793 64.450 -8.836 1.00 17.64 34 ASN B C 1
ATOM 2642 O O . ASN B 1 36 ? 50.658 64.547 -10.052 1.00 17.53 34 ASN B O 1
ATOM 2647 N N . LEU B 1 37 ? 50.218 65.275 -7.973 1.00 17.69 35 LEU B N 1
ATOM 2648 C CA . LEU B 1 37 ? 49.285 66.326 -8.347 1.00 16.25 35 LEU B CA 1
ATOM 2649 C C . LEU B 1 37 ? 50.084 67.621 -8.344 1.00 16.78 35 LEU B C 1
ATOM 2650 O O . LEU B 1 37 ? 50.714 67.967 -7.340 1.00 17.01 35 LEU B O 1
ATOM 2655 N N . CYS B 1 38 ? 50.100 68.316 -9.482 1.00 15.44 36 CYS B N 1
ATOM 2656 C CA . CYS B 1 38 ? 50.939 69.481 -9.628 1.00 16.09 36 CYS B CA 1
ATOM 2657 C C . CYS B 1 38 ? 50.051 70.679 -9.906 1.00 16.09 36 CYS B C 1
ATOM 2658 O O . CYS B 1 38 ? 49.206 70.608 -10.798 1.00 15.94 36 CYS B O 1
ATOM 2661 N N . LEU B 1 39 ? 50.221 71.749 -9.124 1.00 15.13 37 LEU B N 1
ATOM 2662 C CA . LEU B 1 39 ? 49.400 72.958 -9.245 1.00 15.56 37 LEU B CA 1
ATOM 2663 C C . LEU B 1 39 ? 50.207 74.080 -9.903 1.00 16.78 37 LEU B C 1
ATOM 2664 O O . LEU B 1 39 ? 51.281 74.447 -9.393 1.00 17.53 37 LEU B O 1
ATOM 2669 N N . TYR B 1 40 ? 49.698 74.597 -11.031 1.00 17.49 38 TYR B N 1
ATOM 2670 C CA . TYR B 1 40 ? 50.322 75.712 -11.769 1.00 18.22 38 TYR B CA 1
ATOM 2671 C C . TYR B 1 40 ? 49.428 76.951 -11.817 1.00 18.03 38 TYR B C 1
ATOM 2672 O O . TYR B 1 40 ? 48.215 76.885 -12.053 1.00 17.16 38 TYR B O 1
ATOM 2681 N N . ASP B 1 41 ? 50.042 78.106 -11.605 1.00 18.37 39 ASP B N 1
ATOM 2682 C CA . ASP B 1 41 ? 49.362 79.350 -11.812 1.00 19.04 39 ASP B CA 1
ATOM 2683 C C . ASP B 1 41 ? 50.466 80.406 -11.833 1.00 20.55 39 ASP B C 1
ATOM 2684 O O . ASP B 1 41 ? 51.426 80.318 -11.049 1.00 20.19 39 ASP B O 1
ATOM 2689 N N . PRO B 1 42 ? 50.323 81.417 -12.699 1.00 21.64 40 PRO B N 1
ATOM 2690 C CA . PRO B 1 42 ? 51.292 82.552 -12.745 1.00 22.94 40 PRO B CA 1
ATOM 2691 C C . PRO B 1 42 ? 51.203 83.463 -11.517 1.00 23.87 40 PRO B C 1
ATOM 2692 O O . PRO B 1 42 ? 52.096 84.288 -11.272 1.00 23.47 40 PRO B O 1
ATOM 2696 N N . PHE B 1 43 ? 50.119 83.355 -10.757 1.00 24.56 41 PHE B N 1
ATOM 2697 C CA . PHE B 1 43 ? 49.971 84.205 -9.567 1.00 25.04 41 PHE B CA 1
ATOM 2698 C C . PHE B 1 43 ? 50.524 83.443 -8.358 1.00 24.89 41 PHE B C 1
ATOM 2699 O O . PHE B 1 43 ? 49.795 82.666 -7.705 1.00 23.56 41 PHE B O 1
ATOM 2707 N N . ALA B 1 44 ? 51.810 83.643 -8.085 1.00 23.75 42 ALA B N 1
ATOM 2708 C CA . ALA B 1 44 ? 52.546 82.730 -7.210 1.00 23.82 42 ALA B CA 1
ATOM 2709 C C . ALA B 1 44 ? 52.090 82.831 -5.769 1.00 23.67 42 ALA B C 1
ATOM 2710 O O . ALA B 1 44 ? 52.111 81.842 -5.048 1.00 23.44 42 ALA B O 1
ATOM 2712 N N . VAL B 1 45 ? 51.731 84.028 -5.323 1.00 23.48 43 VAL B N 1
ATOM 2713 C CA . VAL B 1 45 ? 51.296 84.181 -3.942 1.00 23.77 43 VAL B CA 1
ATOM 2714 C C . VAL B 1 45 ? 49.963 83.475 -3.678 1.00 22.85 43 VAL B C 1
ATOM 2715 O O . VAL B 1 45 ? 49.812 82.759 -2.699 1.00 23.42 43 VAL B O 1
ATOM 2719 N N . GLY B 1 46 ? 49.000 83.702 -4.555 1.00 22.38 44 GLY B N 1
ATOM 2720 C CA . GLY B 1 46 ? 47.708 83.048 -4.474 1.00 19.91 44 GLY B CA 1
ATOM 2721 C C . GLY B 1 46 ? 47.905 81.538 -4.538 1.00 19.37 44 GLY B C 1
ATOM 2722 O O . GLY B 1 46 ? 47.228 80.803 -3.826 1.00 17.18 44 GLY B O 1
ATOM 2723 N N . LEU B 1 47 ? 48.810 81.084 -5.407 1.00 18.24 45 LEU B N 1
ATOM 2724 C CA . LEU B 1 47 ? 49.045 79.670 -5.583 1.00 18.54 45 LEU B CA 1
ATOM 2725 C C . LEU B 1 47 ? 49.578 79.029 -4.294 1.00 18.46 45 LEU B C 1
ATOM 2726 O O . LEU B 1 47 ? 49.146 77.945 -3.893 1.00 16.81 45 LEU B O 1
ATOM 2731 N N . GLU B 1 48 ? 50.544 79.691 -3.661 1.00 18.73 46 GLU B N 1
ATOM 2732 C CA . GLU B 1 48 ? 51.107 79.136 -2.447 1.00 18.82 46 GLU B CA 1
ATOM 2733 C C . GLU B 1 48 ? 50.038 78.953 -1.372 1.00 17.18 46 GLU B C 1
ATOM 2734 O O . GLU B 1 48 ? 50.076 77.984 -0.610 1.00 16.73 46 GLU B O 1
ATOM 2740 N N . GLY B 1 49 ? 49.100 79.883 -1.291 1.00 15.31 47 GLY B N 1
ATOM 2741 C CA . GLY B 1 49 ? 48.050 79.805 -0.281 1.00 15.54 47 GLY B CA 1
ATOM 2742 C C . GLY B 1 49 ? 47.146 78.611 -0.535 1.00 15.38 47 GLY B C 1
ATOM 2743 O O . GLY B 1 49 ? 46.709 77.947 0.403 1.00 15.01 47 GLY B O 1
ATOM 2744 N N . VAL B 1 50 ? 46.894 78.328 -1.810 1.00 15.56 48 VAL B N 1
ATOM 2745 C CA . VAL B 1 50 ? 46.095 77.137 -2.191 1.00 14.80 48 VAL B CA 1
ATOM 2746 C C . VAL B 1 50 ? 46.878 75.889 -1.817 1.00 15.84 48 VAL B C 1
ATOM 2747 O O . VAL B 1 50 ? 46.320 75.022 -1.177 1.00 15.05 48 VAL B O 1
ATOM 2751 N N . ALA B 1 51 ? 48.177 75.819 -2.162 1.00 15.67 49 ALA B N 1
ATOM 2752 C CA . ALA B 1 51 ? 48.985 74.615 -1.852 1.00 16.04 49 ALA B CA 1
ATOM 2753 C C . ALA B 1 51 ? 49.039 74.402 -0.334 1.00 15.99 49 ALA B C 1
ATOM 2754 O O . ALA B 1 51 ? 48.853 73.271 0.157 1.00 16.06 49 ALA B O 1
ATOM 2756 N N . GLU B 1 52 ? 49.154 75.497 0.428 1.00 15.88 50 GLU B N 1
ATOM 2757 C CA . GLU B 1 52 ? 49.144 75.389 1.898 1.00 17.11 50 GLU B CA 1
ATOM 2758 C C . GLU B 1 52 ? 47.828 74.788 2.420 1.00 16.66 50 GLU B C 1
ATOM 2759 O O . GLU B 1 52 ? 47.840 73.835 3.234 1.00 18.38 50 GLU B O 1
ATOM 2765 N N . GLU B 1 53 ? 46.701 75.307 1.952 1.00 16.33 51 GLU B N 1
ATOM 2766 C CA . GLU B 1 53 ? 45.409 74.709 2.324 1.00 16.08 51 GLU B CA 1
ATOM 2767 C C . GLU B 1 53 ? 45.339 73.239 1.999 1.00 16.05 51 GLU B C 1
ATOM 2768 O O . GLU B 1 53 ? 44.833 72.448 2.809 1.00 15.81 51 GLU B O 1
ATOM 2774 N N . ILE B 1 54 ? 45.784 72.854 0.794 1.00 14.68 52 ILE B N 1
ATOM 2775 C CA . ILE B 1 54 ? 45.697 71.452 0.433 1.00 14.83 52 ILE B CA 1
ATOM 2776 C C . ILE B 1 54 ? 46.588 70.623 1.383 1.00 13.77 52 ILE B C 1
ATOM 2777 O O . ILE B 1 54 ? 46.198 69.561 1.850 1.00 12.45 52 ILE B O 1
ATOM 2782 N N . ARG B 1 55 ? 47.777 71.107 1.659 1.00 12.79 53 ARG B N 1
ATOM 2783 C CA . ARG B 1 55 ? 48.696 70.358 2.565 1.00 13.92 53 ARG B CA 1
ATOM 2784 C C . ARG B 1 55 ? 48.066 70.176 3.963 1.00 14.21 53 ARG B C 1
ATOM 2785 O O . ARG B 1 55 ? 48.267 69.157 4.638 1.00 14.49 53 ARG B O 1
ATOM 2793 N N . HIS B 1 56 ? 47.357 71.207 4.426 1.00 14.97 54 HIS B N 1
ATOM 2794 C CA . HIS B 1 56 ? 46.708 71.151 5.717 1.00 15.03 54 HIS B CA 1
ATOM 2795 C C . HIS B 1 56 ? 45.472 70.255 5.788 1.00 15.25 54 HIS B C 1
ATOM 2796 O O . HIS B 1 56 ? 44.961 69.995 6.887 1.00 15.48 54 HIS B O 1
ATOM 2803 N N . CYS B 1 57 ? 44.986 69.744 4.658 1.00 15.70 55 CYS B N 1
ATOM 2804 C CA . CYS B 1 57 ? 43.951 68.681 4.714 1.00 15.03 55 CYS B CA 1
ATOM 2805 C C . CYS B 1 57 ? 44.510 67.336 5.159 1.00 16.34 55 CYS B C 1
ATOM 2806 O O . CYS B 1 57 ? 43.765 66.480 5.670 1.00 16.00 55 CYS B O 1
ATOM 2809 N N . GLY B 1 58 ? 45.803 67.134 4.939 1.00 17.19 56 GLY B N 1
ATOM 2810 C CA . GLY B 1 58 ? 46.453 65.848 5.297 1.00 16.45 56 GLY B CA 1
ATOM 2811 C C . GLY B 1 58 ? 46.030 64.655 4.447 1.00 17.01 56 GLY B C 1
ATOM 2812 O O . GLY B 1 58 ? 45.580 63.647 4.976 1.00 15.90 56 GLY B O 1
ATOM 2813 N N . PHE B 1 59 ? 46.133 64.774 3.131 1.00 16.11 57 PHE B N 1
ATOM 2814 C CA . PHE B 1 59 ? 45.793 63.668 2.256 1.00 15.26 57 PHE B CA 1
ATOM 2815 C C . PHE B 1 59 ? 46.935 62.673 2.289 1.00 16.46 57 PHE B C 1
ATOM 2816 O O . PHE B 1 59 ? 48.066 63.036 1.923 1.00 15.80 57 PHE B O 1
ATOM 2824 N N . GLU B 1 60 ? 46.619 61.439 2.697 1.00 17.18 58 GLU B N 1
ATOM 2825 C CA . GLU B 1 60 ? 47.613 60.388 2.842 1.00 19.41 58 GLU B CA 1
ATOM 2826 C C . GLU B 1 60 ? 48.239 60.066 1.485 1.00 18.53 58 GLU B C 1
ATOM 2827 O O . GLU B 1 60 ? 47.532 59.827 0.492 1.00 17.14 58 GLU B O 1
ATOM 2833 N N . GLY B 1 61 ? 49.567 60.063 1.460 1.00 18.18 59 GLY B N 1
ATOM 2834 C CA . GLY B 1 61 ? 50.340 59.692 0.262 1.00 18.48 59 GLY B CA 1
ATOM 2835 C C . GLY B 1 61 ? 50.435 60.744 -0.837 1.00 18.42 59 GLY B C 1
ATOM 2836 O O . GLY B 1 61 ? 51.019 60.513 -1.906 1.00 18.46 59 GLY B O 1
ATOM 2837 N N . LEU B 1 62 ? 49.864 61.907 -0.604 1.00 16.97 60 LEU B N 1
ATOM 2838 C CA . LEU B 1 62 ? 49.838 62.903 -1.667 1.00 17.09 60 LEU B CA 1
ATOM 2839 C C . LEU B 1 62 ? 51.233 63.472 -1.827 1.00 17.14 60 LEU B C 1
ATOM 2840 O O . LEU B 1 62 ? 51.920 63.738 -0.821 1.00 16.48 60 LEU B O 1
ATOM 2845 N N . ASN B 1 63 ? 51.637 63.669 -3.070 1.00 15.85 61 ASN B N 1
ATOM 2846 C CA . ASN B 1 63 ? 52.930 64.282 -3.319 1.00 17.70 61 ASN B CA 1
ATOM 2847 C C . ASN B 1 63 ? 52.732 65.600 -4.062 1.00 17.64 61 ASN B C 1
ATOM 2848 O O . ASN B 1 63 ? 53.091 65.742 -5.250 1.00 16.38 61 ASN B O 1
ATOM 2853 N N . LEU B 1 64 ? 52.090 66.557 -3.392 1.00 18.16 62 LEU B N 1
ATOM 2854 C CA . LEU B 1 64 ? 51.761 67.831 -4.014 1.00 17.45 62 LEU B CA 1
ATOM 2855 C C . LEU B 1 64 ? 52.983 68.674 -4.383 1.00 18.96 62 LEU B C 1
ATOM 2856 O O . LEU B 1 64 ? 53.938 68.789 -3.586 1.00 17.90 62 LEU B O 1
ATOM 2861 N N . THR B 1 65 ? 52.946 69.257 -5.586 1.00 17.33 63 THR B N 1
ATOM 2862 C CA . THR B 1 65 ? 53.929 70.235 -6.032 1.00 19.34 63 THR B CA 1
ATOM 2863 C C . THR B 1 65 ? 53.176 71.440 -6.538 1.00 18.59 63 THR B C 1
ATOM 2864 O O . THR B 1 65 ? 51.982 71.352 -6.897 1.00 18.64 63 THR B O 1
ATOM 2868 N N . PHE B 1 66 ? 53.829 72.580 -6.506 1.00 19.37 64 PHE B N 1
ATOM 2869 C CA . PHE B 1 66 ? 53.262 73.790 -7.117 1.00 19.92 64 PHE B CA 1
ATOM 2870 C C . PHE B 1 66 ? 54.354 74.649 -7.697 1.00 20.83 64 PHE B C 1
ATOM 2871 O O . PHE B 1 66 ? 55.506 74.607 -7.247 1.00 18.23 64 PHE B O 1
ATOM 2879 N N . THR B 1 67 ? 53.976 75.447 -8.690 1.00 21.19 65 THR B N 1
ATOM 2880 C CA . THR B 1 67 ? 54.945 76.176 -9.455 1.00 21.75 65 THR B CA 1
ATOM 2881 C C . THR B 1 67 ? 54.294 77.196 -10.358 1.00 21.72 65 THR B C 1
ATOM 2882 O O . THR B 1 67 ? 53.141 77.049 -10.784 1.00 21.23 65 THR B O 1
ATOM 2886 N N . SER B 1 68 ? 55.038 78.261 -10.626 1.00 22.58 66 SER B N 1
ATOM 2887 C CA . SER B 1 68 ? 54.572 79.273 -11.561 1.00 22.10 66 SER B CA 1
ATOM 2888 C C . SER B 1 68 ? 55.393 79.191 -12.837 1.00 23.29 66 SER B C 1
ATOM 2889 O O . SER B 1 68 ? 55.372 80.114 -13.665 1.00 23.20 66 SER B O 1
ATOM 2892 N N . ASP B 1 69 ? 56.079 78.063 -12.993 1.00 22.27 67 ASP B N 1
ATOM 2893 C CA . ASP B 1 69 ? 56.926 77.820 -14.153 1.00 23.66 67 ASP B CA 1
ATOM 2894 C C . ASP B 1 69 ? 56.279 76.771 -15.023 1.00 23.10 67 ASP B C 1
ATOM 2895 O O . ASP B 1 69 ? 56.184 75.611 -14.631 1.00 23.18 67 ASP B O 1
ATOM 2900 N N . ILE B 1 70 ? 55.846 77.173 -16.213 1.00 22.83 68 ILE B N 1
ATOM 2901 C CA . ILE B 1 70 ? 55.114 76.258 -17.071 1.00 23.70 68 ILE B CA 1
ATOM 2902 C C . ILE B 1 70 ? 55.907 75.000 -17.437 1.00 23.43 68 ILE B C 1
ATOM 2903 O O . ILE B 1 70 ? 55.353 73.902 -17.497 1.00 21.96 68 ILE B O 1
ATOM 2908 N N . LYS B 1 71 ? 57.213 75.148 -17.669 1.00 23.75 69 LYS B N 1
ATOM 2909 C CA . LYS B 1 71 ? 58.020 73.987 -18.020 1.00 23.66 69 LYS B CA 1
ATOM 2910 C C . LYS B 1 71 ? 58.047 72.967 -16.896 1.00 23.49 69 LYS B C 1
ATOM 2911 O O . LYS B 1 71 ? 57.967 71.775 -17.135 1.00 22.58 69 LYS B O 1
ATOM 2917 N N . GLU B 1 72 ? 58.221 73.440 -15.668 1.00 24.09 70 GLU B N 1
ATOM 2918 C CA . GLU B 1 72 ? 58.267 72.535 -14.531 1.00 23.79 70 GLU B CA 1
ATOM 2919 C C . GLU B 1 72 ? 56.924 71.819 -14.388 1.00 22.65 70 GLU B C 1
ATOM 2920 O O . GLU B 1 72 ? 56.877 70.606 -14.201 1.00 21.82 70 GLU B O 1
ATOM 2926 N N . ALA B 1 73 ? 55.844 72.589 -14.532 1.00 23.31 71 ALA B N 1
ATOM 2927 C CA . ALA B 1 73 ? 54.460 72.078 -14.383 1.00 22.50 71 ALA B CA 1
ATOM 2928 C C . ALA B 1 73 ? 54.097 71.043 -15.447 1.00 22.38 71 ALA B C 1
ATOM 2929 O O . ALA B 1 73 ? 53.434 70.051 -15.149 1.00 22.04 71 ALA B O 1
ATOM 2931 N N . LEU B 1 74 ? 54.468 71.303 -16.702 1.00 21.94 72 LEU B N 1
ATOM 2932 C CA . LEU B 1 74 ? 54.116 70.387 -17.779 1.00 21.18 72 LEU B CA 1
ATOM 2933 C C . LEU B 1 74 ? 55.088 69.210 -17.961 1.00 21.38 72 LEU B C 1
ATOM 2934 O O . LEU B 1 74 ? 54.733 68.164 -18.535 1.00 21.17 72 LEU B O 1
ATOM 2939 N N . THR B 1 75 ? 56.315 69.349 -17.476 1.00 22.69 73 THR B N 1
ATOM 2940 C CA . THR B 1 75 ? 57.256 68.211 -17.554 1.00 23.37 73 THR B CA 1
ATOM 2941 C C . THR B 1 75 ? 56.755 66.959 -16.831 1.00 24.48 73 THR B C 1
ATOM 2942 O O . THR B 1 75 ? 56.438 67.004 -15.645 1.00 25.18 73 THR B O 1
ATOM 2946 N N . ASP B 1 76 ? 56.711 65.841 -17.553 1.00 23.81 74 ASP B N 1
ATOM 2947 C CA . ASP B 1 76 ? 56.177 64.593 -17.036 1.00 23.49 74 ASP B CA 1
ATOM 2948 C C . ASP B 1 76 ? 54.649 64.620 -16.903 1.00 22.44 74 ASP B C 1
ATOM 2949 O O . ASP B 1 76 ? 54.056 63.613 -16.503 1.00 22.10 74 ASP B O 1
ATOM 2954 N N . ALA B 1 77 ? 53.997 65.747 -17.211 1.00 20.66 75 ALA B N 1
ATOM 2955 C CA . ALA B 1 77 ? 52.513 65.765 -17.126 1.00 19.79 75 ALA B CA 1
ATOM 2956 C C . ALA B 1 77 ? 51.933 64.759 -18.086 1.00 18.53 75 ALA B C 1
ATOM 2957 O O . ALA B 1 77 ? 52.307 64.738 -19.259 1.00 19.07 75 ALA B O 1
ATOM 2959 N N . LYS B 1 78 ? 51.023 63.912 -17.619 1.00 17.64 76 LYS B N 1
ATOM 2960 C CA . LYS B 1 78 ? 50.270 63.045 -18.535 1.00 17.25 76 LYS B CA 1
ATOM 2961 C C . LYS B 1 78 ? 48.813 63.430 -18.653 1.00 16.89 76 LYS B C 1
ATOM 2962 O O . LYS B 1 78 ? 48.115 62.927 -19.545 1.00 17.19 76 LYS B O 1
ATOM 2968 N N . TYR B 1 79 ? 48.324 64.215 -17.686 1.00 15.74 77 TYR B N 1
ATOM 2969 C CA . TYR B 1 79 ? 46.928 64.679 -17.687 1.00 15.53 77 TYR B CA 1
ATOM 2970 C C . TYR B 1 79 ? 46.936 66.148 -17.317 1.00 15.74 77 TYR B C 1
ATOM 2971 O O . TYR B 1 79 ? 47.717 66.571 -16.470 1.00 14.74 77 TYR B O 1
ATOM 2980 N N . ILE B 1 80 ? 46.075 66.942 -17.948 1.00 15.84 78 ILE B N 1
ATOM 2981 C CA . ILE B 1 80 ? 46.090 68.366 -17.684 1.00 15.01 78 ILE B CA 1
ATOM 2982 C C . ILE B 1 80 ? 44.656 68.836 -17.659 1.00 15.64 78 ILE B C 1
ATOM 2983 O O . ILE B 1 80 ? 43.849 68.489 -18.557 1.00 16.33 78 ILE B O 1
ATOM 2988 N N . VAL B 1 81 ? 44.310 69.609 -16.644 1.00 15.83 79 VAL B N 1
ATOM 2989 C CA . VAL B 1 81 ? 43.026 70.280 -16.672 1.00 16.12 79 VAL B CA 1
ATOM 2990 C C . VAL B 1 81 ? 43.304 71.755 -16.522 1.00 16.60 79 VAL B C 1
ATOM 2991 O O . VAL B 1 81 ? 43.988 72.158 -15.590 1.00 16.60 79 VAL B O 1
ATOM 2995 N N . SER B 1 82 ? 42.763 72.575 -17.417 1.00 16.98 80 SER B N 1
ATOM 2996 C CA . SER B 1 82 ? 42.997 74.040 -17.314 1.00 17.15 80 SER B CA 1
ATOM 2997 C C . SER B 1 82 ? 41.751 74.877 -17.115 1.00 18.08 80 SER B C 1
ATOM 2998 O O . SER B 1 82 ? 40.838 74.845 -17.940 1.00 18.35 80 SER B O 1
ATOM 3001 N N . SER B 1 83 ? 41.714 75.643 -16.028 1.00 19.63 81 SER B N 1
ATOM 3002 C CA . SER B 1 83 ? 40.743 76.724 -15.948 1.00 22.18 81 SER B CA 1
ATOM 3003 C C . SER B 1 83 ? 41.572 77.969 -15.954 1.00 22.86 81 SER B C 1
ATOM 3004 O O . SER B 1 83 ? 41.261 78.918 -15.229 1.00 22.97 81 SER B O 1
ATOM 3007 N N . GLY B 1 84 ? 42.632 77.957 -16.756 1.00 22.67 82 GLY B N 1
ATOM 3008 C CA . GLY B 1 84 ? 43.573 79.083 -16.804 1.00 23.16 82 GLY B CA 1
ATOM 3009 C C . GLY B 1 84 ? 43.274 80.045 -17.958 1.00 24.66 82 GLY B C 1
ATOM 3010 O O . GLY B 1 84 ? 44.082 80.200 -18.863 1.00 25.96 82 GLY B O 1
ATOM 3011 N N . GLY B 1 85 ? 42.130 80.717 -17.902 1.00 25.14 83 GLY B N 1
ATOM 3012 C CA . GLY B 1 85 ? 41.732 81.671 -18.953 1.00 25.68 83 GLY B CA 1
ATOM 3013 C C . GLY B 1 85 ? 42.297 83.075 -18.770 1.00 27.44 83 GLY B C 1
ATOM 3014 O O . GLY B 1 85 ? 43.307 83.262 -18.062 1.00 28.19 83 GLY B O 1
ATOM 3015 N N . THR B 1 93 ? 36.343 94.705 -24.902 1.00 45.91 91 THR B N 1
ATOM 3016 C CA . THR B 1 93 ? 35.306 94.259 -25.820 1.00 46.41 91 THR B CA 1
ATOM 3017 C C . THR B 1 93 ? 35.184 92.730 -25.863 1.00 46.31 91 THR B C 1
ATOM 3018 O O . THR B 1 93 ? 36.009 92.020 -25.304 1.00 46.54 91 THR B O 1
ATOM 3022 N N . ARG B 1 94 ? 34.146 92.242 -26.537 1.00 46.25 92 ARG B N 1
ATOM 3023 C CA . ARG B 1 94 ? 33.916 90.808 -26.692 1.00 45.84 92 ARG B CA 1
ATOM 3024 C C . ARG B 1 94 ? 34.963 90.215 -27.636 1.00 45.44 92 ARG B C 1
ATOM 3025 O O . ARG B 1 94 ? 35.410 89.086 -27.446 1.00 45.19 92 ARG B O 1
ATOM 3027 N N . GLU B 1 95 ? 35.343 90.986 -28.654 1.00 44.39 93 GLU B N 1
ATOM 3028 C CA . GLU B 1 95 ? 36.368 90.552 -29.587 1.00 43.54 93 GLU B CA 1
ATOM 3029 C C . GLU B 1 95 ? 37.694 90.464 -28.845 1.00 42.78 93 GLU B C 1
ATOM 3030 O O . GLU B 1 95 ? 38.537 89.645 -29.176 1.00 42.51 93 GLU B O 1
ATOM 3032 N N . ASP B 1 96 ? 37.872 91.293 -27.823 1.00 41.88 94 ASP B N 1
ATOM 3033 C CA . ASP B 1 96 ? 39.123 91.263 -27.079 1.00 41.12 94 ASP B CA 1
ATOM 3034 C C . ASP B 1 96 ? 39.193 90.090 -26.116 1.00 39.69 94 ASP B C 1
ATOM 3035 O O . ASP B 1 96 ? 40.234 89.469 -25.991 1.00 39.71 94 ASP B O 1
ATOM 3040 N N . LEU B 1 97 ? 38.087 89.795 -25.440 1.00 38.03 95 LEU B N 1
ATOM 3041 C CA . LEU B 1 97 ? 38.008 88.623 -24.584 1.00 36.52 95 LEU B CA 1
ATOM 3042 C C . LEU B 1 97 ? 38.199 87.357 -25.418 1.00 34.81 95 LEU B C 1
ATOM 3043 O O . LEU B 1 97 ? 38.852 86.419 -24.977 1.00 33.33 95 LEU B O 1
ATOM 3048 N N . LEU B 1 98 ? 37.599 87.336 -26.609 1.00 32.33 96 LEU B N 1
ATOM 3049 C CA . LEU B 1 98 ? 37.699 86.189 -27.511 1.00 31.14 96 LEU B CA 1
ATOM 3050 C C . LEU B 1 98 ? 39.146 85.943 -27.920 1.00 30.49 96 LEU B C 1
ATOM 3051 O O . LEU B 1 98 ? 39.656 84.822 -27.825 1.00 30.45 96 LEU B O 1
ATOM 3056 N N . LYS B 1 99 ? 39.810 86.993 -28.389 1.00 29.59 97 LYS B N 1
ATOM 3057 C CA . LYS B 1 99 ? 41.196 86.888 -28.823 1.00 28.58 97 LYS B CA 1
ATOM 3058 C C . LYS B 1 99 ? 42.133 86.514 -27.693 1.00 27.40 97 LYS B C 1
ATOM 3059 O O . LYS B 1 99 ? 43.050 85.707 -27.875 1.00 25.78 97 LYS B O 1
ATOM 3065 N N . GLY B 1 100 ? 41.936 87.146 -26.535 1.00 26.24 98 GLY B N 1
ATOM 3066 C CA . GLY B 1 100 ? 42.786 86.908 -25.392 1.00 25.13 98 GLY B 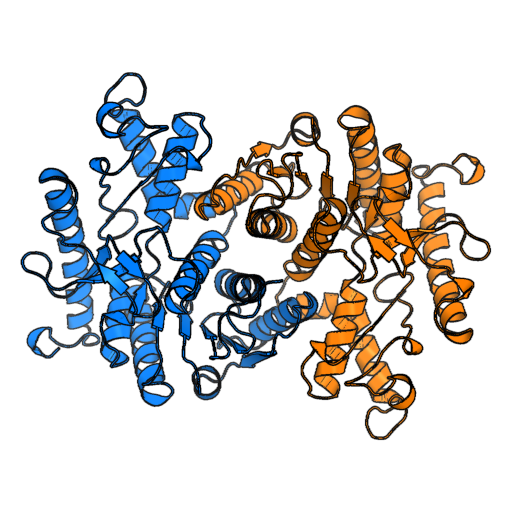CA 1
ATOM 3067 C C . GLY B 1 100 ? 42.686 85.467 -24.964 1.00 25.08 98 GLY B C 1
ATOM 3068 O O . GLY B 1 100 ? 43.692 84.809 -24.650 1.00 24.63 98 GLY B O 1
ATOM 3069 N N . ASN B 1 101 ? 41.470 84.946 -24.975 1.00 23.50 99 ASN B N 1
ATOM 3070 C CA . ASN B 1 101 ? 41.320 83.575 -24.561 1.00 23.90 99 ASN B CA 1
ATOM 3071 C C . ASN B 1 101 ? 41.831 82.615 -25.620 1.00 23.11 99 ASN B C 1
ATOM 3072 O O . ASN B 1 101 ? 42.441 81.569 -25.294 1.00 22.74 99 ASN B O 1
ATOM 3077 N N . ALA B 1 102 ? 41.590 82.966 -26.879 1.00 22.05 100 ALA B N 1
ATOM 3078 C CA . ALA B 1 102 ? 42.160 82.203 -28.003 1.00 22.40 100 ALA B CA 1
ATOM 3079 C C . ALA B 1 102 ? 43.685 82.140 -27.920 1.00 22.34 100 ALA B C 1
ATOM 3080 O O . ALA B 1 102 ? 44.288 81.076 -28.139 1.00 22.16 100 ALA B O 1
ATOM 3082 N N . GLU B 1 103 ? 44.319 83.283 -27.645 1.00 23.00 101 GLU B N 1
ATOM 3083 C CA . GLU B 1 103 ? 45.788 83.332 -27.500 1.00 24.19 101 GLU B CA 1
ATOM 3084 C C . GLU B 1 103 ? 46.315 82.542 -26.314 1.00 23.33 101 GLU B C 1
ATOM 3085 O O . GLU B 1 103 ? 47.349 81.895 -26.424 1.00 23.09 101 GLU B O 1
ATOM 3091 N N . ILE B 1 104 ? 45.627 82.575 -25.180 1.00 22.06 102 ILE B N 1
ATOM 3092 C CA . ILE B 1 104 ? 46.127 81.743 -24.086 1.00 22.84 102 ILE B CA 1
ATOM 3093 C C . ILE B 1 104 ? 45.946 80.260 -24.416 1.00 20.76 102 ILE B C 1
ATOM 3094 O O . ILE B 1 104 ? 46.791 79.422 -24.091 1.00 18.89 102 ILE B O 1
ATOM 3099 N N . ALA B 1 105 ? 44.851 79.948 -25.086 1.00 19.92 103 ALA B N 1
ATOM 3100 C CA . ALA B 1 105 ? 44.624 78.566 -25.493 1.00 20.18 103 ALA B CA 1
ATOM 3101 C C . ALA B 1 105 ? 45.705 78.112 -26.478 1.00 19.49 103 ALA B C 1
ATOM 3102 O O . ALA B 1 105 ? 46.188 76.983 -26.395 1.00 18.96 103 ALA B O 1
ATOM 3104 N N . ALA B 1 106 ? 46.100 78.975 -27.409 1.00 18.17 104 ALA B N 1
ATOM 3105 C CA . ALA B 1 106 ? 47.236 78.638 -28.318 1.00 19.03 104 ALA B CA 1
ATOM 3106 C C . ALA B 1 106 ? 48.563 78.425 -27.585 1.00 18.78 104 ALA B C 1
ATOM 3107 O O . ALA B 1 106 ? 49.299 77.487 -27.887 1.00 18.76 104 ALA B O 1
ATOM 3109 N N . GLN B 1 107 ? 48.890 79.318 -26.656 1.00 19.24 105 GLN B N 1
ATOM 3110 C CA . GLN B 1 107 ? 50.118 79.159 -25.870 1.00 20.25 105 GLN B CA 1
ATOM 3111 C C . GLN B 1 107 ? 50.104 77.872 -25.076 1.00 18.77 105 GLN B C 1
ATOM 3112 O O . GLN B 1 107 ? 51.143 77.208 -24.958 1.00 19.77 105 GLN B O 1
ATOM 3118 N N . LEU B 1 108 ? 48.944 77.509 -24.516 1.00 19.10 106 LEU B N 1
ATOM 3119 C CA . LEU B 1 108 ? 48.868 76.236 -23.796 1.00 19.17 106 LEU B CA 1
ATOM 3120 C C . LEU B 1 108 ? 49.177 75.085 -24.743 1.00 18.71 106 LEU B C 1
ATOM 3121 O O . LEU B 1 108 ? 49.930 74.157 -24.412 1.00 19.51 106 LEU B O 1
ATOM 3126 N N . GLY B 1 109 ? 48.606 75.129 -25.945 1.00 19.19 107 GLY B N 1
ATOM 3127 C CA . GLY B 1 109 ? 48.927 74.101 -26.947 1.00 19.10 107 GLY B CA 1
ATOM 3128 C C . GLY B 1 109 ? 50.428 74.028 -27.267 1.00 19.70 107 GLY B C 1
ATOM 3129 O O . GLY B 1 109 ? 51.022 72.958 -27.305 1.00 20.56 107 GLY B O 1
ATOM 3130 N N . LYS B 1 110 ? 51.024 75.168 -27.570 1.00 19.99 108 LYS B N 1
ATOM 3131 C CA . LYS B 1 110 ? 52.465 75.230 -27.853 1.00 20.85 108 LYS B CA 1
ATOM 3132 C C . LYS B 1 110 ? 53.299 74.647 -26.703 1.00 20.65 108 LYS B C 1
ATOM 3133 O O . LYS B 1 110 ? 54.305 73.937 -26.916 1.00 20.57 108 LYS B O 1
ATOM 3139 N N . ASP B 1 111 ? 52.848 74.917 -25.480 1.00 20.88 109 ASP B N 1
ATOM 3140 C CA . ASP B 1 111 ? 53.559 74.506 -24.266 1.00 21.29 109 ASP B CA 1
ATOM 3141 C C . ASP B 1 111 ? 53.471 73.010 -24.096 1.00 21.34 109 ASP B C 1
ATOM 3142 O O . ASP B 1 111 ? 54.437 72.369 -23.675 1.00 21.75 109 ASP B O 1
ATOM 3147 N N . ILE B 1 112 ? 52.296 72.454 -24.411 1.00 20.58 110 ILE B N 1
ATOM 3148 C CA . ILE B 1 112 ? 52.088 71.037 -24.316 1.00 20.19 110 ILE B CA 1
ATOM 3149 C C . ILE B 1 112 ? 52.989 70.414 -25.366 1.00 20.72 110 ILE B C 1
ATOM 3150 O O . ILE B 1 112 ? 53.617 69.366 -25.125 1.00 20.13 110 ILE B O 1
ATOM 3155 N N . LYS B 1 113 ? 53.054 71.024 -26.554 1.00 20.33 111 LYS B N 1
ATOM 3156 C CA . LYS B 1 113 ? 53.852 70.406 -27.611 1.00 21.78 111 LYS B CA 1
ATOM 3157 C C . LYS B 1 113 ? 55.358 70.389 -27.282 1.00 22.24 111 LYS B C 1
ATOM 3158 O O . LYS B 1 113 ? 56.076 69.409 -27.576 1.00 21.98 111 LYS B O 1
ATOM 3164 N N . SER B 1 114 ? 55.818 71.443 -26.626 1.00 23.80 112 SER B N 1
ATOM 3165 C CA . SER B 1 114 ? 57.216 71.564 -26.227 1.00 24.89 112 SER B CA 1
ATOM 3166 C C . SER B 1 114 ? 57.580 70.674 -25.047 1.00 25.57 112 SER B C 1
ATOM 3167 O O . SER B 1 114 ? 58.640 70.047 -25.054 1.00 24.83 112 SER B O 1
ATOM 3170 N N . TYR B 1 115 ? 56.727 70.652 -24.015 1.00 25.84 113 TYR B N 1
ATOM 3171 C CA . TYR B 1 115 ? 57.119 70.048 -22.720 1.00 25.73 113 TYR B CA 1
ATOM 3172 C C . TYR B 1 115 ? 56.502 68.696 -22.399 1.00 25.15 113 TYR B C 1
ATOM 3173 O O . TYR B 1 115 ? 57.088 67.913 -21.633 1.00 25.21 113 TYR B O 1
ATOM 3182 N N . CYS B 1 116 ? 55.335 68.389 -22.984 1.00 24.43 114 CYS B N 1
ATOM 3183 C CA . CYS B 1 116 ? 54.702 67.094 -22.756 1.00 23.05 114 CYS B CA 1
ATOM 3184 C C . CYS B 1 116 ? 53.913 66.576 -23.982 1.00 23.86 114 CYS B C 1
ATOM 3185 O O . CYS B 1 116 ? 52.730 66.167 -23.900 1.00 23.71 114 CYS B O 1
ATOM 3188 N N . PRO B 1 117 ? 54.601 66.508 -25.133 1.00 23.43 115 PRO B N 1
ATOM 3189 C CA . PRO B 1 117 ? 53.906 66.082 -26.337 1.00 22.95 115 PRO B CA 1
ATOM 3190 C C . PRO B 1 117 ? 53.337 64.682 -26.166 1.00 22.56 115 PRO B C 1
ATOM 3191 O O . PRO B 1 117 ? 52.454 64.321 -26.911 1.00 23.36 115 PRO B O 1
ATOM 3195 N N . ASP B 1 118 ? 53.818 63.911 -25.187 1.00 22.76 116 ASP B N 1
ATOM 3196 C CA . ASP B 1 118 ? 53.279 62.567 -24.872 1.00 23.68 116 ASP B CA 1
ATOM 3197 C C . ASP B 1 118 ? 52.135 62.530 -23.835 1.00 23.14 116 ASP B C 1
ATOM 3198 O O . ASP B 1 118 ? 51.761 61.459 -23.358 1.00 23.02 116 ASP B O 1
ATOM 3203 N N . CYS B 1 119 ? 51.581 63.689 -23.516 1.00 22.59 117 CYS B N 1
ATOM 3204 C CA . CYS B 1 119 ? 50.417 63.849 -22.621 1.00 22.63 117 CYS B CA 1
ATOM 3205 C C . CYS B 1 119 ? 49.291 62.931 -23.087 1.00 21.32 117 CYS B C 1
ATOM 3206 O O . CYS B 1 119 ? 49.116 62.730 -24.286 1.00 21.23 117 CYS B O 1
ATOM 3209 N N . LYS B 1 120 ? 48.510 62.367 -22.163 1.00 19.17 118 LYS B N 1
ATOM 3210 C CA . LYS B 1 120 ? 47.439 61.480 -22.563 1.00 18.87 118 LYS B CA 1
ATOM 3211 C C . LYS B 1 120 ? 46.097 62.180 -22.811 1.00 18.15 118 LYS B C 1
ATOM 3212 O O . LYS B 1 120 ? 45.389 61.815 -23.756 1.00 17.38 118 LYS B O 1
ATOM 3218 N N . HIS B 1 121 ? 45.746 63.152 -21.967 1.00 17.27 119 HIS B N 1
ATOM 3219 C CA . HIS B 1 121 ? 44.457 63.831 -22.068 1.00 17.27 119 HIS B CA 1
ATOM 3220 C C . HIS B 1 121 ? 44.500 65.221 -21.493 1.00 16.98 119 HIS B C 1
ATOM 3221 O O . HIS B 1 121 ? 45.144 65.469 -20.459 1.00 16.44 119 HIS B O 1
ATOM 3228 N N . VAL B 1 122 ? 43.804 66.136 -22.161 1.00 15.29 120 VAL B N 1
ATOM 3229 C CA . VAL B 1 122 ? 43.770 67.537 -21.745 1.00 15.63 120 VAL B CA 1
ATOM 3230 C C . VAL B 1 122 ? 42.322 68.023 -21.755 1.00 15.79 120 VAL B C 1
ATOM 3231 O O . VAL B 1 122 ? 41.592 67.795 -22.715 1.00 14.19 120 VAL B O 1
ATOM 3235 N N . ILE B 1 123 ? 41.928 68.685 -20.677 1.00 16.16 121 ILE B N 1
ATOM 3236 C CA . ILE B 1 123 ? 40.587 69.262 -20.570 1.00 15.99 121 ILE B CA 1
ATOM 3237 C C . ILE B 1 123 ? 40.685 70.768 -20.401 1.00 16.09 121 ILE B C 1
ATOM 3238 O O . ILE B 1 123 ? 41.402 71.294 -19.503 1.00 15.39 121 ILE B O 1
ATOM 3243 N N . ILE B 1 124 ? 39.939 71.475 -21.254 1.00 15.99 122 ILE B N 1
ATOM 3244 C CA . ILE B 1 124 ? 39.934 72.933 -21.306 1.00 16.82 122 ILE B CA 1
ATOM 3245 C C . ILE B 1 124 ? 38.588 73.391 -20.843 1.00 17.83 122 ILE B C 1
ATOM 3246 O O . ILE B 1 124 ? 37.536 72.905 -21.329 1.00 17.39 122 ILE B O 1
ATOM 3251 N N . ILE B 1 125 ? 38.588 74.251 -19.852 1.00 17.94 123 ILE B N 1
ATOM 3252 C CA . ILE B 1 125 ? 37.302 74.664 -19.314 1.00 19.71 123 ILE B CA 1
ATOM 3253 C C . ILE B 1 125 ? 37.024 76.175 -19.361 1.00 21.06 123 ILE B C 1
ATOM 3254 O O . ILE B 1 125 ? 35.879 76.579 -19.118 1.00 21.54 123 ILE B O 1
ATOM 3259 N N . PHE B 1 126 ? 38.031 77.006 -19.659 1.00 20.83 124 PHE B N 1
ATOM 3260 C CA . PHE B 1 126 ? 37.777 78.453 -19.781 1.00 22.20 124 PHE B CA 1
ATOM 3261 C C . PHE B 1 126 ? 37.126 78.818 -21.111 1.00 23.01 124 PHE B C 1
ATOM 3262 O O . PHE B 1 126 ? 37.385 78.208 -22.132 1.00 22.38 124 PHE B O 1
ATOM 3270 N N . ASN B 1 127 ? 36.262 79.822 -21.092 1.00 23.67 125 ASN B N 1
ATOM 3271 C CA . ASN B 1 127 ? 35.471 80.129 -22.265 1.00 26.13 125 ASN B CA 1
ATOM 3272 C C . ASN B 1 127 ? 36.149 81.113 -23.211 1.00 26.36 125 ASN B C 1
ATOM 3273 O O . ASN B 1 127 ? 37.105 81.796 -22.828 1.00 25.87 125 ASN B O 1
ATOM 3278 N N . PRO B 1 128 ? 35.641 81.184 -24.451 1.00 26.71 126 PRO B N 1
ATOM 3279 C CA . PRO B 1 128 ? 34.533 80.307 -24.933 1.00 26.65 126 PRO B CA 1
ATOM 3280 C C . PRO B 1 128 ? 35.016 78.877 -25.282 1.00 27.20 126 PRO B C 1
ATOM 3281 O O . PRO B 1 128 ? 35.812 78.716 -26.208 1.00 26.53 126 PRO B O 1
ATOM 3285 N N . ALA B 1 129 ? 34.550 77.849 -24.560 1.00 27.16 127 ALA B N 1
ATOM 3286 C CA . ALA B 1 129 ? 35.200 76.539 -24.661 1.00 27.92 127 ALA B CA 1
ATOM 3287 C C . ALA B 1 129 ? 35.232 75.918 -26.067 1.00 27.74 127 ALA B C 1
ATOM 3288 O O . ALA B 1 129 ? 36.172 75.196 -26.383 1.00 27.74 1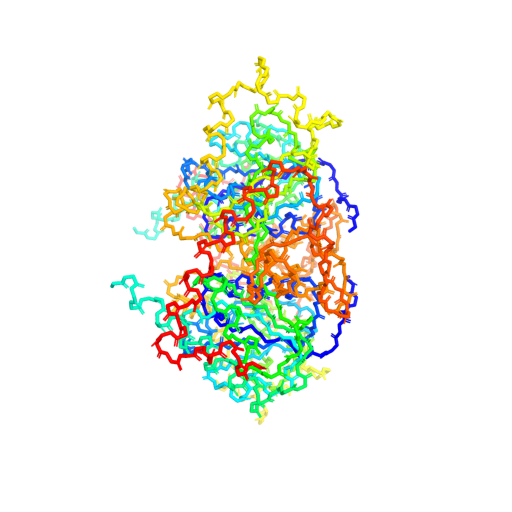27 ALA B O 1
ATOM 3290 N N . ASP B 1 130 ? 34.259 76.226 -26.931 1.00 28.58 128 ASP B N 1
ATOM 3291 C CA . ASP B 1 130 ? 34.294 75.709 -28.329 1.00 27.87 128 ASP B CA 1
ATOM 3292 C C . ASP B 1 130 ? 35.511 76.163 -29.090 1.00 26.92 128 ASP B C 1
ATOM 3293 O O . ASP B 1 130 ? 36.012 75.451 -29.968 1.00 26.15 128 ASP B O 1
ATOM 3298 N N . ILE B 1 131 ? 35.954 77.383 -28.801 1.00 25.72 129 ILE B N 1
ATOM 3299 C CA . ILE B 1 131 ? 37.122 77.939 -29.466 1.00 24.68 129 ILE B CA 1
ATOM 3300 C C . ILE B 1 131 ? 38.396 77.564 -28.723 1.00 23.28 129 ILE B C 1
ATOM 3301 O O . ILE B 1 131 ? 39.383 77.093 -29.323 1.00 22.05 129 ILE B O 1
ATOM 3306 N N . THR B 1 132 ? 38.382 77.751 -27.407 1.00 22.13 130 THR B N 1
ATOM 3307 C CA . THR B 1 132 ? 39.592 77.467 -26.636 1.00 19.96 130 THR B CA 1
ATOM 3308 C C . THR B 1 132 ? 39.985 76.015 -26.769 1.00 19.88 130 THR B C 1
ATOM 3309 O O . THR B 1 132 ? 41.145 75.715 -26.969 1.00 19.29 130 THR B O 1
ATOM 3313 N N . GLY B 1 133 ? 39.013 75.105 -26.665 1.00 18.52 131 GLY B N 1
ATOM 3314 C CA . GLY B 1 133 ? 39.273 73.694 -26.823 1.00 18.73 131 GLY B CA 1
ATOM 3315 C C . GLY B 1 133 ? 39.869 73.377 -28.180 1.00 18.86 131 GLY B C 1
ATOM 3316 O O . GLY B 1 133 ? 40.826 72.604 -28.298 1.00 18.34 131 GLY B O 1
ATOM 3317 N N . LEU B 1 134 ? 39.291 73.973 -29.217 1.00 18.91 132 LEU B N 1
ATOM 3318 C CA . LEU B 1 134 ? 39.727 73.696 -30.595 1.00 19.28 132 LEU B CA 1
ATOM 3319 C C . LEU B 1 134 ? 41.153 74.239 -30.842 1.00 18.27 132 LEU B C 1
ATOM 3320 O O . LEU B 1 134 ? 41.991 73.591 -31.481 1.00 19.03 132 LEU B O 1
ATOM 3325 N N . VAL B 1 135 ? 41.416 75.435 -30.347 1.00 18.72 133 VAL B N 1
ATOM 3326 C CA . VAL B 1 135 ? 42.731 76.065 -30.533 1.00 17.40 133 VAL B CA 1
ATOM 3327 C C . VAL B 1 135 ? 43.778 75.247 -29.792 1.00 17.51 133 VAL B C 1
ATOM 3328 O O . VAL B 1 135 ? 44.862 74.961 -30.321 1.00 17.56 133 VAL B O 1
ATOM 3332 N N . THR B 1 136 ? 43.449 74.832 -28.560 1.00 16.90 134 THR B N 1
ATOM 3333 C CA . THR B 1 136 ? 44.394 73.976 -27.845 1.00 17.28 134 THR B CA 1
ATOM 3334 C C . THR B 1 136 ? 44.683 72.664 -28.534 1.00 17.33 134 THR B C 1
ATOM 3335 O O . THR B 1 136 ? 45.852 72.264 -28.607 1.00 16.61 134 THR B O 1
ATOM 3339 N N . LEU B 1 137 ? 43.634 71.952 -28.966 1.00 15.92 135 LEU B N 1
ATOM 3340 C CA . LEU B 1 137 ? 43.792 70.745 -29.776 1.00 16.92 135 LEU B CA 1
ATOM 3341 C C . LEU B 1 137 ? 44.783 70.947 -30.950 1.00 17.06 135 LEU B C 1
ATOM 3342 O O . LEU B 1 137 ? 45.728 70.153 -31.175 1.00 16.76 135 LEU B O 1
ATOM 3347 N N . ILE B 1 138 ? 44.527 71.988 -31.718 1.00 15.87 136 ILE B N 1
ATOM 3348 C CA . ILE B 1 138 ? 45.285 72.241 -32.935 1.00 17.37 136 ILE B CA 1
ATOM 3349 C C . ILE B 1 138 ? 46.740 72.541 -32.608 1.00 18.30 136 ILE B C 1
ATOM 3350 O O . ILE B 1 138 ? 47.650 71.982 -33.215 1.00 19.54 136 ILE B O 1
ATOM 3355 N N . TYR B 1 139 ? 46.973 73.403 -31.620 1.00 19.16 137 TYR B N 1
ATOM 3356 C CA . TYR B 1 139 ? 48.340 73.796 -31.310 1.00 19.93 137 TYR B CA 1
ATOM 3357 C C . TYR B 1 139 ? 49.110 72.725 -30.538 1.00 20.35 137 TYR B C 1
ATOM 3358 O O . TYR B 1 139 ? 50.336 72.685 -30.592 1.00 20.66 137 TYR B O 1
ATOM 3367 N N . SER B 1 140 ? 48.401 71.829 -29.852 1.00 19.06 138 SER B N 1
ATOM 3368 C CA . SER B 1 140 ? 49.043 70.854 -28.985 1.00 19.55 138 SER B CA 1
ATOM 3369 C C . SER B 1 140 ? 49.695 69.706 -29.746 1.00 19.22 138 SER B C 1
ATOM 3370 O O . SER B 1 140 ? 50.503 68.983 -29.180 1.00 19.79 138 SER B O 1
ATOM 3373 N N . GLY B 1 141 ? 49.318 69.501 -31.006 1.00 20.23 139 GLY B N 1
ATOM 3374 C CA . GLY B 1 141 ? 49.787 68.312 -31.745 1.00 20.82 139 GLY B CA 1
ATOM 3375 C C . GLY B 1 141 ? 49.109 67.014 -31.348 1.00 21.32 139 GLY B C 1
ATOM 3376 O O . GLY B 1 141 ? 49.464 65.947 -31.877 1.00 21.65 139 GLY B O 1
ATOM 3377 N N . LEU B 1 142 ? 48.149 67.055 -30.418 1.00 19.94 140 LEU B N 1
ATOM 3378 C CA . LEU B 1 142 ? 47.519 65.808 -29.951 1.00 20.55 140 LEU B CA 1
ATOM 3379 C C . LEU B 1 142 ? 46.433 65.296 -30.912 1.00 20.31 140 LEU B C 1
ATOM 3380 O O . LEU B 1 142 ? 45.998 66.030 -31.785 1.00 20.69 140 LEU B O 1
ATOM 3385 N N . LYS B 1 143 ? 46.023 64.035 -30.765 1.00 21.95 141 LYS B N 1
ATOM 3386 C CA . LYS B 1 143 ? 44.856 63.504 -31.497 1.00 22.05 141 LYS B CA 1
ATOM 3387 C C . LYS B 1 143 ? 43.535 64.061 -30.966 1.00 21.91 141 LYS B C 1
ATOM 3388 O O . LYS B 1 143 ? 43.449 64.473 -29.816 1.00 21.86 141 LYS B O 1
ATOM 3394 N N . PRO B 1 144 ? 42.477 64.026 -31.790 1.00 22.22 142 PRO B N 1
ATOM 3395 C CA . PRO B 1 144 ? 41.198 64.572 -31.308 1.00 22.45 142 PRO B CA 1
ATOM 3396 C C . PRO B 1 144 ? 40.624 63.793 -30.112 1.00 22.14 142 PRO B C 1
ATOM 3397 O O . PRO B 1 144 ? 39.890 64.368 -29.322 1.00 21.98 142 PRO B O 1
ATOM 3401 N N . SER B 1 145 ? 40.960 62.511 -29.969 1.00 20.64 143 SER B N 1
ATOM 3402 C CA . SER B 1 145 ? 40.470 61.746 -28.816 1.00 20.37 143 SER B CA 1
ATOM 3403 C C . SER B 1 145 ? 41.103 62.187 -27.480 1.00 19.57 143 SER B C 1
ATOM 3404 O O . SER B 1 145 ? 40.686 61.721 -26.418 1.00 18.31 143 SER B O 1
ATOM 3407 N N . GLN B 1 146 ? 42.112 63.044 -27.535 1.00 17.78 144 GLN B N 1
ATOM 3408 C CA . GLN B 1 146 ? 42.860 63.443 -26.326 1.00 18.52 144 GLN B CA 1
ATOM 3409 C C . GLN B 1 146 ? 42.511 64.817 -25.722 1.00 18.83 144 GLN B C 1
ATOM 3410 O O . GLN B 1 146 ? 43.122 65.239 -24.739 1.00 19.97 144 GLN B O 1
ATOM 3416 N N . VAL B 1 147 ? 41.579 65.542 -26.330 1.00 18.07 145 VAL B N 1
ATOM 3417 C CA . VAL B 1 147 ? 41.212 66.851 -25.823 1.00 18.08 145 VAL B CA 1
ATOM 3418 C C . VAL B 1 147 ? 39.690 66.967 -25.667 1.00 18.17 145 VAL B C 1
ATOM 3419 O O . VAL B 1 147 ? 38.951 66.587 -26.564 1.00 18.88 145 VAL B O 1
ATOM 3423 N N . THR B 1 148 ? 39.229 67.444 -24.507 1.00 17.92 146 THR B N 1
ATOM 3424 C CA . THR B 1 148 ? 37.798 67.664 -24.249 1.00 16.56 146 THR B CA 1
ATOM 3425 C C . THR B 1 148 ? 37.596 69.019 -23.589 1.00 15.96 146 THR B C 1
ATOM 3426 O O . THR B 1 148 ? 38.558 69.660 -23.099 1.00 16.04 146 THR B O 1
ATOM 3430 N N . THR B 1 149 ? 36.348 69.496 -23.583 1.00 15.04 147 THR B N 1
ATOM 3431 C CA . THR B 1 149 ? 36.023 70.651 -22.814 1.00 15.39 147 THR B CA 1
ATOM 3432 C C . THR B 1 149 ? 34.857 70.339 -21.894 1.00 15.48 147 THR B C 1
ATOM 3433 O O . THR B 1 149 ? 34.090 69.437 -22.156 1.00 14.00 147 THR B O 1
ATOM 3437 N N . LEU B 1 150 ? 34.738 71.118 -20.826 1.00 16.63 148 LEU B N 1
ATOM 3438 C CA . LEU B 1 150 ? 33.633 70.987 -19.893 1.00 16.94 148 LEU B CA 1
ATOM 3439 C C . LEU B 1 150 ? 32.398 71.494 -20.604 1.00 17.02 148 LEU B C 1
ATOM 3440 O O . LEU B 1 150 ? 32.350 72.667 -21.024 1.00 16.07 148 LEU B O 1
ATOM 3445 N N . ALA B 1 151 ? 31.402 70.618 -20.710 1.00 17.24 149 ALA B N 1
ATOM 3446 C CA . ALA B 1 151 ? 30.186 70.956 -21.404 1.00 19.32 149 ALA B CA 1
ATOM 3447 C C . ALA B 1 151 ? 28.947 70.369 -20.758 1.00 19.79 149 ALA B C 1
ATOM 3448 O O . ALA B 1 151 ? 27.871 70.523 -21.304 1.00 22.08 149 ALA B O 1
ATOM 3450 N N . GLY B 1 152 ? 29.088 69.722 -19.600 1.00 18.75 150 GLY B N 1
ATOM 3451 C CA . GLY B 1 152 ? 27.985 68.997 -18.972 1.00 18.50 150 GLY B CA 1
ATOM 3452 C C . GLY B 1 152 ? 27.049 69.776 -18.042 1.00 19.15 150 GLY B C 1
ATOM 3453 O O . GLY B 1 152 ? 26.018 69.262 -17.657 1.00 19.75 150 GLY B O 1
ATOM 3454 N N . LEU B 1 153 ? 27.421 70.991 -17.646 1.00 19.61 151 LEU B N 1
ATOM 3455 C CA . LEU B 1 153 ? 26.616 71.730 -16.676 1.00 19.12 151 LEU B CA 1
ATOM 3456 C C . LEU B 1 153 ? 25.225 72.084 -17.249 1.00 18.65 151 LEU B C 1
ATOM 3457 O O . LEU B 1 153 ? 24.286 72.250 -16.490 1.00 17.48 151 LEU B O 1
ATOM 3462 N N . ASP B 1 154 ? 25.121 72.263 -18.569 1.00 18.55 152 ASP B N 1
ATOM 3463 C CA . ASP B 1 154 ? 23.823 72.582 -19.156 1.00 19.91 152 ASP B CA 1
ATOM 3464 C C . ASP B 1 154 ? 22.907 71.345 -18.960 1.00 18.79 152 ASP B C 1
ATOM 3465 O O . ASP B 1 154 ? 21.722 71.485 -18.715 1.00 20.24 152 ASP B O 1
ATOM 3470 N N . SER B 1 155 ? 23.468 70.158 -19.055 1.00 18.07 153 SER B N 1
ATOM 3471 C CA . SER B 1 155 ? 22.688 68.929 -18.819 1.00 16.94 153 SER B CA 1
ATOM 3472 C C . SER B 1 155 ? 22.339 68.734 -17.324 1.00 16.19 153 SER B C 1
ATOM 3473 O O . SER B 1 155 ? 21.225 68.269 -16.953 1.00 15.49 153 SER B O 1
ATOM 3476 N N . THR B 1 156 ? 23.278 69.064 -16.441 1.00 14.79 154 THR B N 1
ATOM 3477 C CA . THR B 1 156 ? 22.981 68.855 -15.037 1.00 15.48 154 THR B CA 1
ATOM 3478 C C . THR B 1 156 ? 22.009 69.940 -14.547 1.00 16.03 154 THR B C 1
ATOM 3479 O O . THR B 1 156 ? 21.168 69.677 -13.663 1.00 16.17 154 THR B O 1
ATOM 3483 N N . ARG B 1 157 ? 22.128 71.140 -15.094 1.00 15.63 155 ARG B N 1
ATOM 3484 C CA . ARG B 1 157 ? 21.190 72.188 -14.736 1.00 17.51 155 ARG B CA 1
ATOM 3485 C C . ARG B 1 157 ? 19.811 71.797 -15.240 1.00 16.92 155 ARG B C 1
ATOM 3486 O O . ARG B 1 157 ? 18.815 71.913 -14.524 1.00 18.96 155 ARG B O 1
ATOM 3494 N N . LEU B 1 158 ? 19.728 71.303 -16.458 1.00 16.77 156 LEU B N 1
ATOM 3495 C CA . LEU B 1 158 ? 18.404 70.886 -16.936 1.00 16.76 156 LEU B CA 1
ATOM 3496 C C . LEU B 1 158 ? 17.818 69.756 -16.060 1.00 16.82 156 LEU B C 1
ATOM 3497 O O . LEU B 1 158 ? 16.617 69.737 -15.742 1.00 17.08 156 LEU B O 1
ATOM 3502 N N . GLN B 1 159 ? 18.654 68.815 -15.648 1.00 15.42 157 GLN B N 1
ATOM 3503 C CA . GLN B 1 159 ? 18.198 67.787 -14.685 1.00 16.11 157 GLN B CA 1
ATOM 3504 C C . GLN B 1 159 ? 17.646 68.341 -13.375 1.00 16.92 157 GLN B C 1
ATOM 3505 O O . GLN B 1 159 ? 16.588 67.888 -12.893 1.00 17.60 157 GLN B O 1
ATOM 3511 N N . SER B 1 160 ? 18.380 69.285 -12.784 1.00 17.22 158 SER B N 1
ATOM 3512 C CA . SER B 1 160 ? 17.991 69.955 -11.544 1.00 17.56 158 SER B CA 1
ATOM 3513 C C . SER B 1 160 ? 16.696 70.769 -11.674 1.00 18.70 158 SER B C 1
ATOM 3514 O O . SER B 1 160 ? 15.793 70.662 -10.832 1.00 17.88 158 SER B O 1
ATOM 3517 N N . GLU B 1 161 ? 16.593 71.556 -12.741 1.00 18.82 159 GLU B N 1
ATOM 3518 C CA . GLU B 1 161 ? 15.391 72.362 -12.970 1.00 20.08 159 GLU B CA 1
ATOM 3519 C C . GLU B 1 161 ? 14.165 71.465 -13.202 1.00 19.43 159 GLU B C 1
ATOM 3520 O O . GLU B 1 161 ? 13.087 71.764 -12.701 1.00 19.75 159 GLU B O 1
ATOM 3526 N N . LEU B 1 162 ? 14.321 70.354 -13.928 1.00 19.00 160 LEU B N 1
ATOM 3527 C CA . LEU B 1 162 ? 13.197 69.422 -14.088 1.00 20.20 160 LEU B CA 1
ATOM 3528 C C . LEU B 1 162 ? 12.807 68.746 -12.780 1.00 21.27 160 LEU B C 1
ATOM 3529 O O . LEU B 1 162 ? 11.604 68.620 -12.468 1.00 21.79 160 LEU B O 1
ATOM 3534 N N . ALA B 1 163 ? 13.800 68.342 -11.983 1.00 19.56 161 ALA B N 1
ATOM 3535 C CA . ALA B 1 163 ? 13.474 67.738 -10.698 1.00 20.79 161 ALA B CA 1
ATOM 3536 C C . ALA B 1 163 ? 12.777 68.758 -9.751 1.00 21.76 161 ALA B C 1
ATOM 3537 O O . ALA B 1 163 ? 11.836 68.400 -9.029 1.00 23.09 161 ALA B O 1
ATOM 3539 N N . LYS B 1 164 ? 13.227 70.001 -9.756 1.00 22.49 162 LYS B N 1
ATOM 3540 C CA . LYS B 1 164 ? 12.560 71.077 -8.998 1.00 23.95 162 LYS B CA 1
ATOM 3541 C C . LYS B 1 164 ? 11.098 71.286 -9.433 1.00 24.52 162 LYS B C 1
ATOM 3542 O O . LYS B 1 164 ? 10.190 71.424 -8.592 1.00 23.43 162 LYS B O 1
ATOM 3548 N N . HIS B 1 165 ? 10.891 71.344 -10.747 1.00 24.76 163 HIS B N 1
ATOM 3549 C CA . HIS B 1 165 ? 9.535 71.327 -11.312 1.00 26.07 163 HIS B CA 1
ATOM 3550 C C . HIS B 1 165 ? 8.614 70.241 -10.815 1.00 25.72 163 HIS B C 1
ATOM 3551 O O . HIS B 1 165 ? 7.522 70.542 -10.361 1.00 26.77 163 HIS B O 1
ATOM 3558 N N . PHE B 1 166 ? 9.016 68.977 -10.966 1.00 26.64 164 PHE B N 1
ATOM 3559 C CA . PHE B 1 166 ? 8.179 67.827 -10.614 1.00 25.41 164 PHE B CA 1
ATOM 3560 C C . PHE B 1 166 ? 8.224 67.511 -9.117 1.00 25.78 164 PHE B C 1
ATOM 3561 O O . PHE B 1 166 ? 7.383 66.792 -8.588 1.00 24.61 164 PHE B O 1
ATOM 3569 N N . GLY B 1 167 ? 9.188 68.092 -8.420 1.00 25.70 165 GLY B N 1
ATOM 3570 C CA . GLY B 1 167 ? 9.270 67.941 -6.984 1.00 26.07 165 GLY B CA 1
ATOM 3571 C C . GLY B 1 167 ? 9.696 66.560 -6.634 1.00 26.96 165 GLY B C 1
ATOM 3572 O O . GLY B 1 167 ? 9.167 65.960 -5.706 1.00 27.92 165 GLY B O 1
ATOM 3573 N N . ILE B 1 168 ? 10.627 66.006 -7.405 1.00 25.66 166 ILE B N 1
ATOM 3574 C CA . ILE B 1 168 ? 11.102 64.673 -7.116 1.00 24.84 166 ILE B CA 1
ATOM 3575 C C . ILE B 1 168 ? 12.604 64.707 -6.924 1.00 24.91 166 ILE B C 1
ATOM 3576 O O . ILE B 1 168 ? 13.245 65.705 -7.247 1.00 24.17 166 ILE B O 1
ATOM 3581 N N . LYS B 1 169 ? 13.161 63.607 -6.439 1.00 24.66 167 LYS B N 1
ATOM 3582 C CA . LYS B 1 169 ? 14.609 63.498 -6.256 1.00 24.75 167 LYS B CA 1
ATOM 3583 C C . LYS B 1 169 ? 15.351 63.630 -7.602 1.00 23.68 167 LYS B C 1
ATOM 3584 O O . LYS B 1 169 ? 14.935 63.100 -8.609 1.00 22.93 167 LYS B O 1
ATOM 3590 N N . GLN B 1 170 ? 16.436 64.389 -7.614 1.00 24.02 168 GLN B N 1
ATOM 3591 C CA . GLN B 1 170 ? 17.040 64.788 -8.876 1.00 22.74 168 GLN B CA 1
ATOM 3592 C C . GLN B 1 170 ? 17.443 63.598 -9.758 1.00 22.94 168 GLN B C 1
ATOM 3593 O O . GLN B 1 170 ? 17.284 63.660 -10.996 1.00 21.87 168 GLN B O 1
ATOM 3599 N N . SER B 1 171 ? 17.955 62.523 -9.135 1.00 22.12 169 SER B N 1
ATOM 3600 C CA . SER B 1 171 ? 18.499 61.364 -9.864 1.00 23.24 169 SER B CA 1
ATOM 3601 C C . SER B 1 171 ? 17.436 60.585 -10.633 1.00 23.02 169 SER B C 1
ATOM 3602 O O . SER B 1 171 ? 17.757 59.828 -11.515 1.00 23.53 169 SER B O 1
ATOM 3605 N N . LEU B 1 172 ? 16.178 60.862 -10.317 1.00 23.13 170 LEU B N 1
ATOM 3606 C CA . LEU B 1 172 ? 15.034 60.226 -10.959 1.00 23.84 170 LEU B CA 1
ATOM 3607 C C . LEU B 1 172 ? 14.667 60.834 -12.300 1.00 23.38 170 LEU B C 1
ATOM 3608 O O . LEU B 1 172 ? 13.858 60.251 -13.036 1.00 23.09 170 LEU B O 1
ATOM 3613 N N . VAL B 1 173 ? 15.247 61.995 -12.592 1.00 21.09 171 VAL B N 1
ATOM 3614 C CA . VAL B 1 173 ? 15.203 62.587 -13.930 1.00 21.51 171 VAL B CA 1
ATOM 3615 C C . VAL B 1 173 ? 16.427 62.071 -14.687 1.00 21.64 171 VAL B C 1
ATOM 3616 O O . VAL B 1 173 ? 17.582 62.395 -14.354 1.00 22.17 171 VAL B O 1
ATOM 3620 N N . THR B 1 174 ? 16.189 61.236 -15.686 1.00 22.02 172 THR B N 1
ATOM 3621 C CA . THR B 1 174 ? 17.283 60.498 -16.274 1.00 22.33 172 THR B CA 1
ATOM 3622 C C . THR B 1 174 ? 17.590 60.985 -17.674 1.00 23.48 172 THR B C 1
ATOM 3623 O O . THR B 1 174 ? 16.698 61.428 -18.396 1.00 22.05 172 THR B O 1
ATOM 3627 N N . ASN B 1 175 ? 18.876 60.936 -18.022 1.00 23.19 173 ASN B N 1
ATOM 3628 C CA . ASN B 1 175 ? 19.302 61.119 -19.396 1.00 24.32 173 ASN B CA 1
ATOM 3629 C C . ASN B 1 175 ? 18.893 62.459 -20.019 1.00 23.12 173 ASN B C 1
ATOM 3630 O O . ASN B 1 175 ? 18.504 62.499 -21.199 1.00 22.86 173 ASN B O 1
ATOM 3635 N N . THR B 1 176 ? 18.970 63.530 -19.228 1.00 21.45 174 THR B N 1
ATOM 3636 C CA . THR B 1 176 ? 18.784 64.898 -19.706 1.00 22.41 174 THR B CA 1
ATOM 3637 C C . THR B 1 176 ? 20.028 65.309 -20.460 1.00 21.19 174 THR B C 1
ATOM 3638 O O . THR B 1 176 ? 21.174 65.114 -19.983 1.00 20.71 174 THR B O 1
ATOM 3642 N N . ARG B 1 177 ? 19.828 65.902 -21.620 1.00 20.55 175 ARG B N 1
ATOM 3643 C CA . ARG B 1 177 ? 20.944 66.226 -22.499 1.00 20.47 175 ARG B CA 1
ATOM 3644 C C . ARG B 1 177 ? 20.744 67.487 -23.295 1.00 20.52 175 ARG B C 1
ATOM 3645 O O . ARG B 1 177 ? 19.688 67.691 -23.885 1.00 19.68 175 ARG B O 1
ATOM 3653 N N . THR B 1 178 ? 21.779 68.331 -23.299 1.00 20.44 176 THR B N 1
ATOM 3654 C CA . THR B 1 178 ? 21.897 69.425 -24.250 1.00 20.40 176 THR B CA 1
ATOM 3655 C C . THR B 1 178 ? 23.198 69.202 -25.052 1.00 20.51 176 THR B C 1
ATOM 3656 O O . THR B 1 178 ? 24.231 68.747 -24.524 1.00 20.97 176 THR B O 1
ATOM 3660 N N . TYR B 1 179 ? 23.130 69.489 -26.341 1.00 20.18 177 TYR B N 1
ATOM 3661 C CA . TYR B 1 179 ? 24.282 69.344 -27.205 1.00 19.13 177 TYR B CA 1
ATOM 3662 C C . TYR B 1 179 ? 24.553 70.673 -27.925 1.00 20.15 177 TYR B C 1
ATOM 3663 O O . TYR B 1 179 ? 23.774 71.664 -27.775 1.00 20.25 177 TYR B O 1
ATOM 3672 N N . GLY B 1 180 ? 25.655 70.728 -28.676 1.00 19.70 178 GLY B N 1
ATOM 3673 C CA . GLY B 1 180 ? 26.027 71.953 -29.428 1.00 21.33 178 GLY B CA 1
ATOM 3674 C C . GLY B 1 180 ? 26.839 72.996 -28.669 1.00 22.31 178 GLY B C 1
ATOM 3675 O O . GLY B 1 180 ? 27.928 72.712 -28.173 1.00 23.60 178 GLY B O 1
ATOM 3676 N N . GLY B 1 181 ? 26.316 74.206 -28.568 1.00 22.61 179 GLY B N 1
ATOM 3677 C CA . GLY B 1 181 ? 27.022 75.276 -27.866 1.00 23.47 179 GLY B CA 1
ATOM 3678 C C . GLY B 1 181 ? 26.581 75.289 -26.423 1.00 24.61 179 GLY B C 1
ATOM 3679 O O . GLY B 1 181 ? 25.932 74.343 -25.946 1.00 24.34 179 GLY B O 1
ATOM 3680 N N . HIS B 1 182 ? 26.933 76.330 -25.698 1.00 25.30 180 HIS B N 1
ATOM 3681 C CA . HIS B 1 182 ? 26.403 76.439 -24.346 1.00 26.86 180 HIS B CA 1
ATOM 3682 C C . HIS B 1 182 ? 25.511 77.651 -24.165 1.00 26.55 180 HIS B C 1
ATOM 3683 O O . HIS B 1 182 ? 25.494 78.572 -25.017 1.00 26.21 180 HIS B O 1
ATOM 3690 N N . GLY B 1 183 ? 24.795 77.645 -23.033 1.00 26.54 181 GLY B N 1
ATOM 3691 C CA . GLY B 1 183 ? 23.833 78.677 -22.681 1.00 26.31 181 GLY B CA 1
ATOM 3692 C C . GLY B 1 183 ? 22.918 78.963 -23.871 1.00 27.14 181 GLY B C 1
ATOM 3693 O O . GLY B 1 183 ? 22.184 78.089 -24.347 1.00 25.89 181 GLY B O 1
ATOM 3694 N N . GLU B 1 184 ? 23.011 80.192 -24.376 1.00 27.30 182 GLU B N 1
ATOM 3695 C CA . GLU B 1 184 ? 22.117 80.677 -25.403 1.00 27.34 182 GLU B CA 1
ATOM 3696 C C . GLU B 1 184 ? 22.201 79.823 -26.650 1.00 27.28 182 GLU B C 1
ATOM 3697 O O . GLU B 1 184 ? 21.226 79.717 -27.400 1.00 28.01 182 GLU B O 1
ATOM 3699 N N . GLN B 1 185 ? 23.344 79.188 -26.871 1.00 26.88 183 GLN B N 1
ATOM 3700 C CA . GLN B 1 185 ? 23.500 78.337 -28.056 1.00 26.81 183 GLN B CA 1
ATOM 3701 C C . GLN B 1 185 ? 23.323 76.863 -27.786 1.00 26.43 183 GLN B C 1
ATOM 3702 O O . GLN B 1 185 ? 23.702 76.032 -28.639 1.00 26.83 183 GLN B O 1
ATOM 3708 N N . MET B 1 186 ? 22.804 76.511 -26.613 1.00 24.80 184 MET B N 1
ATOM 3709 C CA . MET B 1 186 ? 22.631 75.095 -26.319 1.00 23.05 184 MET B CA 1
ATOM 3710 C C . MET B 1 186 ? 21.461 74.606 -27.128 1.00 22.97 184 MET B C 1
ATOM 3711 O O . MET B 1 186 ? 20.536 75.396 -27.418 1.00 21.87 184 MET B O 1
ATOM 3716 N N . ALA B 1 187 ? 21.518 73.321 -27.495 1.00 20.99 185 ALA B N 1
ATOM 3717 C CA . ALA B 1 187 ? 20.414 72.631 -28.154 1.00 21.87 185 ALA B CA 1
ATOM 3718 C C . ALA B 1 187 ? 19.862 71.532 -27.256 1.00 21.48 185 ALA B C 1
ATOM 3719 O O . ALA B 1 187 ? 20.501 70.461 -27.034 1.00 21.44 185 ALA B O 1
ATOM 3721 N N . VAL B 1 188 ? 18.686 71.802 -26.688 1.00 20.81 186 VAL B N 1
ATOM 3722 C CA . VAL B 1 188 ? 18.040 70.809 -25.797 1.00 21.29 186 VAL B CA 1
ATOM 3723 C C . VAL B 1 188 ? 17.434 69.621 -26.561 1.00 21.81 186 VAL B C 1
ATOM 3724 O O . VAL B 1 188 ? 16.577 69.788 -27.427 1.00 23.48 186 VAL B O 1
ATOM 3728 N N . PHE B 1 189 ? 17.877 68.420 -26.245 1.00 22.45 187 PHE B N 1
ATOM 3729 C CA . PHE B 1 189 ? 17.341 67.192 -26.835 1.00 22.58 187 PHE B CA 1
ATOM 3730 C C . PHE B 1 189 ? 16.361 66.476 -25.889 1.00 23.46 187 PHE B C 1
ATOM 3731 O O . PHE B 1 189 ? 16.640 65.383 -25.361 1.00 23.12 187 PHE B O 1
ATOM 3739 N N . ALA B 1 190 ? 15.182 67.054 -25.743 1.00 23.90 188 ALA B N 1
ATOM 3740 C CA . ALA B 1 190 ? 14.196 66.525 -24.791 1.00 26.30 188 ALA B CA 1
ATOM 3741 C C . ALA B 1 190 ? 13.781 65.077 -25.030 1.00 26.45 188 ALA B C 1
ATOM 3742 O O . ALA B 1 190 ? 13.368 64.384 -24.107 1.00 26.65 188 ALA B O 1
ATOM 3744 N N . SER B 1 191 ? 13.894 64.601 -26.261 1.00 27.26 189 SER B N 1
ATOM 3745 C CA . SER B 1 191 ? 13.522 63.214 -26.545 1.00 28.22 189 SER B CA 1
ATOM 3746 C C . SER B 1 191 ? 14.416 62.220 -25.814 1.00 28.58 189 SER B C 1
ATOM 3747 O O . SER B 1 191 ? 14.061 61.068 -25.689 1.00 29.60 189 SER B O 1
ATOM 3750 N N . THR B 1 192 ? 15.575 62.655 -25.321 1.00 28.74 190 THR B N 1
ATOM 3751 C CA . THR B 1 192 ? 16.452 61.712 -24.638 1.00 28.88 190 THR B CA 1
ATOM 3752 C C . THR B 1 192 ? 16.023 61.467 -23.199 1.00 28.19 190 THR B C 1
ATOM 3753 O O . THR B 1 192 ? 16.362 60.445 -22.656 1.00 28.53 190 THR B O 1
ATOM 3757 N N . ALA B 1 193 ? 15.267 62.387 -22.591 1.00 27.39 191 ALA B N 1
ATOM 3758 C CA . ALA B 1 193 ? 15.051 62.345 -21.130 1.00 26.56 191 ALA B CA 1
ATOM 3759 C C . ALA B 1 193 ? 13.786 61.670 -20.581 1.00 26.25 191 ALA B C 1
ATOM 3760 O O . ALA B 1 193 ? 12.747 61.691 -21.211 1.00 27.42 191 ALA B O 1
ATOM 3762 N N . LYS B 1 194 ? 13.889 61.072 -19.392 1.00 25.69 192 LYS B N 1
ATOM 3763 C CA . LYS B 1 194 ? 12.725 60.523 -18.670 1.00 24.94 192 LYS B CA 1
ATOM 3764 C C . LYS B 1 194 ? 12.589 61.126 -17.281 1.00 25.40 192 LYS B C 1
ATOM 3765 O O . LYS B 1 194 ? 13.603 61.357 -16.573 1.00 23.30 192 LYS B O 1
ATOM 3771 N N . VAL B 1 195 ? 11.344 61.343 -16.867 1.00 25.57 193 VAL B N 1
ATOM 3772 C CA . VAL B 1 195 ? 11.065 61.888 -15.539 1.00 27.58 193 VAL B CA 1
ATOM 3773 C C . VAL B 1 195 ? 10.475 60.766 -14.708 1.00 28.55 193 VAL B C 1
ATOM 3774 O O . VAL B 1 195 ? 9.278 60.452 -14.825 1.00 28.78 193 VAL B O 1
ATOM 3778 N N . ASN B 1 196 ? 11.307 60.139 -13.892 1.00 29.49 194 ASN B N 1
ATOM 3779 C CA . ASN B 1 196 ? 10.821 59.029 -13.101 1.00 31.03 194 ASN B CA 1
ATOM 3780 C C . ASN B 1 196 ? 10.152 57.984 -14.008 1.00 31.45 194 ASN B C 1
ATOM 3781 O O . ASN B 1 196 ? 9.082 57.454 -13.680 1.00 32.18 194 ASN B O 1
ATOM 3786 N N . GLY B 1 197 ? 10.773 57.698 -15.148 1.00 30.60 195 GLY B N 1
ATOM 3787 C CA . GLY B 1 197 ? 10.335 56.600 -16.013 1.00 30.58 195 GLY B CA 1
ATOM 3788 C C . GLY B 1 197 ? 9.478 57.053 -17.195 1.00 30.04 195 GLY B C 1
ATOM 3789 O O . GLY B 1 197 ? 9.407 56.365 -18.218 1.00 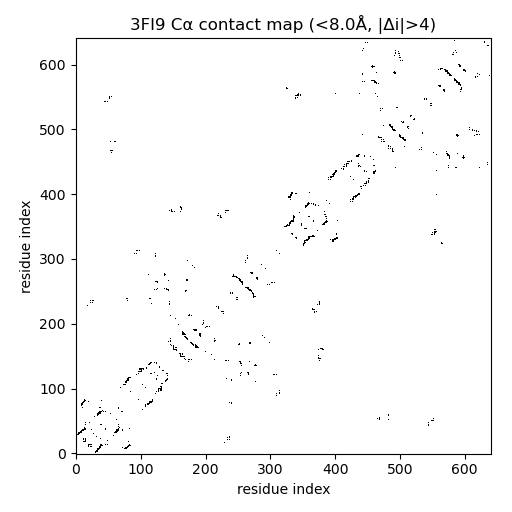30.20 195 GLY B O 1
ATOM 3790 N N . THR B 1 198 ? 8.839 58.206 -17.034 1.00 29.81 196 THR B N 1
ATOM 3791 C CA . THR B 1 198 ? 7.977 58.828 -18.067 1.00 29.83 196 THR B CA 1
ATOM 3792 C C . THR B 1 198 ? 8.750 59.737 -19.027 1.00 29.65 196 THR B C 1
ATOM 3793 O O . THR B 1 198 ? 9.347 60.733 -18.619 1.00 29.05 196 THR B O 1
ATOM 3797 N N . PRO B 1 199 ? 8.718 59.403 -20.325 1.00 30.26 197 PRO B N 1
ATOM 3798 C CA . PRO B 1 199 ? 9.366 60.215 -21.367 1.00 30.10 197 PRO B CA 1
ATOM 3799 C C . PRO B 1 199 ? 9.059 61.702 -21.201 1.00 29.96 197 PRO B C 1
ATOM 3800 O O . PRO B 1 199 ? 7.898 62.086 -21.024 1.00 29.70 197 PRO B O 1
ATOM 3804 N N . LEU B 1 200 ? 10.093 62.542 -21.203 1.00 29.23 198 LEU B N 1
ATOM 3805 C CA . LEU B 1 200 ? 9.876 63.957 -21.019 1.00 29.30 198 LEU B CA 1
ATOM 3806 C C . LEU B 1 200 ? 8.942 64.499 -22.109 1.00 30.37 198 LEU B C 1
ATOM 3807 O O . LEU B 1 200 ? 8.092 65.352 -21.842 1.00 31.11 198 LEU B O 1
ATOM 3812 N N . THR B 1 201 ? 9.075 63.998 -23.329 1.00 30.87 199 THR B N 1
ATOM 3813 C CA . THR B 1 201 ? 8.285 64.578 -24.416 1.00 32.44 199 THR B CA 1
ATOM 3814 C C . THR B 1 201 ? 6.787 64.294 -24.262 1.00 33.03 199 THR B C 1
ATOM 3815 O O . THR B 1 201 ? 5.972 64.985 -24.855 1.00 34.30 199 THR B O 1
ATOM 3819 N N . ASP B 1 202 ? 6.431 63.321 -23.432 1.00 32.90 200 ASP B N 1
ATOM 3820 C CA . ASP B 1 202 ? 5.031 63.111 -23.057 1.00 33.02 200 ASP B CA 1
ATOM 3821 C C . ASP B 1 202 ? 4.547 64.013 -21.948 1.00 32.59 200 ASP B C 1
ATOM 3822 O O . ASP B 1 202 ? 3.354 64.052 -21.629 1.00 32.44 200 ASP B O 1
ATOM 3827 N N . LEU B 1 203 ? 5.469 64.721 -21.314 1.00 32.14 201 LEU B N 1
ATOM 3828 C CA . LEU B 1 203 ? 5.040 65.617 -20.255 1.00 31.05 201 LEU B CA 1
ATOM 3829 C C . LEU B 1 203 ? 4.934 67.046 -20.769 1.00 30.88 201 LEU B C 1
ATOM 3830 O O . LEU B 1 203 ? 4.074 67.785 -20.317 1.00 30.26 201 LEU B O 1
ATOM 3835 N N . ILE B 1 204 ? 5.789 67.424 -21.721 1.00 31.54 202 ILE B N 1
ATOM 3836 C CA . ILE B 1 204 ? 5.839 68.808 -22.164 1.00 32.57 202 ILE B CA 1
ATOM 3837 C C . ILE B 1 204 ? 4.576 69.171 -22.950 1.00 33.74 202 ILE B C 1
ATOM 3838 O O . ILE B 1 204 ? 4.206 68.479 -23.895 1.00 33.60 202 ILE B O 1
ATOM 3843 N N . GLY B 1 205 ? 3.917 70.252 -22.556 1.00 34.27 203 GLY B N 1
ATOM 3844 C CA . GLY B 1 205 ? 2.697 70.650 -23.226 1.00 35.48 203 GLY B CA 1
ATOM 3845 C C . GLY B 1 205 ? 1.456 70.094 -22.567 1.00 36.28 203 GLY B C 1
ATOM 3846 O O . GLY B 1 205 ? 0.356 70.362 -23.046 1.00 36.99 203 GLY B O 1
ATOM 3847 N N . THR B 1 206 ? 1.629 69.315 -21.489 1.00 35.89 204 THR B N 1
ATOM 3848 C CA . THR B 1 206 ? 0.515 68.822 -20.685 1.00 35.89 204 THR B CA 1
ATOM 3849 C C . THR B 1 206 ? 0.313 69.647 -19.425 1.00 36.34 204 THR B C 1
ATOM 3850 O O . THR B 1 206 ? 1.137 70.505 -19.083 1.00 36.59 204 THR B O 1
ATOM 3854 N N . ASP B 1 207 ? -0.778 69.354 -18.725 1.00 36.00 205 ASP B N 1
ATOM 3855 C CA . ASP B 1 207 ? -1.062 69.951 -17.435 1.00 36.96 205 ASP B CA 1
ATOM 3856 C C . ASP B 1 207 ? 0.139 69.876 -16.478 1.00 36.00 205 ASP B C 1
ATOM 3857 O O . ASP B 1 207 ? 0.341 70.773 -15.669 1.00 36.33 205 ASP B O 1
ATOM 3862 N N . LYS B 1 208 ? 0.933 68.815 -16.564 1.00 35.54 206 LYS B N 1
ATOM 3863 C CA . LYS B 1 208 ? 2.006 68.631 -15.591 1.00 34.49 206 LYS B CA 1
ATOM 3864 C C . LYS B 1 208 ? 3.273 69.422 -15.930 1.00 33.88 206 LYS B C 1
ATOM 3865 O O . LYS B 1 208 ? 4.172 69.535 -15.095 1.00 34.01 206 LYS B O 1
ATOM 3867 N N . LEU B 1 209 ? 3.318 70.000 -17.133 1.00 32.91 207 LEU B N 1
ATOM 3868 C CA . LEU B 1 209 ? 4.407 70.907 -17.550 1.00 32.47 207 LEU B CA 1
ATOM 3869 C C . LEU B 1 209 ? 3.965 71.611 -18.819 1.00 32.16 207 LEU B C 1
ATOM 3870 O O . LEU B 1 209 ? 4.030 71.035 -19.915 1.00 30.73 207 LEU B O 1
ATOM 3875 N N . THR B 1 210 ? 3.522 72.860 -18.678 1.00 32.10 208 THR B N 1
ATOM 3876 C CA . THR B 1 210 ? 2.872 73.538 -19.775 1.00 31.77 208 THR B CA 1
ATOM 3877 C C . THR B 1 210 ? 3.909 74.058 -20.724 1.00 32.86 208 THR B C 1
ATOM 3878 O O . THR B 1 210 ? 5.099 74.137 -20.395 1.00 32.55 208 THR B O 1
ATOM 3882 N N . ASN B 1 211 ? 3.448 74.431 -21.910 1.00 33.02 209 ASN B N 1
ATOM 3883 C CA . ASN B 1 211 ? 4.309 75.055 -22.894 1.00 33.29 209 ASN B CA 1
ATOM 3884 C C . ASN B 1 211 ? 5.119 76.181 -22.294 1.00 32.69 209 ASN B C 1
ATOM 3885 O O . ASN B 1 211 ? 6.335 76.250 -22.501 1.00 33.06 209 ASN B O 1
ATOM 3890 N N . GLU B 1 212 ? 4.449 77.068 -21.561 1.00 31.99 210 GLU B N 1
ATOM 3891 C CA . GLU B 1 212 ? 5.098 78.263 -21.023 1.00 31.04 210 GLU B CA 1
ATOM 3892 C C . GLU B 1 212 ? 6.062 77.939 -19.867 1.00 30.56 210 GLU B C 1
ATOM 3893 O O . GLU B 1 212 ? 7.100 78.601 -19.695 1.00 29.86 210 GLU B O 1
ATOM 3895 N N . GLN B 1 213 ? 5.692 76.949 -19.061 1.00 30.33 211 GLN B N 1
ATOM 3896 C CA . GLN B 1 213 ? 6.540 76.514 -17.944 1.00 29.73 211 GLN B CA 1
ATOM 3897 C C . GLN B 1 213 ? 7.824 75.866 -18.472 1.00 29.56 211 GLN B C 1
ATOM 3898 O O . GLN B 1 213 ? 8.885 75.992 -17.859 1.00 29.47 211 GLN B O 1
ATOM 3904 N N . TRP B 1 214 ? 7.716 75.197 -19.619 1.00 28.39 212 TRP B N 1
ATOM 3905 C CA . TRP B 1 214 ? 8.875 74.578 -20.248 1.00 28.15 212 TRP B CA 1
ATOM 3906 C C . TRP B 1 214 ? 9.788 75.638 -20.847 1.00 28.08 212 TRP B C 1
ATOM 3907 O O . TRP B 1 214 ? 10.996 75.560 -20.661 1.00 28.24 212 TRP B O 1
ATOM 3918 N N . ALA B 1 215 ? 9.223 76.647 -21.520 1.00 27.98 213 ALA B N 1
ATOM 3919 C CA . ALA B 1 215 ? 10.028 77.786 -21.979 1.00 28.88 213 ALA B CA 1
ATOM 3920 C C . ALA B 1 215 ? 10.782 78.453 -20.827 1.00 29.16 213 ALA B C 1
ATOM 3921 O O . ALA B 1 215 ? 11.961 78.817 -20.954 1.00 30.18 213 ALA B O 1
ATOM 3923 N N . GLU B 1 216 ? 10.101 78.651 -19.711 1.00 28.20 214 GLU B N 1
ATOM 3924 C CA . GLU B 1 216 ? 10.726 79.301 -18.580 1.00 28.14 214 GLU B CA 1
ATOM 3925 C C . GLU B 1 216 ? 11.829 78.437 -17.950 1.00 26.82 214 GLU B C 1
ATOM 3926 O O . GLU B 1 216 ? 12.879 78.937 -17.557 1.00 26.56 214 GLU B O 1
ATOM 3932 N N . LEU B 1 217 ? 11.559 77.143 -17.854 1.00 25.52 215 LEU B N 1
ATOM 3933 C CA . LEU B 1 217 ? 12.501 76.155 -17.299 1.00 24.29 215 LEU B CA 1
ATOM 3934 C C . LEU B 1 217 ? 13.767 76.132 -18.143 1.00 23.08 215 LEU B C 1
ATOM 3935 O O . LEU B 1 217 ? 14.894 76.256 -17.608 1.00 21.58 215 LEU B O 1
ATOM 3940 N N . LYS B 1 218 ? 13.592 76.031 -19.457 1.00 22.53 216 LYS B N 1
ATOM 3941 C CA . LYS B 1 218 ? 14.745 76.116 -20.363 1.00 24.05 216 LYS B CA 1
ATOM 3942 C C . LYS B 1 218 ? 15.556 77.392 -20.156 1.00 24.66 216 LYS B C 1
ATOM 3943 O O . LYS B 1 218 ? 16.808 77.368 -20.175 1.00 24.41 216 LYS B O 1
ATOM 3949 N N . GLN B 1 219 ? 14.860 78.506 -19.936 1.00 25.39 217 GLN B N 1
ATOM 3950 C CA . GLN B 1 219 ? 15.551 79.776 -19.735 1.00 26.40 217 GLN B CA 1
ATOM 3951 C C . GLN B 1 219 ? 16.301 79.791 -18.419 1.00 24.63 217 GLN B C 1
ATOM 3952 O O . GLN B 1 219 ? 17.326 80.460 -18.302 1.00 24.41 217 GLN B O 1
ATOM 3958 N N . ARG B 1 220 ? 15.786 79.087 -17.424 1.00 23.18 218 ARG B N 1
ATOM 3959 C CA . ARG B 1 220 ? 16.527 78.996 -16.163 1.00 22.92 218 ARG B CA 1
ATOM 3960 C C . ARG B 1 220 ? 17.850 78.215 -16.373 1.00 22.96 218 ARG B C 1
ATOM 3961 O O . ARG B 1 220 ? 18.846 78.457 -15.681 1.00 23.02 218 ARG B O 1
ATOM 3969 N N . VAL B 1 221 ? 17.844 77.273 -17.313 1.00 21.92 219 VAL B N 1
ATOM 3970 C CA . VAL B 1 221 ? 19.082 76.567 -17.688 1.00 22.37 219 VAL B CA 1
ATOM 3971 C C . VAL B 1 221 ? 20.058 77.487 -18.445 1.00 23.58 219 VAL B C 1
ATOM 3972 O O . VAL B 1 221 ? 21.211 77.670 -18.054 1.00 22.27 219 VAL B O 1
ATOM 3976 N N . VAL B 1 222 ? 19.554 78.102 -19.508 1.00 24.22 220 VAL B N 1
ATOM 3977 C CA . VAL B 1 222 ? 20.322 79.041 -20.313 1.00 25.16 220 VAL B CA 1
ATOM 3978 C C . VAL B 1 222 ? 20.989 80.148 -19.469 1.00 26.20 220 VAL B C 1
ATOM 3979 O O . VAL B 1 222 ? 22.134 80.527 -19.715 1.00 26.67 220 VAL B O 1
ATOM 3983 N N . LYS B 1 223 ? 20.257 80.664 -18.481 1.00 26.31 221 LYS B N 1
ATOM 3984 C CA . LYS B 1 223 ? 20.754 81.687 -17.556 1.00 26.66 221 LYS B CA 1
ATOM 3985 C C . LYS B 1 223 ? 21.308 81.107 -16.239 1.00 25.76 221 LYS B C 1
ATOM 3986 O O . LYS B 1 223 ? 21.461 81.830 -15.268 1.00 24.79 221 LYS B O 1
ATOM 3992 N N . GLY B 1 224 ? 21.578 79.812 -16.214 1.00 24.67 222 GLY B N 1
ATOM 3993 C CA . GLY B 1 224 ? 22.033 79.160 -14.961 1.00 24.61 222 GLY B CA 1
ATOM 3994 C C . GLY B 1 224 ? 23.273 79.792 -14.343 1.00 23.38 222 GLY B C 1
ATOM 3995 O O . GLY B 1 224 ? 23.366 79.968 -13.115 1.00 23.41 222 GLY B O 1
ATOM 3996 N N . GLY B 1 225 ? 24.244 80.093 -15.190 1.00 23.65 223 GLY B N 1
ATOM 3997 C CA . GLY B 1 225 ? 25.456 80.807 -14.766 1.00 22.94 223 GLY B CA 1
ATOM 3998 C C . GLY B 1 225 ? 25.223 82.185 -14.177 1.00 23.07 223 GLY B C 1
ATOM 3999 O O . GLY B 1 225 ? 25.763 82.510 -13.110 1.00 22.78 223 GLY B O 1
ATOM 4000 N N . ALA B 1 226 ? 24.459 83.029 -14.877 1.00 22.94 224 ALA B N 1
ATOM 4001 C CA . ALA B 1 226 ? 24.062 84.333 -14.324 1.00 22.16 224 ALA B CA 1
ATOM 4002 C C . ALA B 1 226 ? 23.329 84.206 -12.971 1.00 22.04 224 ALA B C 1
ATOM 4003 O O . ALA B 1 226 ? 23.530 85.015 -12.052 1.00 22.63 224 ALA B O 1
ATOM 4005 N N . ASN B 1 227 ? 22.498 83.173 -12.838 1.00 22.17 225 ASN B N 1
ATOM 4006 C CA . ASN B 1 227 ? 21.774 82.935 -11.596 1.00 22.38 225 ASN B CA 1
ATOM 4007 C C . ASN B 1 227 ? 22.748 82.658 -10.449 1.00 21.74 225 ASN B C 1
ATOM 4008 O O . ASN B 1 227 ? 22.584 83.213 -9.364 1.00 20.27 225 ASN B O 1
ATOM 4013 N N . ILE B 1 228 ? 23.740 81.777 -10.668 1.00 21.40 226 ILE B N 1
ATOM 4014 C CA . ILE B 1 228 ? 24.675 81.508 -9.592 1.00 20.78 226 ILE B CA 1
ATOM 4015 C C . ILE B 1 228 ? 25.343 82.818 -9.185 1.00 21.33 226 ILE B C 1
ATOM 4016 O O . ILE B 1 228 ? 25.490 83.107 -7.993 1.00 21.98 226 ILE B O 1
ATOM 4021 N N . ILE B 1 229 ? 25.705 83.652 -10.163 1.00 23.19 227 ILE B N 1
ATOM 4022 C CA . ILE B 1 229 ? 26.348 84.944 -9.850 1.00 24.56 227 ILE B CA 1
ATOM 4023 C C . ILE B 1 229 ? 25.419 85.836 -9.018 1.00 25.40 227 ILE B C 1
ATOM 4024 O O . ILE B 1 229 ? 25.847 86.476 -8.040 1.00 25.22 227 ILE B O 1
ATOM 4029 N N . LYS B 1 230 ? 24.143 85.879 -9.388 1.00 26.24 228 LYS B N 1
ATOM 4030 C CA . LYS B 1 230 ? 23.204 86.701 -8.644 1.00 26.34 228 LYS B CA 1
ATOM 4031 C C . LYS B 1 230 ? 23.093 86.164 -7.217 1.00 25.94 228 LYS B C 1
ATOM 4032 O O . LYS B 1 230 ? 22.897 86.920 -6.286 1.00 24.68 228 LYS B O 1
ATOM 4038 N N . LEU B 1 231 ? 23.182 84.843 -7.047 1.00 24.88 229 LEU B N 1
ATOM 4039 C CA . LEU B 1 231 ? 22.911 84.250 -5.707 1.00 25.33 229 LEU B CA 1
ATOM 4040 C C . LEU B 1 231 ? 24.175 84.201 -4.819 1.00 24.97 229 LEU B C 1
ATOM 4041 O O . LEU B 1 231 ? 24.133 84.577 -3.650 1.00 23.37 229 LEU B O 1
ATOM 4046 N N . ARG B 1 232 ? 25.286 83.755 -5.403 1.00 25.45 230 ARG B N 1
ATOM 4047 C CA . ARG B 1 232 ? 26.552 83.623 -4.692 1.00 26.73 230 ARG B CA 1
ATOM 4048 C C . ARG B 1 232 ? 27.380 84.892 -4.659 1.00 26.82 230 ARG B C 1
ATOM 4049 O O . ARG B 1 232 ? 28.248 85.020 -3.808 1.00 27.85 230 ARG B O 1
ATOM 4057 N N . GLY B 1 233 ? 27.167 85.801 -5.611 1.00 27.02 231 GLY B N 1
ATOM 4058 C CA . GLY B 1 233 ? 27.956 87.028 -5.669 1.00 27.05 231 GLY B CA 1
ATOM 4059 C C . GLY B 1 233 ? 29.237 86.807 -6.440 1.00 27.51 231 GLY B C 1
ATOM 4060 O O . GLY B 1 233 ? 30.102 87.664 -6.480 1.00 27.78 231 GLY B O 1
ATOM 4061 N N . ARG B 1 234 ? 29.367 85.628 -7.055 1.00 27.02 232 ARG B N 1
ATOM 4062 C CA . ARG B 1 234 ? 30.523 85.335 -7.896 1.00 26.55 232 ARG B CA 1
ATOM 4063 C C . ARG B 1 234 ? 30.139 84.193 -8.828 1.00 25.56 232 ARG B C 1
ATOM 4064 O O . ARG B 1 234 ? 29.086 83.570 -8.636 1.00 24.13 232 ARG B O 1
ATOM 4072 N N . SER B 1 235 ? 30.960 83.951 -9.848 1.00 24.25 233 SER B N 1
ATOM 4073 C CA . SER B 1 235 ? 30.720 82.873 -10.820 1.00 24.81 233 SER B CA 1
ATOM 4074 C C . SER B 1 235 ? 30.796 81.507 -10.156 1.00 23.54 233 SER B C 1
ATOM 4075 O O . SER B 1 235 ? 31.513 81.344 -9.171 1.00 23.16 233 SER B O 1
ATOM 4078 N N . SER B 1 236 ? 30.054 80.541 -10.692 1.00 22.97 234 SER B N 1
ATOM 4079 C CA . SER B 1 236 ? 30.140 79.174 -10.196 1.00 21.95 234 SER B CA 1
ATOM 4080 C C . SER B 1 236 ? 31.595 78.698 -10.159 1.00 19.87 234 SER B C 1
ATOM 4081 O O . SER B 1 236 ? 32.418 79.044 -11.039 1.00 19.30 234 SER B O 1
ATOM 4084 N N . PHE B 1 237 ? 31.926 77.934 -9.128 1.00 17.46 235 PHE B N 1
ATOM 4085 C CA . PHE B 1 237 ? 33.278 77.347 -9.056 1.00 16.67 235 PHE B CA 1
ATOM 4086 C C . PHE B 1 237 ? 33.272 75.904 -8.555 1.00 16.23 235 PHE B C 1
ATOM 4087 O O . PHE B 1 237 ? 34.157 75.121 -8.906 1.00 18.00 235 PHE B O 1
ATOM 4095 N N . GLN B 1 238 ? 32.304 75.536 -7.743 1.00 14.45 236 GLN B N 1
ATOM 4096 C CA . GLN B 1 238 ? 32.284 74.151 -7.250 1.00 15.33 236 GLN B CA 1
ATOM 4097 C C . GLN B 1 238 ? 31.840 73.133 -8.307 1.00 16.07 236 GLN B C 1
ATOM 4098 O O . GLN B 1 238 ? 32.507 72.080 -8.491 1.00 14.77 236 GLN B O 1
ATOM 4104 N N . SER B 1 239 ? 30.723 73.410 -8.979 1.00 15.84 237 SER B N 1
ATOM 4105 C CA . SER B 1 239 ? 30.239 72.485 -9.999 1.00 16.23 237 SER B CA 1
ATOM 4106 C C . SER B 1 239 ? 31.171 72.313 -11.234 1.00 16.55 237 SER B C 1
ATOM 4107 O O . SER B 1 239 ? 31.436 71.174 -11.595 1.00 16.39 237 SER B O 1
ATOM 4110 N N . PRO B 1 240 ? 31.690 73.422 -11.833 1.00 16.26 238 PRO B N 1
ATOM 4111 C CA . PRO B 1 240 ? 32.605 73.285 -12.968 1.00 16.57 238 PRO B CA 1
ATOM 4112 C C . PRO B 1 240 ? 33.837 72.499 -12.552 1.00 16.87 238 PRO B C 1
ATOM 4113 O O . PRO B 1 240 ? 34.367 71.741 -13.342 1.00 15.16 238 PRO B O 1
ATOM 4117 N N . SER B 1 241 ? 34.287 72.722 -11.321 1.00 16.28 239 SER B N 1
ATOM 4118 C CA . SER B 1 241 ? 35.470 72.020 -10.793 1.00 16.36 239 SER B CA 1
ATOM 4119 C C . SER B 1 241 ? 35.156 70.566 -10.621 1.00 16.79 239 SER B C 1
ATOM 4120 O O . SER B 1 241 ? 35.841 69.671 -11.179 1.00 18.38 239 SER B O 1
ATOM 4123 N N . TYR B 1 242 ? 34.093 70.281 -9.879 1.00 15.50 240 TYR B N 1
ATOM 4124 C CA . TYR B 1 242 ? 33.730 68.902 -9.657 1.00 15.39 240 TYR B CA 1
ATOM 4125 C C . TYR B 1 242 ? 33.544 68.090 -10.971 1.00 15.22 240 TYR B C 1
ATOM 4126 O O . TYR B 1 242 ? 34.123 66.975 -11.138 1.00 13.60 240 TYR B O 1
ATOM 4135 N N . VAL B 1 243 ? 32.750 68.628 -11.889 1.00 15.07 241 VAL B N 1
ATOM 4136 C CA . VAL B 1 243 ? 32.446 67.860 -13.118 1.00 14.85 241 VAL B CA 1
ATOM 4137 C C . VAL B 1 243 ? 33.738 67.628 -13.983 1.00 15.38 241 VAL B C 1
ATOM 4138 O O . VAL B 1 243 ? 33.973 66.537 -14.546 1.00 15.72 241 VAL B O 1
ATOM 4142 N N . SER B 1 244 ? 34.572 68.658 -14.062 1.00 16.44 242 SER B N 1
ATOM 4143 C CA . SER B 1 244 ? 35.811 68.572 -14.812 1.00 14.98 242 SER B CA 1
ATOM 4144 C C . SER B 1 244 ? 36.759 67.518 -14.239 1.00 15.40 242 SER B C 1
ATOM 4145 O O . SER B 1 244 ? 37.481 66.869 -14.977 1.00 12.67 242 SER B O 1
ATOM 4148 N N . ILE B 1 245 ? 36.795 67.395 -12.920 1.00 14.40 243 ILE B N 1
ATOM 4149 C CA . ILE B 1 245 ? 37.730 66.416 -12.357 1.00 13.30 243 ILE B CA 1
ATOM 4150 C C . ILE B 1 245 ? 37.095 65.016 -12.478 1.00 14.45 243 ILE B C 1
ATOM 4151 O O . ILE B 1 245 ? 37.804 63.996 -12.626 1.00 13.45 243 ILE B O 1
ATOM 4156 N N . GLU B 1 246 ? 35.759 64.954 -12.516 1.00 14.33 244 GLU B N 1
ATOM 4157 C CA . GLU B 1 246 ? 35.117 63.679 -12.883 1.00 15.34 244 GLU B CA 1
ATOM 4158 C C . GLU B 1 246 ? 35.537 63.264 -14.285 1.00 14.87 244 GLU B C 1
ATOM 4159 O O . GLU B 1 246 ? 35.820 62.075 -14.573 1.00 14.32 244 GLU B O 1
ATOM 4165 N N . MET B 1 247 ? 35.597 64.239 -15.184 1.00 14.00 245 MET B N 1
ATOM 4166 C CA . MET B 1 247 ? 36.069 63.922 -16.561 1.00 15.21 245 MET B CA 1
ATOM 4167 C C . MET B 1 247 ? 37.529 63.410 -16.592 1.00 13.81 245 MET B C 1
ATOM 4168 O O . MET B 1 247 ? 37.822 62.433 -17.266 1.00 14.16 245 MET B O 1
ATOM 4173 N N . ILE B 1 248 ? 38.444 64.087 -15.889 1.00 13.88 246 ILE B N 1
ATOM 4174 C CA . ILE B 1 248 ? 39.851 63.662 -15.961 1.00 14.27 246 ILE B CA 1
ATOM 4175 C C . ILE B 1 248 ? 39.994 62.293 -15.270 1.00 14.85 246 ILE B C 1
ATOM 4176 O O . ILE B 1 248 ? 40.773 61.452 -15.704 1.00 15.07 246 ILE B O 1
ATOM 4181 N N . ARG B 1 249 ? 39.194 62.047 -14.243 1.00 15.47 247 ARG B N 1
ATOM 4182 C CA . ARG B 1 249 ? 39.220 60.718 -13.632 1.00 16.66 247 ARG B CA 1
ATOM 4183 C C . ARG B 1 249 ? 38.881 59.633 -14.659 1.00 17.78 247 ARG B C 1
ATOM 4184 O O . ARG B 1 249 ? 39.522 58.574 -14.707 1.00 18.31 247 ARG B O 1
ATOM 4192 N N . ALA B 1 250 ? 37.929 59.938 -15.536 1.00 17.94 248 ALA B N 1
ATOM 4193 C CA . ALA B 1 250 ? 37.489 58.976 -16.533 1.00 17.69 248 ALA B CA 1
ATOM 4194 C C . ALA B 1 250 ? 38.631 58.755 -17.534 1.00 18.49 248 ALA B C 1
ATOM 4195 O O . ALA B 1 250 ? 38.947 57.620 -17.894 1.00 18.38 248 ALA B O 1
ATOM 4197 N N . ALA B 1 251 ? 39.289 59.837 -17.938 1.00 18.89 249 ALA B N 1
ATOM 4198 C CA . ALA B 1 251 ? 40.431 59.786 -18.880 1.00 19.18 249 ALA B CA 1
ATOM 4199 C C . ALA B 1 251 ? 41.609 58.989 -18.272 1.00 20.27 249 ALA B C 1
ATOM 4200 O O . ALA B 1 251 ? 42.389 58.349 -18.981 1.00 19.25 249 ALA B O 1
ATOM 4202 N N . MET B 1 252 ? 41.715 59.040 -16.948 1.00 20.28 250 MET B N 1
ATOM 4203 C CA . MET B 1 252 ? 42.760 58.332 -16.216 1.00 21.55 250 MET B CA 1
ATOM 4204 C C . MET B 1 252 ? 42.386 56.879 -15.930 1.00 22.67 250 MET B C 1
ATOM 4205 O O . MET B 1 252 ? 43.152 56.133 -15.302 1.00 24.14 250 MET B O 1
ATOM 4210 N N . GLY B 1 253 ? 41.219 56.455 -16.396 1.00 23.76 251 GLY B N 1
ATOM 4211 C CA . GLY B 1 253 ? 40.812 55.038 -16.259 1.00 23.68 251 GLY B CA 1
ATOM 4212 C C . GLY B 1 253 ? 39.944 54.670 -15.065 1.00 24.50 251 GLY B C 1
ATOM 4213 O O . GLY B 1 253 ? 39.770 53.472 -14.779 1.00 24.99 251 GLY B O 1
ATOM 4214 N N . GLY B 1 254 ? 39.389 55.676 -14.369 1.00 24.32 252 GLY B N 1
ATOM 4215 C CA . GLY B 1 254 ? 38.400 55.467 -13.301 1.00 23.56 252 GLY B CA 1
ATOM 4216 C C . GLY B 1 254 ? 36.986 55.293 -13.852 1.00 24.10 252 GLY B C 1
ATOM 4217 O O . GLY B 1 254 ? 36.831 54.865 -14.984 1.00 24.01 252 GLY B O 1
ATOM 4218 N N . GLU B 1 255 ? 35.953 55.607 -13.063 1.00 23.97 253 GLU B N 1
ATOM 4219 C CA . GLU B 1 255 ? 34.586 55.518 -13.571 1.00 25.19 253 GLU B CA 1
ATOM 4220 C C . GLU B 1 255 ? 34.373 56.331 -14.855 1.00 24.70 253 GLU B C 1
ATOM 4221 O O . GLU B 1 255 ? 34.790 57.483 -14.931 1.00 23.46 253 GLU B O 1
ATOM 4227 N N . ALA B 1 256 ? 33.706 55.738 -15.848 1.00 24.00 254 ALA B N 1
ATOM 4228 C CA . ALA B 1 256 ? 33.524 56.409 -17.138 1.00 24.45 254 ALA B CA 1
ATOM 4229 C C . ALA B 1 256 ? 32.656 57.655 -16.970 1.00 24.20 254 ALA B C 1
ATOM 4230 O O . ALA B 1 256 ? 31.779 57.681 -16.107 1.00 24.75 254 ALA B O 1
ATOM 4232 N N . PHE B 1 257 ? 32.901 58.673 -17.801 1.00 24.07 255 PHE B N 1
ATOM 4233 C CA . PHE B 1 257 ? 32.151 59.894 -17.772 1.00 23.35 255 PHE B CA 1
ATOM 4234 C C . PHE B 1 257 ? 31.228 59.957 -18.981 1.00 24.43 255 PHE B C 1
ATOM 4235 O O . PHE B 1 257 ? 31.700 59.949 -20.121 1.00 24.96 255 PHE B O 1
ATOM 4243 N N . ARG B 1 258 ? 29.931 60.045 -18.719 1.00 25.14 256 ARG B N 1
ATOM 4244 C CA . ARG B 1 258 ? 28.916 60.064 -19.766 1.00 26.43 256 ARG B CA 1
ATOM 4245 C C . ARG B 1 258 ? 28.028 61.341 -19.876 1.00 26.10 256 ARG B C 1
ATOM 4246 O O . ARG B 1 258 ? 27.175 61.384 -20.754 1.00 28.33 256 ARG B O 1
ATOM 4254 N N . TRP B 1 259 ? 28.176 62.360 -19.030 1.00 23.92 257 TRP B N 1
ATOM 4255 C CA . TRP B 1 259 ? 27.461 63.606 -19.317 1.00 21.03 257 TRP B CA 1
ATOM 4256 C C . TRP B 1 259 ? 28.139 64.033 -20.603 1.00 19.61 257 TRP B C 1
ATOM 4257 O O . TRP B 1 259 ? 29.231 63.552 -20.918 1.00 19.12 257 TRP B O 1
ATOM 4268 N N . PRO B 1 260 ? 27.506 64.937 -21.350 1.00 17.96 258 PRO B N 1
ATOM 4269 C CA . PRO B 1 260 ? 28.089 65.469 -22.551 1.00 17.96 258 PRO B CA 1
ATOM 4270 C C . PRO B 1 260 ? 29.390 66.178 -22.237 1.00 17.77 258 PRO B C 1
ATOM 4271 O O . PRO B 1 26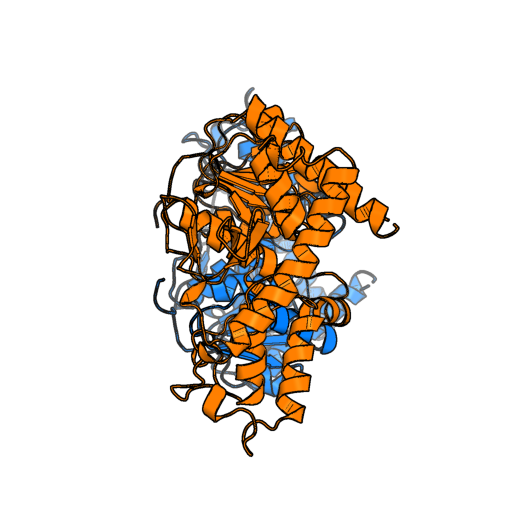0 ? 29.533 66.852 -21.183 1.00 20.37 258 PRO B O 1
ATOM 4275 N N . ALA B 1 261 ? 30.343 66.039 -23.153 1.00 16.42 259 ALA B N 1
ATOM 4276 C CA . ALA B 1 261 ? 31.587 66.781 -23.099 1.00 15.20 259 ALA B CA 1
ATOM 4277 C C . ALA B 1 261 ? 31.823 67.360 -24.480 1.00 15.00 259 ALA B C 1
ATOM 4278 O O . ALA B 1 261 ? 31.326 66.822 -25.485 1.00 14.58 259 ALA B O 1
ATOM 4280 N N . GLY B 1 262 ? 32.541 68.472 -24.523 1.00 16.41 260 GLY B N 1
ATOM 4281 C CA . GLY B 1 262 ? 32.912 69.099 -25.795 1.00 17.34 260 GLY B CA 1
ATOM 4282 C C . GLY B 1 262 ? 34.019 68.268 -26.417 1.00 17.56 260 GLY B C 1
ATOM 4283 O O . GLY B 1 262 ? 34.991 67.875 -25.745 1.00 18.26 260 GLY B O 1
ATOM 4284 N N . CYS B 1 263 ? 33.901 67.995 -27.708 1.00 18.53 261 CYS B N 1
ATOM 4285 C CA . CYS B 1 263 ? 34.911 67.193 -28.392 1.00 18.99 261 CYS B CA 1
ATOM 4286 C C . CYS B 1 263 ? 34.926 67.528 -29.882 1.00 19.08 261 CYS B C 1
ATOM 4287 O O . CYS B 1 263 ? 33.986 68.139 -30.390 1.00 18.61 261 CYS B O 1
ATOM 4290 N N . TYR B 1 264 ? 36.007 67.165 -30.561 1.00 18.47 262 TYR B N 1
ATOM 4291 C CA . TYR B 1 264 ? 36.155 67.524 -31.964 1.00 18.47 262 TYR B CA 1
ATOM 4292 C C . TYR B 1 264 ? 35.205 66.673 -32.802 1.00 19.09 262 TYR B C 1
ATOM 4293 O O . TYR B 1 264 ? 35.124 65.435 -32.635 1.00 19.94 262 TYR B O 1
ATOM 4302 N N . VAL B 1 265 ? 34.499 67.336 -33.715 1.00 19.23 263 VAL B N 1
ATOM 4303 C CA . VAL B 1 265 ? 33.557 66.681 -34.640 1.00 20.33 263 VAL B CA 1
ATOM 4304 C C . VAL B 1 265 ? 33.892 67.177 -36.054 1.00 20.70 263 VAL B C 1
ATOM 4305 O O . VAL B 1 265 ? 34.139 68.364 -36.268 1.00 19.35 263 VAL B O 1
ATOM 4309 N N . ASN B 1 266 ? 33.929 66.276 -37.014 1.00 21.57 264 ASN B N 1
ATOM 4310 C CA . ASN B 1 266 ? 34.130 66.703 -38.405 1.00 22.58 264 ASN B CA 1
ATOM 4311 C C . ASN B 1 266 ? 33.429 65.740 -39.326 1.00 23.47 264 ASN B C 1
ATOM 4312 O O . ASN B 1 266 ? 34.044 64.806 -39.837 1.00 23.33 264 ASN B O 1
ATOM 4317 N N . VAL B 1 267 ? 32.130 65.938 -39.519 1.00 23.03 265 VAL B N 1
ATOM 4318 C CA . VAL B 1 267 ? 31.376 65.032 -40.357 1.00 24.31 265 VAL B CA 1
ATOM 4319 C C . VAL B 1 267 ? 30.458 65.864 -41.232 1.00 24.73 265 VAL B C 1
ATOM 4320 O O . VAL B 1 267 ? 30.288 67.061 -41.014 1.00 23.26 265 VAL B O 1
ATOM 4324 N N . PRO B 1 268 ? 29.872 65.240 -42.262 1.00 26.07 266 PRO B N 1
ATOM 4325 C CA . PRO B 1 268 ? 29.044 66.070 -43.130 1.00 26.22 266 PRO B CA 1
ATOM 4326 C C . PRO B 1 268 ? 27.914 66.709 -42.361 1.00 25.72 266 PRO B C 1
ATOM 4327 O O . PRO B 1 268 ? 27.255 66.027 -41.565 1.00 26.83 266 PRO B O 1
ATOM 4331 N N . GLY B 1 269 ? 27.704 68.004 -42.583 1.00 24.97 267 GLY B N 1
ATOM 4332 C CA . GLY B 1 269 ? 26.701 68.801 -41.876 1.00 24.22 267 GLY B CA 1
ATOM 4333 C C . GLY B 1 269 ? 27.256 69.462 -40.630 1.00 23.53 267 GLY B C 1
ATOM 4334 O O . GLY B 1 269 ? 26.714 70.459 -40.139 1.00 24.54 267 GLY B O 1
ATOM 4335 N N . PHE B 1 270 ? 28.350 68.913 -40.109 1.00 22.54 268 PHE B N 1
ATOM 4336 C CA . PHE B 1 270 ? 28.962 69.478 -38.892 1.00 21.30 268 PHE B CA 1
ATOM 4337 C C . PHE B 1 270 ? 30.488 69.366 -39.004 1.00 21.06 268 PHE B C 1
ATOM 4338 O O . PHE B 1 270 ? 31.122 68.574 -38.318 1.00 20.16 268 PHE B O 1
ATOM 4346 N N . GLU B 1 271 ? 31.064 70.144 -39.915 1.00 20.28 269 GLU B N 1
ATOM 4347 C CA . GLU B 1 271 ? 32.458 69.992 -40.271 1.00 20.88 269 GLU B CA 1
ATOM 4348 C C . GLU B 1 271 ? 33.366 70.816 -39.369 1.00 19.58 269 GLU B C 1
ATOM 4349 O O . GLU B 1 271 ? 33.012 71.929 -38.978 1.00 19.45 269 GLU B O 1
ATOM 4355 N N . HIS B 1 272 ? 34.542 70.276 -39.064 1.00 19.68 270 HIS B N 1
ATOM 4356 C CA . HIS B 1 272 ? 35.656 71.073 -38.458 1.00 18.60 270 HIS B CA 1
ATOM 4357 C C . HIS B 1 272 ? 35.286 71.948 -37.279 1.00 18.27 270 HIS B C 1
ATOM 4358 O O . HIS B 1 272 ? 35.440 73.195 -37.327 1.00 18.19 270 HIS B O 1
ATOM 4365 N N . ILE B 1 273 ? 34.826 71.319 -36.199 1.00 18.28 271 ILE B N 1
ATOM 4366 C CA . ILE B 1 273 ? 34.292 72.074 -35.069 1.00 18.16 271 ILE B CA 1
ATOM 4367 C C . ILE B 1 273 ? 34.466 71.295 -33.767 1.00 18.98 271 ILE B C 1
ATOM 4368 O O . ILE B 1 273 ? 34.714 70.082 -33.797 1.00 17.48 271 ILE B O 1
ATOM 4373 N N . MET B 1 274 ? 34.352 71.976 -32.630 1.00 20.13 272 MET B N 1
ATOM 4374 C CA . MET B 1 274 ? 34.321 71.274 -31.318 1.00 21.52 272 MET B CA 1
ATOM 4375 C C . MET B 1 274 ? 32.954 71.599 -30.780 1.00 21.02 272 MET B C 1
ATOM 4376 O O . MET B 1 274 ? 32.609 72.793 -30.737 1.00 23.13 272 MET B O 1
ATOM 4381 N N . MET B 1 275 ? 32.201 70.587 -30.359 1.00 19.55 273 MET B N 1
ATOM 4382 C CA . MET B 1 275 ? 30.808 70.763 -29.904 1.00 18.89 273 MET B CA 1
ATOM 4383 C C . MET B 1 275 ? 30.543 69.855 -28.734 1.00 17.55 273 MET B C 1
ATOM 4384 O O . MET B 1 275 ? 31.170 68.815 -28.603 1.00 16.71 273 MET B O 1
ATOM 4389 N N . ALA B 1 276 ? 29.600 70.239 -27.880 1.00 17.91 274 ALA B N 1
ATOM 4390 C CA . ALA B 1 276 ? 29.113 69.318 -26.855 1.00 17.39 274 ALA B CA 1
ATOM 4391 C C . ALA B 1 276 ? 28.375 68.198 -27.580 1.00 17.70 274 ALA B C 1
ATOM 4392 O O . ALA B 1 276 ? 27.491 68.470 -28.394 1.00 18.33 274 ALA B O 1
ATOM 4394 N N . MET B 1 277 ? 28.711 66.957 -27.263 1.00 18.71 275 MET B N 1
ATOM 4395 C CA . MET B 1 277 ? 28.211 65.767 -27.962 1.00 18.75 275 MET B CA 1
ATOM 4396 C C . MET B 1 277 ? 27.859 64.634 -27.018 1.00 19.72 275 MET B C 1
ATOM 4397 O O . MET B 1 277 ? 28.162 64.683 -25.832 1.00 19.17 275 MET B O 1
ATOM 4402 N N . GLU B 1 278 ? 27.271 63.574 -27.565 1.00 19.92 276 GLU B N 1
ATOM 4403 C CA . GLU B 1 278 ? 27.032 62.379 -26.766 1.00 21.37 276 GLU B CA 1
ATOM 4404 C C . GLU B 1 278 ? 28.299 61.546 -26.708 1.00 21.58 276 GLU B C 1
ATOM 4405 O O . GLU B 1 278 ? 28.557 60.740 -27.595 1.00 22.19 276 GLU B O 1
ATOM 4411 N N . THR B 1 279 ? 29.075 61.743 -25.647 1.00 21.94 277 THR B N 1
ATOM 4412 C CA . THR B 1 279 ? 30.454 61.356 -25.627 1.00 22.07 277 THR B CA 1
ATOM 4413 C C . THR B 1 279 ? 30.557 60.366 -24.505 1.00 22.44 277 THR B C 1
ATOM 4414 O O . THR B 1 279 ? 29.690 60.337 -23.618 1.00 21.63 277 THR B O 1
ATOM 4418 N N . THR B 1 280 ? 31.571 59.509 -24.588 1.00 22.68 278 THR B N 1
ATOM 4419 C CA . THR B 1 280 ? 32.039 58.765 -23.427 1.00 23.30 278 THR B CA 1
ATOM 4420 C C . THR B 1 280 ? 33.536 59.005 -23.329 1.00 21.77 278 THR B C 1
ATOM 4421 O O . THR B 1 280 ? 34.236 58.939 -24.326 1.00 21.67 278 THR B O 1
ATOM 4425 N N . ILE B 1 281 ? 34.005 59.337 -22.138 1.00 19.35 279 ILE B N 1
ATOM 4426 C CA . ILE B 1 281 ? 35.415 59.412 -21.874 1.00 18.45 279 ILE B CA 1
ATOM 4427 C C . ILE B 1 281 ? 35.870 58.171 -21.098 1.00 19.72 279 ILE B C 1
ATOM 4428 O O . ILE B 1 281 ? 35.270 57.828 -20.053 1.00 19.65 279 ILE B O 1
ATOM 4433 N N . THR B 1 282 ? 36.914 57.517 -21.606 1.00 21.44 280 THR B N 1
ATOM 4434 C CA . THR B 1 282 ? 37.499 56.311 -20.973 1.00 21.97 280 THR B CA 1
ATOM 4435 C C . THR B 1 282 ? 39.024 56.452 -20.963 1.00 22.81 280 THR B C 1
ATOM 4436 O O . THR B 1 282 ? 39.558 57.487 -21.331 1.00 22.33 280 THR B O 1
ATOM 4440 N N . LYS B 1 283 ? 39.717 55.388 -20.558 1.00 24.34 281 LYS B N 1
ATOM 4441 C CA . LYS B 1 283 ? 41.171 55.362 -20.606 1.00 25.39 281 LYS B CA 1
ATOM 4442 C C . LYS B 1 283 ? 41.676 55.621 -22.026 1.00 25.28 281 LYS B C 1
ATOM 4443 O O . LYS B 1 283 ? 42.814 56.058 -22.218 1.00 24.43 281 LYS B O 1
ATOM 4449 N N . ASP B 1 284 ? 40.822 55.367 -23.019 1.00 24.78 282 ASP B N 1
ATOM 4450 C CA . ASP B 1 284 ? 41.183 55.605 -24.422 1.00 25.82 282 ASP B CA 1
ATOM 4451 C C . ASP B 1 284 ? 40.801 56.988 -24.938 1.00 25.07 282 ASP B C 1
ATOM 4452 O O . ASP B 1 284 ? 40.819 57.231 -26.144 1.00 25.57 282 ASP B O 1
ATOM 4457 N N . GLY B 1 285 ? 40.418 57.888 -24.044 1.00 23.76 283 GLY B N 1
ATOM 4458 C CA . GLY B 1 285 ? 40.067 59.252 -24.472 1.00 22.04 283 GLY B CA 1
ATOM 4459 C C . GLY B 1 285 ? 38.587 59.396 -24.813 1.00 21.17 283 GLY B C 1
ATOM 4460 O O . GLY B 1 285 ? 37.745 58.637 -24.326 1.00 18.80 283 GLY B O 1
ATOM 4461 N N . VAL B 1 286 ? 38.263 60.382 -25.650 1.00 20.19 284 VAL B N 1
ATOM 4462 C CA . VAL B 1 286 ? 36.836 60.707 -25.919 1.00 19.83 284 VAL B CA 1
ATOM 4463 C C . VAL B 1 286 ? 36.390 60.109 -27.261 1.00 20.45 284 VAL B C 1
ATOM 4464 O O . VAL B 1 286 ? 37.153 60.092 -28.219 1.00 19.39 284 VAL B O 1
ATOM 4468 N N . LYS B 1 287 ? 35.192 59.551 -27.285 1.00 21.18 285 LYS B N 1
ATOM 4469 C CA . LYS B 1 287 ? 34.538 59.147 -28.521 1.00 22.16 285 LYS B CA 1
ATOM 4470 C C . LYS B 1 287 ? 33.139 59.747 -28.477 1.00 23.52 285 LYS B C 1
ATOM 4471 O O . LYS B 1 287 ? 32.560 59.874 -27.398 1.00 23.26 285 LYS B O 1
ATOM 4473 N N . HIS B 1 288 ? 32.604 60.139 -29.631 1.00 24.86 286 HIS B N 1
ATOM 4474 C CA . HIS B 1 288 ? 31.200 60.576 -29.704 1.00 25.86 286 HIS B CA 1
ATOM 4475 C C . HIS B 1 288 ? 30.372 59.646 -30.568 1.00 25.88 286 HIS B C 1
ATOM 4476 O O . HIS B 1 288 ? 30.916 58.926 -31.411 1.00 25.29 286 HIS B O 1
ATOM 4483 N N . SER B 1 289 ? 29.064 59.632 -30.331 1.00 26.17 287 SER B N 1
ATOM 4484 C CA . SER B 1 289 ? 28.164 58.783 -31.099 1.00 26.74 287 SER B CA 1
ATOM 4485 C C . SER B 1 289 ? 27.797 59.450 -32.419 1.00 26.73 287 SER B C 1
ATOM 4486 O O . SER B 1 289 ? 28.102 60.622 -32.654 1.00 27.69 287 SER B O 1
ATOM 4489 N N . ASP B 1 290 ? 27.102 58.704 -33.258 1.00 26.42 288 ASP B N 1
ATOM 4490 C CA . ASP B 1 290 ? 26.698 59.163 -34.559 1.00 26.53 288 ASP B CA 1
ATOM 4491 C C . ASP B 1 290 ? 25.662 60.269 -34.445 1.00 26.06 288 ASP B C 1
ATOM 4492 O O . ASP B 1 290 ? 24.538 60.075 -33.964 1.00 24.44 288 ASP B O 1
ATOM 4497 N N . ILE B 1 291 ? 26.044 61.435 -34.928 1.00 26.29 289 ILE B N 1
ATOM 4498 C CA . ILE B 1 291 ? 25.183 62.612 -34.866 1.00 28.16 289 ILE B CA 1
ATOM 4499 C C . ILE B 1 291 ? 23.855 62.367 -35.593 1.00 28.74 289 ILE B C 1
ATOM 4500 O O . ILE B 1 291 ? 22.796 62.783 -35.150 1.00 28.93 289 ILE B O 1
ATOM 4505 N N . ASN B 1 292 ? 23.908 61.647 -36.692 1.00 29.99 290 ASN B N 1
ATOM 4506 C CA . ASN B 1 292 ? 22.713 61.482 -37.502 1.00 31.64 290 ASN B CA 1
ATOM 4507 C C . ASN B 1 292 ? 21.657 60.584 -36.842 1.00 32.21 290 ASN B C 1
ATOM 4508 O O . ASN B 1 292 ? 20.512 60.512 -37.311 1.00 33.38 290 ASN B O 1
ATOM 4513 N N . GLN B 1 293 ? 22.040 59.896 -35.769 1.00 31.92 291 GLN B N 1
ATOM 4514 C CA . GLN B 1 293 ? 21.104 59.055 -35.001 1.00 32.19 291 GLN B CA 1
ATOM 4515 C C . GLN B 1 293 ? 20.709 59.700 -33.672 1.00 30.91 291 GLN B C 1
ATOM 4516 O O . GLN B 1 293 ? 19.993 59.103 -32.852 1.00 30.76 291 GLN B O 1
ATOM 4522 N N . LEU B 1 294 ? 21.171 60.921 -33.459 1.00 29.58 292 LEU B N 1
ATOM 4523 C CA . LEU B 1 294 ? 20.968 61.601 -32.200 1.00 28.69 292 LEU B CA 1
ATOM 4524 C C . LEU B 1 294 ? 19.586 62.231 -32.196 1.00 28.28 292 LEU B C 1
ATOM 4525 O O . LEU B 1 294 ? 19.282 63.038 -33.060 1.00 27.90 292 LEU B O 1
ATOM 4530 N N . GLY B 1 295 ? 18.750 61.863 -31.224 1.00 27.23 293 GLY B N 1
ATOM 4531 C CA . GLY B 1 295 ? 17.428 62.475 -31.052 1.00 25.91 293 GLY B CA 1
ATOM 4532 C C . GLY B 1 295 ? 16.585 62.364 -32.315 1.00 25.22 293 GLY B C 1
ATOM 4533 O O . GLY B 1 295 ? 16.709 61.396 -33.060 1.00 25.10 293 GLY B O 1
ATOM 4534 N N . ASN B 1 296 ? 15.733 63.351 -32.569 1.00 24.78 294 ASN B N 1
ATOM 4535 C CA . ASN B 1 296 ? 14.943 63.331 -33.799 1.00 23.97 294 ASN B CA 1
ATOM 4536 C C . ASN B 1 296 ? 15.330 64.406 -34.801 1.00 23.35 294 ASN B C 1
ATOM 4537 O O . ASN B 1 296 ? 16.225 65.245 -34.561 1.00 22.22 294 ASN B O 1
ATOM 4542 N N . GLU B 1 297 ? 14.625 64.427 -35.916 1.00 22.42 295 GLU B N 1
ATOM 4543 C CA . GLU B 1 297 ? 15.023 65.331 -36.973 1.00 22.36 295 GLU B CA 1
ATOM 4544 C C . GLU B 1 297 ? 14.900 66.782 -36.555 1.00 21.89 295 GLU B C 1
ATOM 4545 O O . GLU B 1 297 ? 15.748 67.614 -36.918 1.00 21.85 295 GLU B O 1
ATOM 4551 N N . ALA B 1 298 ? 13.834 67.123 -35.824 1.00 20.53 296 ALA B N 1
ATOM 4552 C CA . ALA B 1 298 ? 13.689 68.495 -35.379 1.00 20.46 296 ALA B CA 1
ATOM 4553 C C . ALA B 1 298 ? 14.828 68.920 -34.443 1.00 20.59 296 ALA B C 1
ATOM 4554 O O . ALA B 1 298 ? 15.325 70.061 -34.494 1.00 20.53 296 ALA B O 1
ATOM 4556 N N . GLU B 1 299 ? 15.243 68.017 -33.578 1.00 21.15 297 GLU B N 1
ATOM 4557 C CA . GLU B 1 299 ? 16.318 68.360 -32.645 1.00 21.96 297 GLU B CA 1
ATOM 4558 C C . GLU B 1 299 ? 17.664 68.478 -33.363 1.00 21.67 297 GLU B C 1
ATOM 4559 O O . GLU B 1 299 ? 18.467 69.346 -33.028 1.00 21.06 297 GLU B O 1
ATOM 4565 N N . ARG B 1 300 ? 17.925 67.603 -34.329 1.00 21.49 298 ARG B N 1
ATOM 4566 C CA . ARG B 1 300 ? 19.147 67.759 -35.129 1.00 21.69 298 ARG B CA 1
ATOM 4567 C C . ARG B 1 300 ? 19.201 69.092 -35.863 1.00 22.01 298 ARG B C 1
ATOM 4568 O O . ARG B 1 300 ? 20.294 69.638 -36.068 1.00 21.00 298 ARG B O 1
ATOM 4576 N N . ALA B 1 301 ? 18.026 69.627 -36.226 1.00 21.31 299 ALA B N 1
ATOM 4577 C CA . ALA B 1 301 ? 17.967 70.937 -36.889 1.00 21.25 299 ALA B CA 1
ATOM 4578 C C . ALA B 1 301 ? 18.312 72.047 -35.904 1.00 21.58 299 ALA B C 1
ATOM 4579 O O . ALA B 1 301 ? 18.957 73.065 -36.246 1.00 21.84 299 ALA B O 1
ATOM 4581 N N . ALA B 1 302 ? 17.853 71.878 -34.678 1.00 20.60 300 ALA B N 1
ATOM 4582 C CA . ALA B 1 302 ? 18.211 72.813 -33.629 1.00 20.90 300 ALA B CA 1
ATOM 4583 C C . ALA B 1 302 ? 19.728 72.753 -33.427 1.00 20.43 300 ALA B C 1
ATOM 4584 O O . ALA B 1 302 ? 20.383 73.772 -33.229 1.00 19.99 300 ALA B O 1
ATOM 4586 N N . LEU B 1 303 ? 20.271 71.539 -33.467 1.00 19.46 301 LEU B N 1
ATOM 4587 C CA . LEU B 1 303 ? 21.711 71.334 -33.305 1.00 20.47 301 LEU B CA 1
ATOM 4588 C C . LEU B 1 303 ? 22.487 71.963 -34.469 1.00 20.65 301 LEU B C 1
ATOM 4589 O O . LEU B 1 303 ? 23.561 72.517 -34.282 1.00 21.17 301 LEU B O 1
ATOM 4594 N N . LYS B 1 304 ? 21.935 71.880 -35.671 1.00 20.97 302 LYS B N 1
ATOM 4595 C CA . LYS B 1 304 ? 22.559 72.533 -36.831 1.00 21.58 302 LYS B CA 1
ATOM 4596 C C . LYS B 1 304 ? 22.645 74.056 -36.671 1.00 22.14 302 LYS B C 1
ATOM 4597 O O . LYS B 1 304 ? 23.633 74.674 -37.073 1.00 22.01 302 LYS B O 1
ATOM 4603 N N . GLU B 1 305 ? 21.600 74.660 -36.118 1.00 22.95 303 GLU B N 1
ATOM 4604 C CA . GLU B 1 305 ? 21.593 76.082 -35.785 1.00 24.36 303 GLU B CA 1
ATOM 4605 C C . GLU B 1 305 ? 22.722 76.454 -34.822 1.00 24.06 303 GLU B C 1
ATOM 4606 O O . GLU B 1 305 ? 23.436 77.433 -35.029 1.00 24.30 303 GLU B O 1
ATOM 4612 N N . SER B 1 306 ? 22.851 75.688 -33.737 1.00 23.35 304 SER B N 1
ATOM 4613 C CA . SER B 1 306 ? 23.940 75.884 -32.804 1.00 23.71 304 SER B CA 1
ATOM 4614 C C . SER B 1 306 ? 25.298 75.760 -33.536 1.00 22.85 304 SER B C 1
ATOM 4615 O O . SER B 1 306 ? 26.188 76.610 -33.396 1.00 22.29 304 SER B O 1
ATOM 4618 N N . TYR B 1 307 ? 25.455 74.691 -34.305 1.00 22.89 305 TYR B N 1
ATOM 4619 C CA . TYR B 1 307 ? 26.655 74.524 -35.140 1.00 22.53 305 TYR B CA 1
ATOM 4620 C C . TYR B 1 307 ? 26.949 75.771 -35.996 1.00 22.95 305 TYR B C 1
ATOM 4621 O O . TYR B 1 307 ? 28.097 76.253 -36.041 1.00 22.69 305 TYR B O 1
ATOM 4630 N N . SER B 1 308 ? 25.913 76.337 -36.634 1.00 22.09 306 SER B N 1
ATOM 4631 C CA . SER B 1 308 ? 26.124 77.500 -37.485 1.00 22.77 306 SER B CA 1
ATOM 4632 C C . SER B 1 308 ? 26.746 78.653 -36.727 1.00 23.06 306 SER B C 1
ATOM 4633 O O . SER B 1 308 ? 27.617 79.336 -37.252 1.00 22.79 306 SER B O 1
ATOM 4636 N N . HIS B 1 309 ? 26.308 78.875 -35.492 1.00 22.76 307 HIS B N 1
ATOM 4637 C CA . HIS B 1 309 ? 26.891 79.926 -34.684 1.00 23.56 307 HIS B CA 1
ATOM 4638 C C . HIS B 1 309 ? 28.362 79.633 -34.312 1.00 23.63 307 HIS B C 1
ATOM 4639 O O . HIS B 1 309 ? 29.241 80.534 -34.330 1.00 23.36 307 HIS B O 1
ATOM 4646 N N . LEU B 1 310 ? 28.621 78.385 -33.936 1.00 22.39 308 LEU B N 1
ATOM 4647 C CA . LEU B 1 310 ? 29.954 77.972 -33.544 1.00 22.46 308 LEU B CA 1
ATOM 4648 C C . LEU B 1 310 ? 30.926 78.113 -34.728 1.00 22.32 308 LEU B C 1
ATOM 4649 O O . LEU B 1 310 ? 32.093 78.468 -34.536 1.00 21.75 308 LEU B O 1
ATOM 4654 N N . ALA B 1 311 ? 30.441 77.802 -35.930 1.00 22.04 309 ALA B N 1
ATOM 4655 C CA . ALA B 1 311 ? 31.240 77.911 -37.157 1.00 23.12 309 ALA B CA 1
ATOM 4656 C C . ALA B 1 311 ? 31.596 79.355 -37.467 1.00 23.30 309 ALA B C 1
ATOM 4657 O O . ALA B 1 311 ? 32.714 79.653 -37.867 1.00 23.32 309 ALA B O 1
ATOM 4659 N N . LYS B 1 312 ? 30.668 80.267 -37.244 1.00 24.71 310 LYS B N 1
ATOM 4660 C CA . LYS B 1 312 ? 30.981 81.694 -37.396 1.00 24.70 310 LYS B CA 1
ATOM 4661 C C . LYS B 1 312 ? 32.064 82.157 -36.433 1.00 24.96 310 LYS B C 1
ATOM 4662 O O . LYS B 1 312 ? 32.982 82.861 -36.828 1.00 24.16 310 LYS B O 1
ATOM 4668 N N . LEU B 1 313 ? 31.963 81.753 -35.166 1.00 24.08 311 LEU B N 1
ATOM 4669 C CA . LEU B 1 313 ? 32.999 82.064 -34.196 1.00 24.84 311 LEU B CA 1
ATOM 4670 C C . LEU B 1 313 ? 34.363 81.464 -34.617 1.00 24.68 311 LEU B C 1
ATOM 4671 O O . LEU B 1 313 ? 35.381 82.146 -34.592 1.00 25.40 311 LEU B O 1
ATOM 4676 N N . ARG B 1 314 ? 34.372 80.181 -34.977 1.00 23.69 312 ARG B N 1
ATOM 4677 C CA . ARG B 1 314 ? 35.567 79.565 -35.491 1.00 24.20 312 ARG B CA 1
ATOM 4678 C C . ARG B 1 314 ? 36.193 80.428 -36.580 1.00 24.54 312 ARG B C 1
ATOM 4679 O O . ARG B 1 314 ? 37.384 80.707 -36.530 1.00 24.23 312 ARG B O 1
ATOM 4687 N N . ASP B 1 315 ? 35.396 80.836 -37.569 1.00 24.88 313 ASP B N 1
ATOM 4688 C CA . ASP B 1 315 ? 35.943 81.573 -38.719 1.00 26.09 313 ASP B CA 1
ATOM 4689 C C . ASP B 1 315 ? 36.513 82.945 -38.335 1.00 26.25 313 ASP B C 1
ATOM 4690 O O . ASP B 1 315 ? 37.464 83.410 -38.942 1.00 27.24 313 ASP B O 1
ATOM 4695 N N . GLU B 1 316 ? 35.953 83.577 -37.307 1.00 26.76 314 GLU B N 1
ATOM 4696 C CA . GLU B 1 316 ? 36.508 84.805 -36.746 1.00 28.03 314 GLU B CA 1
ATOM 4697 C C . GLU B 1 316 ? 37.933 84.581 -36.222 1.00 27.22 314 GLU B C 1
ATOM 4698 O O . GLU B 1 316 ? 38.847 85.371 -36.471 1.00 26.33 314 GLU B O 1
ATOM 4704 N N . VAL B 1 317 ? 38.128 83.480 -35.513 1.00 27.18 315 VAL B N 1
ATOM 4705 C CA . VAL B 1 317 ? 39.441 83.169 -34.978 1.00 26.31 315 VAL B CA 1
ATOM 4706 C C . VAL B 1 317 ? 40.429 82.728 -36.043 1.00 26.09 315 VAL B C 1
ATOM 4707 O O . VAL B 1 317 ? 41.628 82.972 -35.911 1.00 25.26 315 VAL B O 1
ATOM 4711 N N . ILE B 1 318 ? 39.931 82.151 -37.131 1.00 25.83 316 ILE B N 1
ATOM 4712 C CA . ILE B 1 318 ? 40.771 81.951 -38.320 1.00 25.65 316 ILE B CA 1
ATOM 4713 C C . ILE B 1 318 ? 41.202 83.334 -38.888 1.00 26.73 316 ILE B C 1
ATOM 4714 O O . ILE B 1 318 ? 42.382 83.564 -39.230 1.00 27.25 316 ILE B O 1
ATOM 4719 N N . ALA B 1 319 ? 40.264 84.273 -38.939 1.00 26.90 317 ALA B N 1
ATOM 4720 C CA . ALA B 1 319 ? 40.538 85.559 -39.562 1.00 26.61 317 ALA B CA 1
ATOM 4721 C C . ALA B 1 319 ? 41.573 86.315 -38.740 1.00 26.97 317 ALA B C 1
ATOM 4722 O O . ALA B 1 319 ? 42.325 87.131 -39.288 1.00 26.64 317 ALA B O 1
ATOM 4724 N N . MET B 1 320 ? 41.627 86.020 -37.440 1.00 25.78 318 MET B N 1
ATOM 4725 C CA . MET B 1 320 ? 42.655 86.570 -36.570 1.00 25.91 318 MET B CA 1
ATOM 4726 C C . MET B 1 320 ? 44.030 85.930 -36.859 1.00 25.75 318 MET B C 1
ATOM 4727 O O . MET B 1 320 ? 45.025 86.365 -36.318 1.00 27.07 318 MET B O 1
ATOM 4732 N N . GLY B 1 321 ? 44.080 84.901 -37.692 1.00 25.33 319 GLY B N 1
ATOM 4733 C CA . GLY B 1 321 ? 45.354 84.226 -37.995 1.00 24.94 319 GLY B CA 1
ATOM 4734 C C . GLY B 1 321 ? 45.853 83.307 -36.863 1.00 25.07 319 GLY B C 1
ATOM 4735 O O . GLY B 1 321 ? 47.032 82.902 -36.851 1.00 22.92 319 GLY B O 1
ATOM 4736 N N . ILE B 1 322 ? 44.969 82.993 -35.907 1.00 23.92 320 ILE B N 1
ATOM 4737 C CA . ILE B 1 322 ? 45.335 82.106 -34.785 1.00 23.84 320 ILE B CA 1
ATOM 4738 C C . ILE B 1 322 ? 45.037 80.642 -35.134 1.00 23.56 320 ILE B C 1
ATOM 4739 O O . ILE B 1 322 ? 45.879 79.760 -35.002 1.00 22.96 320 ILE B O 1
ATOM 4744 N N . ILE B 1 323 ? 43.819 80.385 -35.588 1.00 23.48 321 ILE B N 1
ATOM 4745 C CA . ILE B 1 323 ? 43.482 79.057 -36.098 1.00 22.76 321 ILE B CA 1
ATOM 4746 C C . ILE B 1 323 ? 43.915 79.072 -37.588 1.00 23.50 321 ILE B C 1
ATOM 4747 O O . ILE B 1 323 ? 43.566 80.026 -38.325 1.00 23.43 321 ILE B O 1
ATOM 4752 N N . PRO B 1 324 ? 44.683 78.065 -38.045 1.00 23.51 322 PRO B N 1
ATOM 4753 C CA . PRO B 1 324 ? 45.072 78.092 -39.466 1.00 24.38 322 PRO B CA 1
ATOM 4754 C C . PRO B 1 324 ? 43.833 77.959 -40.364 1.00 24.52 322 PRO B C 1
ATOM 4755 O O . PRO B 1 324 ? 42.752 77.611 -39.869 1.00 24.31 322 PRO B O 1
ATOM 4759 N N . ALA B 1 325 ? 43.989 78.213 -41.660 1.00 23.89 323 ALA B N 1
ATOM 4760 C CA . ALA B 1 325 ? 42.937 77.880 -42.635 1.00 24.01 323 ALA B CA 1
ATOM 4761 C C . ALA B 1 325 ? 42.538 76.410 -42.536 1.00 23.64 323 ALA B C 1
ATOM 4762 O O . ALA B 1 325 ? 43.388 75.519 -42.388 1.00 23.49 323 ALA B O 1
ATOM 4764 N N . ILE B 1 326 ? 41.241 76.146 -42.623 1.00 23.56 324 ILE B N 1
ATOM 4765 C CA . ILE B 1 326 ? 40.766 74.769 -42.471 1.00 24.05 324 ILE B CA 1
ATOM 4766 C C . ILE B 1 326 ? 41.496 73.890 -43.468 1.00 24.76 324 ILE B C 1
ATOM 4767 O O . ILE B 1 326 ? 41.922 72.792 -43.130 1.00 24.61 324 ILE B O 1
ATOM 4772 N N . ALA B 1 327 ? 41.727 74.395 -44.684 1.00 25.85 325 ALA B N 1
ATOM 4773 C CA . ALA B 1 327 ? 42.393 73.553 -45.684 1.00 27.21 325 ALA B CA 1
ATOM 4774 C C . ALA B 1 327 ? 43.819 73.151 -45.248 1.00 27.53 325 ALA B C 1
ATOM 4775 O O . ALA B 1 327 ? 44.403 72.224 -45.808 1.00 28.24 325 ALA B O 1
ATOM 4777 N N . ASP B 1 328 ? 44.362 73.849 -44.253 1.00 27.65 326 ASP B N 1
ATOM 4778 C CA . ASP B 1 328 ? 45.713 73.595 -43.765 1.00 29.29 326 ASP B CA 1
ATOM 4779 C C . ASP B 1 328 ? 45.810 72.679 -42.512 1.00 30.19 326 ASP B C 1
ATOM 4780 O O . ASP B 1 328 ? 46.897 72.346 -42.073 1.00 31.03 326 ASP B O 1
ATOM 4785 N N . TRP B 1 329 ? 44.672 72.241 -41.984 1.00 30.62 327 TRP B N 1
ATOM 4786 C CA . TRP B 1 329 ? 44.640 71.403 -40.790 1.00 31.12 327 TRP B CA 1
ATOM 4787 C C . TRP B 1 329 ? 45.245 70.012 -41.058 1.00 32.53 327 TRP B C 1
ATOM 4788 O O . TRP B 1 329 ? 44.991 69.405 -42.111 1.00 33.24 327 TRP B O 1
#

Secondary structure (DSSP, 8-state):
-PPPS-SSEEEEETTTSHHHHHHHHHHHHTT--S-EEEE-S-HHHHHHHHHHHHHH--TT---EEES-HHHHHTTEEEEEE----HHHHHHHHHHHHHHHHHHHHHH-TT--EEEE-SSSHHHHHHHHHHHHT--GGGEEEE--HHHHHHHHHHHHHHTS-GGGEE---EEESSGGGEEE-GGG-EETTEEGGGTTTBTTB-HHHHHHHHHHHHTHHHHHHHHHSS---HHHHHHHHHHHHHHTTSSPP-S-EEEEEEETTEEEEEEEESEEEETTEEEE--GGGSS-HHHHHHHHHHHHHHHHHHHHHHHTTSS--GGG-/---S-SSEEEEESTTSHHHHHHHHHHHHTT--S-EEEE-S-HHHHHHHHHHHHHH--TT---EEES-HHHHHTTEEEEEE----HHHHHHHHHHHHHHHHHHHHHH-TT--EEEE-SSSHHHHHHHHHHHHT--GGGEEEE--HHHHHHHHHHHHHHTS-GGGEE---EEESSGGGEEE-GGG-EETTEEGGGTTTBTTB-HHHHHHHHHHHHTHHHHHHHHHSS---HHHHHHHHHHHHHHTTSS-B-S-EEEEEEETTEEEEEEEESEEEETTEEEE--GGGSS-HHHHHHHHHHHHHHHHHHHHHHHTTSSPPGGG-

CATH classification: 3.40.50.720 (+1 more: 3.90.110.10)

Solvent-accessible surface area: 24639 Å² total; per-residue (Å²): 137,77,102,35,68,28,118,56,34,0,0,0,13,9,0,19,35,40,43,0,1,5,0,0,6,0,1,1,35,29,45,0,2,7,47,1,2,0,30,14,101,125,58,75,5,2,60,0,0,0,2,0,0,45,4,0,20,20,131,16,13,54,24,78,65,19,50,67,42,120,108,0,0,56,102,0,42,9,0,0,0,22,17,57,126,91,54,95,129,14,91,31,21,0,70,77,0,3,89,11,0,100,17,0,114,80,73,1,81,89,1,98,2,0,0,0,16,16,78,26,10,20,1,0,0,1,0,0,13,46,54,2,54,17,124,67,33,22,0,0,5,25,23,0,20,12,0,0,22,1,16,1,8,0,5,80,62,46,66,50,83,30,30,60,0,62,74,0,22,1,3,3,11,97,12,86,51,22,4,26,0,13,49,33,3,100,9,99,51,55,52,0,72,90,13,46,45,53,128,119,0,54,112,107,74,30,46,79,0,55,94,104,1,35,121,3,24,55,38,0,85,143,18,32,65,78,70,16,8,1,0,6,0,17,0,0,0,28,0,0,45,1,4,13,40,25,122,78,12,73,32,0,0,2,3,42,0,70,43,116,30,15,67,47,2,1,3,8,1,51,9,82,2,57,159,113,10,12,68,55,37,79,4,101,126,14,34,71,138,76,18,64,58,43,0,84,129,4,14,49,83,7,12,149,34,19,67,84,0,39,90,58,62,10,2,52,48,50,102,110,96,127,98,35,68,27,120,48,36,0,0,0,12,9,0,18,34,38,42,0,1,7,0,0,6,1,2,1,34,30,70,1,2,15,46,2,3,0,30,14,101,122,55,75,5,1,61,0,0,0,2,0,0,46,4,0,18,22,138,19,14,61,23,70,66,20,49,67,42,121,108,0,0,54,106,0,40,11,0,0,1,22,17,58,122,86,51,95,122,12,97,31,26,0,72,74,0,3,88,13,0,96,17,0,114,79,75,0,81,88,2,94,3,0,0,0,17,19,75,28,9,22,1,0,0,0,0,0,12,47,58,2,56,20,123,66,33,21,0,0,5,25,23,0,19,12,0,0,21,1,16,1,8,0,6,84,60,49,65,48,78,28,30,72,0,60,71,0,25,2,4,4,9,102,10,87,50,23,5,26,1,13,50,29,3,104,8,89,54,56,57,0,69,88,29,41,46,53,141,45,0,51,111,62,76,26,51,103,0,71,100,104,1,38,113,4,28,37,40,0,85,136,19,36,65,88,69,17,8,1,0,6,0,18,0,0,0,30,0,0,62,0,4,14,38,26,123,30,9,134,44,0,0,2,3,42,0,70,46,114,29,14,68,46,2,1,3,8,0,48,2,42,0,52,165,113,10,14,67,60,37,81,4,97,131,14,30,71,136,77,20,61,58,45,0,86,128,4,14,52,78,6,12,146,37,19,67,75,0,38,91,56,62,10,2,52,49,51,101,112,94

Foldseek 3Di:
DDAALDAFEEEEEPLLDLQNLLLQLLCLVVNNHLRYEYEYLPVVSQVVSVVVSVVVPRPSRPYYYDPDLLVRLARHQEYEYPPAVVLVRLLRRLVVLLVLLQSCQVRPLVHQAYEYEYPPCFRSQLNSCVSNVDDLLRYWYDDFLLQLLLLVLVCVLQVHDSPLWPQWAWKFGAQVLIQTQQQRIARNNHRSVVVECDPSARVVNVVVSSNCSSCVQVVCCVVVVHGDRNVSSNLSSVLVSQLSAHDKRQGWIWTFDDDVLQHGTTMGAQWIQHVNGIDGDDLVPPHDDVSSVSNSVSSVVRVVSNVSCCVVVSDPDPVVD/DEALDAQAEEEEPLLDLQNLLLQQLCLVNNNHLRYEYEYLPVVSNVVSVVVSVVVPRPSRDYYYDPDLLVRLARHQEYEYPHAVVLVRLVRRLVVLLVLLQSCQVRPLVHQAYEYEHPPCFRSQLLSCVSNNDDQLRTWYDDQQLQLLLLVLVCVLQVHDSPLWPQWAWKFGAQVLTQGQQQRIDRNNHRSVVQECDPSHRVVNVVVSNNCSSCVQVVCCVVVVDGDRNVSSNLSSVQSSQLSAHDKDFRWIWTFDDDVLQHGTTMGARWIQHVNGIDGDDLVPRHDPVSSVSNSVSSVVRVVSNVSCCVVVSDPDPVVD

Nearest PDB structures (foldseek):
  3fi9-assembly1_B  TM=1.002E+00  e=1.036E-61  Porphyromonas gingivalis ATCC 33277
  6vdh-assembly1_A-2  TM=8.860E-01  e=6.603E-23  Apicomplexa sp.
  1xiv-assembly1_A  TM=8.767E-01  e=9.383E-22  Plasmodium falciparum
  2e37-assembly4_D  TM=8.519E-01  e=4.412E-21  Thermus thermophilus HB8
  5hto-assembly1_A  TM=8.774E-01  e=4.756E-20  Plasmodium vivax

Radius of gyration: 26.28 Å; Cα contacts (8 Å, |Δi|>4): 1421; chains: 2; bounding box: 73×42×86 Å

B-factor: mean 23.56, std 7.32, range [3.07, 66.96]

InterPro domains:
  IPR001236 Lactate/malate dehydrogenase, N-terminal [PF00056] (8-145)
  IPR001557 L-lactate/malate dehydrogenase [PIRSF000102] (6-315)
  IPR010945 Malate dehydrogenase, type 2 [PTHR23382] (10-312)
  IPR015955 Lactate dehydrogenase/glycoside hydrolase, family 4, C-terminal [G3DSA:3.90.110.10] (150-334)
  IPR015955 Lactate dehydrogenase/glycoside hydrolase, family 4, C-terminal [SSF56327] (151-328)
  IPR022383 Lactate/malate dehydrogenase, C-terminal [PF02866] (151-314)
  IPR036291 NAD(P)-binding domain superfamily [SSF51735] (8-145)

Organism: Porphyromonas gingivalis (strain ATCC 33277 / DSM 20709 / CIP 103683 / JCM 12257 / NCTC 11834 / 2561) (NCBI:txid431947)